Protein AF-0000000067834033 (afdb_homodimer)

Sequence (544 aa):
MAGASRGVGRGLARGLGEAGATVIVTARSSETGRRTETRAEAIEDTAREVDAAGGEGHHYLCDHTSERAVDELVHWALRRFGRIDVAASSVWGGNEGYDGERYPDGAAWGTPFWRRSAEPFSQFLGTGPYPGLLLARAVAPAMVAARSGLIAFVSFGTEEGFLGDFYYDLAKATTNRLAFACAAELSPHGVCALSLSPGFVATERVRDLGQEALATESPLYAGRALAALSADPAVLDRAGRTVHVGDLARAYGFTDADGRQPERFRIGEDDAMAGASRGVGRGLARGLGEAGATVIVTARSSETGRRTETRAEAIEDTAREVDAAGGEGHHYLCDHTSERAVDELVHWALRRFGRIDVAASSVWGGNEGYDGERYPDGAAWGTPFWRRSAEPFSQFLGTGPYPGLLLARAVAPAMVAARSGLIAFVSFGTEEGFLGDFYYDLAKATTNRLAFACAAELSPHGVCALSLSPGFVATERVRDLGQEALATESPLYAGRALAALSADPAVLDRAGRTVHVGDLARAYGFTDADGRQPERFRIGEDDA

Secondary structure (DSSP, 8-state):
-BS-SSHHHHHHHHHHHHTT-EEEEEES--TTS--GGG-S--HHHHHHHHHHHTSEEEEEE--TT-HHHHHHHHHHHHHHHS--SEEEE----TTTT--SSB-TTSPBTT--GGGS-SHHHHHHHHTTHHHHHHHHHHHHHHHHHHT--EEEEE----TTS--SSHHHHHHHHHHHHHHHHHHHHHGGGT-EEEEEE--SB--HHHHHTT-GGG--B-HHHHHHHHHHHHH-TTGGGGTT-EEEHHHHHHHHT---TTS--PPPP-TT----/-BS-SSHHHHHHHHHHHHTT-EEEEEES--TTS--GGG-S--HHHHHHHHHHHTSEEEEEE--TT-HHHHHHHHHHHHHHHS--SEEEE----TTTT--SSB-TTSPBTT--GGGS-SHHHHHHHHTTHHHHHHHHHHHHHHHHHHT--EEEEE----TTS--SSHHHHHHHHHHHHHHHHHHHHHGGGT-EEEEEE--SB--HHHHHTT-GGG--B-HHHHHHHHHHHHH-TTGGGGTT-EEEHHHHHHHHT---TTS--PPPP-TT----

Foldseek 3Di:
DAPCQWALNLLQLLLLLLVAEEDEFEDQAAPVDDDQVPDPGHSVVSQVSSVVSRYGGHYDYADLLDLVRLLVVLVVCCVVPVAAAEAEHPFFCLCRCPLLAARPQGHGQLPDPVPDDPVSQCVGLSRAQNSLVSNCVNRLVRCLVVLHHEYEGEAADPVVHAQRGDNNSVNRVSNLQSQLVSLVVRLVSNYAGGYEHEAQEQIPSCVVSVNNVVRQAYSNLSNNLSNQLSPDPVNNVCGSYYDYSLVSCVVSVDAGPVRHRGHGHDPPPPPD/DAPCQWALNLLQLLLLLLVAEEDEFEEQAAPVDDDQVPDDGHSVVSQVSSVVSRYGGHYDYADLLDLVRLLVVLVVCCVVPVAAAEAEHPFFCLCRQPLLAARPQGHGQLPDPVPDDPVSQCVGQSRAQNSLVSNCVNRLVRCLVVLHHEYEGEAADPVVHAQRGDNNSVNRVSNLQSQLVSLVVRLVSNYAGGYEHEAQEQIPSCVVSVNNVVRQAYSNLSNNLSNQLSPDPVNNVCGSYYDYSLVSCVVSVDAGPVRHRGHGHDPPPPPD

Organism: Methylorubrum extorquens (strain ATCC 14718 / DSM 1338 / JCM 2805 / NCIMB 9133 / AM1) (NCBI:txid272630)

InterPro domains:
  IPR002347 Short-chain dehydrogenase/reductase SDR [PF00106] (2-211)
  IPR036291 NAD(P)-binding domain superfamily [SSF51735] (3-254)

Structure (mmCIF, N/CA/C/O backbone):
data_AF-0000000067834033-model_v1
#
loop_
_entity.id
_entity.type
_entity.pdbx_description
1 polymer 'Short-chain dehydrogenase/reductase SDR'
#
loop_
_atom_site.group_PDB
_atom_site.id
_atom_site.type_symbol
_atom_site.label_atom_id
_atom_site.label_alt_id
_atom_site.label_comp_id
_atom_site.label_asym_id
_atom_site.label_entity_id
_atom_site.label_seq_id
_atom_site.pdbx_PDB_ins_code
_atom_site.Cartn_x
_atom_site.Cartn_y
_atom_site.Cartn_z
_atom_site.occupancy
_atom_site.B_iso_or_equiv
_atom_site.auth_seq_id
_atom_site.auth_comp_id
_atom_site.auth_asym_id
_atom_site.auth_atom_id
_atom_site.pdbx_PDB_model_num
ATOM 1 N N . MET A 1 1 ? 1.562 22.234 6.305 1 98.81 1 MET A N 1
ATOM 2 C CA . MET A 1 1 ? 0.342 21.438 6.312 1 98.81 1 MET A CA 1
ATOM 3 C C . MET A 1 1 ? -0.182 21.234 4.895 1 98.81 1 MET A C 1
ATOM 5 O O . MET A 1 1 ? -0.728 22.156 4.289 1 98.81 1 MET A O 1
ATOM 9 N N . ALA A 1 2 ? 0.018 20.047 4.344 1 98.88 2 ALA A N 1
ATOM 10 C CA . ALA A 1 2 ? -0.434 19.703 2.996 1 98.88 2 ALA A CA 1
ATOM 11 C C . ALA A 1 2 ? -1.881 19.219 3.01 1 98.88 2 ALA A C 1
ATOM 13 O O . ALA A 1 2 ? -2.234 18.328 3.781 1 98.88 2 ALA A O 1
ATOM 14 N N . GLY A 1 3 ? -2.697 19.75 2.074 1 98.12 3 GLY A N 1
ATOM 15 C CA . GLY A 1 3 ? -4.109 19.391 2.043 1 98.12 3 GLY A CA 1
ATOM 16 C C . GLY A 1 3 ? -4.91 20.047 3.156 1 98.12 3 GLY A C 1
ATOM 17 O O . GLY A 1 3 ? -5.629 19.359 3.887 1 98.12 3 GLY A O 1
ATOM 18 N N . ALA A 1 4 ? -4.879 21.406 3.215 1 98.25 4 ALA A N 1
ATOM 19 C CA . ALA A 1 4 ? -5.359 22.047 4.434 1 98.25 4 ALA A CA 1
ATOM 20 C C . ALA A 1 4 ? -6.484 23.031 4.129 1 98.25 4 ALA A C 1
ATOM 22 O O . ALA A 1 4 ? -6.816 23.891 4.957 1 98.25 4 ALA A O 1
ATOM 23 N N . SER A 1 5 ? -7.09 22.984 2.971 1 97.12 5 SER A N 1
ATOM 24 C CA . SER A 1 5 ? -8.156 23.922 2.643 1 97.12 5 SER A CA 1
ATOM 25 C C . SER A 1 5 ? -9.422 23.641 3.439 1 97.12 5 SER A C 1
ATOM 27 O O . SER A 1 5 ? -10.281 24.5 3.586 1 97.12 5 SER A O 1
ATOM 29 N N . ARG A 1 6 ? -9.586 22.422 3.896 1 96.81 6 ARG A N 1
ATOM 30 C CA . ARG A 1 6 ? -10.781 21.984 4.605 1 96.81 6 ARG A CA 1
ATOM 31 C C . ARG A 1 6 ? -10.508 20.719 5.41 1 96.81 6 ARG A C 1
ATOM 33 O O . ARG A 1 6 ? -9.367 20.25 5.473 1 96.81 6 ARG A O 1
ATOM 40 N N . GLY A 1 7 ? -11.477 20.297 6.129 1 97.56 7 GLY A N 1
ATOM 41 C CA . GLY A 1 7 ? -11.477 18.984 6.766 1 97.56 7 GLY A CA 1
ATOM 42 C C . GLY A 1 7 ? -10.383 18.844 7.812 1 97.56 7 GLY A C 1
ATOM 43 O O . GLY A 1 7 ? -10.125 19.766 8.578 1 97.56 7 GLY A O 1
ATOM 44 N N . VAL A 1 8 ? -9.859 17.656 7.855 1 98.69 8 VAL A N 1
ATOM 45 C CA . VAL A 1 8 ? -8.883 17.297 8.875 1 98.69 8 VAL A CA 1
ATOM 46 C C . VAL A 1 8 ? -7.648 18.172 8.75 1 98.69 8 VAL A C 1
ATOM 48 O O . VAL A 1 8 ? -7.102 18.641 9.758 1 98.69 8 VAL A O 1
ATOM 51 N N . GLY A 1 9 ? -7.203 18.469 7.508 1 98.81 9 GLY A N 1
ATOM 52 C CA . GLY A 1 9 ? -6.051 19.328 7.297 1 98.81 9 GLY A CA 1
ATOM 53 C C . GLY A 1 9 ? -6.219 20.703 7.902 1 98.81 9 GLY A C 1
ATOM 54 O O . GLY A 1 9 ? -5.281 21.25 8.492 1 98.81 9 GLY A O 1
ATOM 55 N N . ARG A 1 10 ? -7.395 21.281 7.723 1 98.75 10 ARG A N 1
ATOM 56 C CA . ARG A 1 10 ? -7.703 22.562 8.336 1 98.75 10 ARG A CA 1
ATOM 57 C C . ARG A 1 10 ? -7.633 22.469 9.859 1 98.75 10 ARG A C 1
ATOM 59 O O . ARG A 1 10 ? -7.094 23.375 10.516 1 98.75 10 ARG A O 1
ATOM 66 N N . GLY A 1 11 ? -8.188 21.391 10.422 1 98.88 11 GLY A N 1
ATOM 67 C CA . GLY A 1 11 ? -8.117 21.172 11.859 1 98.88 11 GLY A CA 1
ATOM 68 C C . GLY A 1 11 ? -6.695 21.047 12.375 1 98.88 11 GLY A C 1
ATOM 69 O O . GLY A 1 11 ? -6.367 21.594 13.43 1 98.88 11 GLY A O 1
ATOM 70 N N . LEU A 1 12 ? -5.844 20.312 11.633 1 98.94 12 LEU A N 1
ATOM 71 C CA . LEU A 1 12 ? -4.441 20.156 11.992 1 98.94 12 LEU A CA 1
ATOM 72 C C . LEU A 1 12 ? -3.746 21.516 12.023 1 98.94 12 LEU A C 1
ATOM 74 O O . LEU A 1 12 ? -3.023 21.828 12.977 1 98.94 12 LEU A O 1
ATOM 78 N N . ALA A 1 13 ? -3.994 22.328 10.992 1 98.94 13 ALA A N 1
ATOM 79 C CA . ALA A 1 13 ? -3.408 23.672 10.922 1 98.94 13 ALA A CA 1
ATOM 80 C C . ALA A 1 13 ? -3.844 24.516 12.109 1 98.94 13 ALA A C 1
ATOM 82 O O . ALA A 1 13 ? -3.023 25.203 12.727 1 98.94 13 ALA A O 1
ATOM 83 N N . ARG A 1 14 ? -5.102 24.516 12.43 1 98.88 14 ARG A N 1
ATOM 84 C CA . ARG A 1 14 ? -5.641 25.297 13.539 1 98.88 14 ARG A CA 1
ATOM 85 C C . ARG A 1 14 ? -5.012 24.875 14.859 1 98.88 14 ARG A C 1
ATOM 87 O O . ARG A 1 14 ? -4.688 25.719 15.695 1 98.88 14 ARG A O 1
ATOM 94 N N . GLY A 1 15 ? -4.938 23.516 15.07 1 98.94 15 GLY A N 1
ATOM 95 C CA . GLY A 1 15 ? -4.309 23.031 16.297 1 98.94 15 GLY A CA 1
ATOM 96 C C . GLY A 1 15 ? -2.879 23.516 16.453 1 98.94 15 GLY A C 1
ATOM 97 O O . GLY A 1 15 ? -2.473 23.891 17.562 1 98.94 15 GLY A O 1
ATOM 98 N N . LEU A 1 16 ? -2.104 23.516 15.391 1 98.94 16 LEU A N 1
ATOM 99 C CA . LEU A 1 16 ? -0.753 24.062 15.422 1 98.94 16 LEU A CA 1
ATOM 100 C C . LEU A 1 16 ? -0.784 25.547 15.727 1 98.94 16 LEU A C 1
ATOM 102 O O . LEU A 1 16 ? 0.068 26.062 16.453 1 98.94 16 LEU A O 1
ATOM 106 N N . GLY A 1 17 ? -1.748 26.25 15.133 1 98.88 17 GLY A N 1
ATOM 107 C CA . GLY A 1 17 ? -1.933 27.672 15.445 1 98.88 17 GLY A CA 1
ATOM 108 C C . GLY A 1 17 ? -2.176 27.922 16.922 1 98.88 17 GLY A C 1
ATOM 109 O O . GLY A 1 17 ? -1.59 28.844 17.5 1 98.88 17 GLY A O 1
ATOM 110 N N . GLU A 1 18 ? -3.043 27.125 17.516 1 98.88 18 GLU A N 1
ATOM 111 C CA . GLU A 1 18 ? -3.311 27.25 18.938 1 98.88 18 GLU A CA 1
ATOM 112 C C . GLU A 1 18 ? -2.023 27.141 19.75 1 98.88 18 GLU A C 1
ATOM 114 O O . GLU A 1 18 ? -1.898 27.75 20.812 1 98.88 18 GLU A O 1
ATOM 119 N N . ALA A 1 19 ? -1.112 26.391 19.25 1 98.75 19 ALA A N 1
ATOM 120 C CA . ALA A 1 19 ? 0.162 26.188 19.922 1 98.75 19 ALA A CA 1
ATOM 12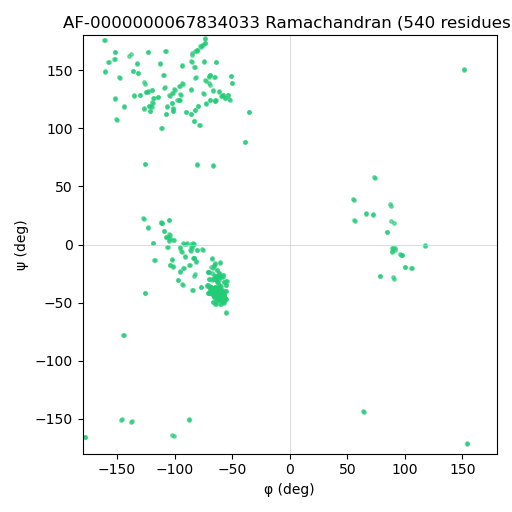1 C C . ALA A 1 19 ? 1.15 27.297 19.609 1 98.75 19 ALA A C 1
ATOM 123 O O . ALA A 1 19 ? 2.305 27.266 20.047 1 98.75 19 ALA A O 1
ATOM 124 N N . GLY A 1 20 ? 0.748 28.266 18.781 1 98.81 20 GLY A N 1
ATOM 125 C CA . GLY A 1 20 ? 1.558 29.438 18.516 1 98.81 20 GLY A CA 1
ATOM 126 C C . GLY A 1 20 ? 2.498 29.25 17.328 1 98.81 20 GLY A C 1
ATOM 127 O O . GLY A 1 20 ? 3.461 30 17.172 1 98.81 20 GLY A O 1
ATOM 128 N N . ALA A 1 21 ? 2.238 28.312 16.5 1 98.81 21 ALA A N 1
ATOM 129 C CA . ALA A 1 21 ? 3.152 27.969 15.414 1 98.81 21 ALA A CA 1
ATOM 130 C C . ALA A 1 21 ? 2.959 28.891 14.219 1 98.81 21 ALA A C 1
ATOM 132 O O . ALA A 1 21 ? 1.906 29.516 14.07 1 98.81 21 ALA A O 1
ATOM 133 N N . THR A 1 22 ? 4.02 29.062 13.445 1 98.88 22 THR A N 1
ATOM 134 C CA . THR A 1 22 ? 3.891 29.516 12.062 1 98.88 22 THR A CA 1
ATOM 135 C C . THR A 1 22 ? 3.496 28.359 11.148 1 98.88 22 THR A C 1
ATOM 137 O O . THR A 1 22 ? 4.199 27.344 11.078 1 98.88 22 THR A O 1
ATOM 140 N N . VAL A 1 23 ? 2.354 28.469 10.5 1 98.94 23 VAL A N 1
ATOM 141 C CA . VAL A 1 23 ? 1.817 27.359 9.727 1 98.94 23 VAL A CA 1
ATOM 142 C C . VAL A 1 23 ? 1.664 27.766 8.258 1 98.94 23 VAL A C 1
ATOM 144 O O . VAL A 1 23 ? 0.997 28.75 7.953 1 98.94 23 VAL A O 1
ATOM 147 N N . ILE A 1 24 ? 2.35 27.109 7.348 1 98.94 24 ILE A N 1
ATOM 148 C CA . ILE A 1 24 ? 2.104 27.219 5.914 1 98.94 24 ILE A CA 1
ATOM 149 C C . ILE A 1 24 ? 1.003 26.25 5.5 1 98.94 24 ILE A C 1
ATOM 151 O O . ILE A 1 24 ? 1.188 25.031 5.555 1 98.94 24 ILE A O 1
ATOM 155 N N . VAL A 1 25 ? -0.109 26.781 5.117 1 98.81 25 VAL A N 1
ATOM 156 C CA . VAL A 1 25 ? -1.286 26.016 4.715 1 98.81 25 VAL A CA 1
ATOM 157 C C . VAL A 1 25 ? -1.313 25.875 3.193 1 98.81 25 VAL A C 1
ATOM 159 O O . VAL A 1 25 ? -1.283 26.875 2.471 1 98.81 25 VAL A O 1
ATOM 162 N N . THR A 1 26 ? -1.377 24.609 2.709 1 98.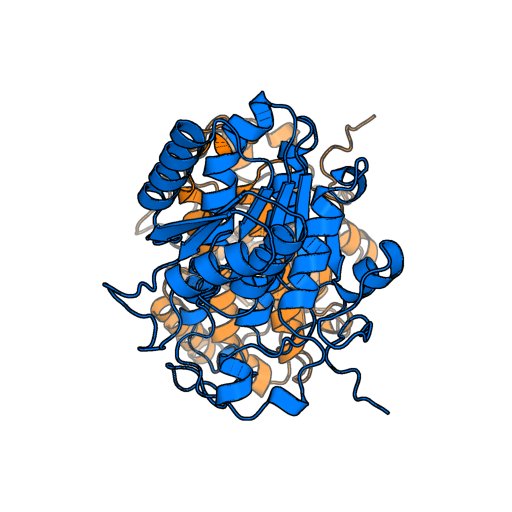75 26 THR A N 1
ATOM 163 C CA . THR A 1 26 ? -1.274 24.391 1.269 1 98.75 26 THR A CA 1
ATOM 164 C C . THR A 1 26 ? -2.377 23.469 0.779 1 98.75 26 THR A C 1
ATOM 166 O O . THR A 1 26 ? -2.826 22.578 1.518 1 98.75 26 THR A O 1
ATOM 169 N N . ALA A 1 27 ? -2.832 23.656 -0.409 1 98.06 27 ALA A N 1
ATOM 170 C CA . ALA A 1 27 ? -3.793 22.844 -1.154 1 98.06 27 ALA A CA 1
ATOM 171 C C . ALA A 1 27 ? -4.012 23.406 -2.557 1 98.06 27 ALA A C 1
ATOM 173 O O . ALA A 1 27 ? -3.199 24.188 -3.051 1 98.06 27 ALA A O 1
ATOM 174 N N . ARG A 1 28 ? -5.09 22.922 -3.217 1 95.69 28 ARG A N 1
ATOM 175 C CA . ARG A 1 28 ? -5.363 23.344 -4.586 1 95.69 28 ARG A CA 1
ATOM 176 C C . ARG A 1 28 ? -6.484 24.391 -4.629 1 95.69 28 ARG A C 1
ATOM 178 O O . ARG A 1 28 ? -6.727 25 -5.664 1 95.69 28 ARG A O 1
ATOM 185 N N . SER A 1 29 ? -7.234 24.531 -3.436 1 95.81 29 SER A N 1
ATOM 186 C CA . SER A 1 29 ? -8.383 25.438 -3.428 1 95.81 29 SER A CA 1
ATOM 187 C C . SER A 1 29 ? -8.008 26.797 -2.867 1 95.81 29 SER A C 1
ATOM 189 O O . SER A 1 29 ? -7.551 26.906 -1.727 1 95.81 29 SER A O 1
ATOM 191 N N . SER A 1 30 ? -8.266 27.812 -3.656 1 96.06 30 SER A N 1
ATOM 192 C CA . SER A 1 30 ? -7.934 29.188 -3.281 1 96.06 30 SER A CA 1
ATOM 193 C C . SER A 1 30 ? -9.109 30.125 -3.531 1 96.06 30 SER A C 1
ATOM 195 O O . SER A 1 30 ? -9.961 29.844 -4.379 1 96.06 30 SER A O 1
ATOM 197 N N . GLU A 1 31 ? -9.078 31.203 -2.787 1 94.38 31 GLU A N 1
ATOM 198 C CA . GLU A 1 31 ? -10.125 32.219 -2.947 1 94.38 31 GLU A CA 1
ATOM 199 C C . GLU A 1 31 ? -10.102 32.812 -4.352 1 94.38 31 GLU A C 1
ATOM 201 O O . GLU A 1 31 ? -11.148 33.156 -4.891 1 94.38 31 GLU A O 1
ATOM 206 N N . THR A 1 32 ? -8.961 32.906 -4.906 1 89.81 32 THR A N 1
ATOM 207 C CA . THR A 1 32 ? -8.828 33.594 -6.188 1 89.81 32 THR A CA 1
ATOM 208 C C . THR A 1 32 ? -8.625 32.594 -7.32 1 89.81 32 THR A C 1
ATOM 210 O O . THR A 1 32 ? -8.328 33 -8.453 1 89.81 32 THR A O 1
ATOM 213 N N . GLY A 1 33 ? -8.734 31.375 -7.023 1 88.62 33 GLY A N 1
ATOM 214 C CA . GLY A 1 33 ? -8.453 30.375 -8.047 1 88.62 33 GLY A CA 1
ATOM 215 C C . GLY A 1 33 ? -9.445 29.219 -8.047 1 88.62 33 GLY A C 1
ATOM 216 O O . GLY A 1 33 ? -10.633 29.422 -7.797 1 88.62 33 GLY A O 1
ATOM 217 N N . ARG A 1 34 ? -8.938 28.094 -8.508 1 85.88 34 ARG A N 1
ATOM 218 C CA . ARG A 1 34 ? -9.75 26.891 -8.625 1 85.88 34 ARG A CA 1
ATOM 219 C C . ARG A 1 34 ? -10.195 26.391 -7.254 1 85.88 34 ARG A C 1
ATOM 221 O O . ARG A 1 34 ? -9.477 26.562 -6.266 1 85.88 34 ARG A O 1
ATOM 228 N N . ARG A 1 35 ? -11.398 25.875 -7.223 1 90.5 35 ARG A N 1
ATOM 229 C CA . ARG A 1 35 ? -11.938 25.219 -6.039 1 90.5 35 ARG A CA 1
ATOM 230 C C . ARG A 1 35 ? -12.258 23.75 -6.32 1 90.5 35 ARG A C 1
ATOM 232 O O . ARG A 1 35 ? -12.953 23.438 -7.289 1 90.5 35 ARG A O 1
ATOM 239 N N . THR A 1 36 ? -11.734 22.891 -5.535 1 89.75 36 THR A N 1
ATOM 240 C CA . THR A 1 36 ? -12.008 21.469 -5.707 1 89.75 36 THR A CA 1
ATOM 241 C C . THR A 1 36 ? -13.484 21.172 -5.477 1 89.75 36 THR A C 1
ATOM 243 O O . THR A 1 36 ? -14.047 21.562 -4.449 1 89.75 36 THR A O 1
ATOM 246 N N . GLU A 1 37 ? -14.141 20.594 -6.367 1 90.75 37 GLU A N 1
ATOM 247 C CA . GLU A 1 37 ? -15.555 20.219 -6.352 1 90.75 37 GLU A CA 1
ATOM 248 C C . GLU A 1 37 ? -16.438 21.422 -6.094 1 90.75 37 GLU A C 1
ATOM 250 O O . GLU A 1 37 ? -17.5 21.312 -5.457 1 90.75 37 GLU A O 1
ATOM 255 N N . THR A 1 38 ? -15.953 22.672 -6.344 1 89.75 38 THR A N 1
ATOM 256 C CA . THR A 1 38 ? -16.672 23.938 -6.227 1 89.75 38 THR A CA 1
ATOM 257 C C . THR A 1 38 ? -17.031 24.219 -4.773 1 89.75 38 THR A C 1
ATOM 259 O O . THR A 1 38 ? -17.984 24.938 -4.496 1 89.75 38 THR A O 1
ATOM 262 N N . ARG A 1 39 ? -16.281 23.688 -3.947 1 92.25 39 ARG A N 1
ATOM 263 C CA . ARG A 1 39 ? -16.5 23.953 -2.527 1 92.25 39 ARG A CA 1
ATOM 264 C C . ARG A 1 39 ? -16.031 25.344 -2.15 1 92.25 39 ARG A C 1
ATOM 266 O O . ARG A 1 39 ? -15.133 25.906 -2.783 1 92.25 39 ARG A O 1
ATOM 273 N N . ALA A 1 40 ? -16.594 25.844 -1.08 1 92.88 40 ALA A N 1
ATOM 274 C CA . ALA A 1 40 ? -16.344 27.234 -0.71 1 92.88 40 ALA A CA 1
ATOM 275 C C . ALA A 1 40 ? -15.031 27.375 0.048 1 92.88 40 ALA A C 1
ATOM 277 O O . ALA A 1 40 ? -14.43 28.453 0.054 1 92.88 40 ALA A O 1
ATOM 278 N N . GLU A 1 41 ? -14.578 26.297 0.714 1 95.19 41 GLU A N 1
ATOM 279 C CA . GLU A 1 41 ? -13.422 26.375 1.6 1 95.19 41 GLU A CA 1
ATOM 280 C C . GLU A 1 41 ? -12.133 26.578 0.806 1 95.19 41 GLU A C 1
ATOM 282 O O . GLU A 1 41 ? -11.945 25.953 -0.24 1 95.19 41 GLU A O 1
ATOM 287 N N . ALA A 1 42 ? -11.281 27.422 1.299 1 97.31 42 ALA A N 1
ATOM 288 C CA . ALA A 1 42 ? -10.031 27.75 0.629 1 97.31 42 ALA A CA 1
ATOM 289 C C . ALA A 1 42 ? -8.883 27.859 1.632 1 97.31 42 ALA A C 1
ATOM 291 O O . ALA A 1 42 ? -9.109 27.938 2.84 1 97.31 42 ALA A O 1
ATOM 292 N N . ILE A 1 43 ? -7.668 27.797 1.12 1 98.12 43 ILE A N 1
ATOM 293 C CA . ILE A 1 43 ? -6.492 27.797 1.981 1 98.12 43 ILE A CA 1
ATOM 294 C C . ILE A 1 43 ? -6.398 29.141 2.721 1 98.12 43 ILE A C 1
ATOM 296 O O . ILE A 1 43 ? -5.922 29.188 3.855 1 98.12 43 ILE A O 1
ATOM 300 N N . GLU A 1 44 ? -6.875 30.203 2.166 1 98.25 44 GLU A N 1
ATOM 301 C CA . GLU A 1 44 ? -6.848 31.516 2.82 1 98.25 44 GLU A CA 1
ATOM 302 C C . GLU A 1 44 ? -7.695 31.516 4.09 1 98.25 44 GLU A C 1
ATOM 304 O O . GLU A 1 44 ? -7.312 32.125 5.098 1 98.25 44 GLU A O 1
ATOM 309 N N . ASP A 1 45 ? -8.836 30.797 4.012 1 97.5 45 ASP A N 1
ATOM 310 C CA . ASP A 1 45 ? -9.68 30.625 5.195 1 97.5 45 ASP A CA 1
ATOM 311 C C . ASP A 1 45 ? -8.906 29.969 6.332 1 97.5 45 ASP A C 1
ATOM 313 O O . ASP A 1 45 ? -8.961 30.406 7.477 1 97.5 45 ASP A O 1
ATOM 317 N N . THR A 1 46 ? -8.195 28.922 5.988 1 98.62 46 THR A N 1
ATOM 318 C CA . THR A 1 46 ? -7.457 28.172 6.992 1 98.62 46 THR A CA 1
ATOM 319 C C . THR A 1 46 ? -6.32 29 7.574 1 98.62 46 THR A C 1
ATOM 321 O O . THR A 1 46 ? -6.066 28.953 8.781 1 98.62 46 THR A O 1
ATOM 324 N N . ALA A 1 47 ? -5.637 29.781 6.73 1 98.81 47 ALA A N 1
ATOM 325 C CA . ALA A 1 47 ? -4.574 30.656 7.219 1 98.81 47 ALA A CA 1
ATOM 326 C C . ALA A 1 47 ? -5.117 31.672 8.227 1 98.81 47 ALA A C 1
ATOM 328 O O . ALA A 1 47 ? -4.504 31.906 9.266 1 98.81 47 ALA A O 1
ATOM 329 N N . ARG A 1 48 ? -6.27 32.25 7.98 1 98.69 48 ARG A N 1
ATOM 330 C CA . ARG A 1 48 ? -6.898 33.188 8.891 1 98.69 48 ARG A CA 1
ATOM 331 C C . ARG A 1 48 ? -7.285 32.531 10.203 1 98.69 48 ARG A C 1
ATOM 333 O O . ARG A 1 48 ? -7.207 33.125 11.273 1 98.69 48 ARG A O 1
ATOM 340 N N . GLU A 1 49 ? -7.715 31.281 10.078 1 98.69 49 GLU A N 1
ATOM 341 C CA . GLU A 1 49 ? -8.055 30.531 11.281 1 98.69 49 GLU A CA 1
ATOM 342 C C . GLU A 1 49 ? -6.828 30.281 12.148 1 98.69 49 GLU A C 1
ATOM 344 O O . GLU A 1 49 ? -6.914 30.281 13.375 1 98.69 49 GLU A O 1
ATOM 349 N N . VAL A 1 50 ? -5.695 30.016 11.508 1 98.94 50 VAL A N 1
ATOM 350 C CA . VAL A 1 50 ? -4.441 29.844 12.242 1 98.94 50 VAL A CA 1
ATOM 351 C C . VAL A 1 50 ? -4.109 31.141 12.992 1 98.94 50 VAL A C 1
ATOM 353 O O . VAL A 1 50 ? -3.787 31.109 14.18 1 98.94 50 VAL A O 1
ATOM 356 N N . ASP A 1 51 ? -4.238 32.312 12.328 1 98.81 51 ASP A N 1
ATOM 357 C CA . ASP A 1 51 ? -4.004 33.594 12.961 1 98.81 51 ASP A CA 1
ATOM 358 C C . ASP A 1 51 ? -4.934 33.812 14.156 1 98.81 51 ASP A C 1
ATOM 360 O O . ASP A 1 51 ? -4.484 34.188 15.234 1 98.81 51 ASP A O 1
ATOM 364 N N . ALA A 1 52 ? -6.141 33.5 13.945 1 98.75 52 ALA A N 1
ATOM 365 C CA . ALA A 1 52 ? -7.152 33.719 14.969 1 98.75 52 ALA A CA 1
ATOM 366 C C . ALA A 1 52 ? -6.898 32.844 16.188 1 98.75 52 ALA A C 1
ATOM 368 O O . ALA A 1 52 ? -7.258 33.188 17.312 1 98.75 52 ALA A O 1
ATOM 369 N N . ALA A 1 53 ? -6.23 31.688 15.953 1 98.69 53 ALA A N 1
ATOM 370 C CA . ALA A 1 53 ? -5.98 30.734 17.016 1 98.69 53 ALA A CA 1
ATOM 371 C C . ALA A 1 53 ? -4.746 31.109 17.828 1 98.69 53 ALA A C 1
ATOM 373 O O . ALA A 1 53 ? -4.484 30.531 18.891 1 98.69 53 ALA A O 1
ATOM 374 N N . GLY A 1 54 ? -3.98 32.062 17.328 1 98.69 54 GLY A N 1
ATOM 375 C CA . GLY A 1 54 ? -2.836 32.531 18.094 1 98.69 54 GLY A CA 1
ATOM 376 C C . GLY A 1 54 ? -1.511 32.281 17.406 1 98.69 54 GLY A C 1
ATOM 377 O O . GLY A 1 54 ? -0.451 32.625 17.922 1 98.69 54 GLY A O 1
ATOM 378 N N . GLY A 1 55 ? -1.539 31.656 16.234 1 98.88 55 GLY A N 1
ATOM 379 C CA . GLY A 1 55 ? -0.35 31.422 15.43 1 98.88 55 GLY A CA 1
ATOM 380 C C . GLY A 1 55 ? -0.202 32.406 14.281 1 98.88 55 GLY A C 1
ATOM 381 O O . GLY A 1 55 ? -0.747 33.5 14.336 1 98.88 55 GLY A O 1
ATOM 382 N N . GLU A 1 56 ? 0.629 32.062 13.391 1 98.88 56 GLU A N 1
ATOM 383 C CA . GLU A 1 56 ? 0.828 32.812 12.164 1 98.88 56 GLU A CA 1
ATOM 384 C C . GLU A 1 56 ? 0.563 31.953 10.93 1 98.88 56 GLU A C 1
ATOM 386 O O . GLU A 1 56 ? 1.305 31 10.656 1 98.88 56 GLU A O 1
ATOM 391 N N . GLY A 1 57 ? -0.446 32.312 10.203 1 98.81 57 GLY A N 1
ATOM 392 C CA . GLY A 1 57 ? -0.844 31.516 9.047 1 98.81 57 GLY A CA 1
ATOM 393 C C . GLY A 1 57 ? -0.362 32.094 7.734 1 98.81 57 GLY A C 1
ATOM 394 O O . GLY A 1 57 ? -0.453 33.312 7.52 1 98.81 57 GLY A O 1
ATOM 395 N N . HIS A 1 58 ? 0.184 31.266 6.91 1 98.81 58 HIS A N 1
ATOM 396 C CA . HIS A 1 58 ? 0.551 31.578 5.535 1 98.81 58 HIS A CA 1
ATOM 397 C C . HIS A 1 58 ? -0.068 30.578 4.562 1 98.81 58 HIS A C 1
ATOM 399 O O . HIS A 1 58 ? -0.195 29.391 4.879 1 98.81 58 HIS A O 1
ATOM 405 N N . HIS A 1 59 ? -0.567 31.078 3.432 1 98.25 59 HIS A N 1
ATOM 406 C CA . HIS A 1 59 ? -1.123 30.156 2.447 1 98.25 59 HIS A CA 1
ATOM 407 C C . HIS A 1 59 ? -0.23 30.062 1.214 1 98.25 59 HIS A C 1
ATOM 409 O O . HIS A 1 59 ? 0.464 31.016 0.872 1 98.25 59 HIS A O 1
ATOM 415 N N . TYR A 1 60 ? -0.166 28.922 0.618 1 98.38 60 TYR A N 1
ATOM 416 C CA . TYR A 1 60 ? 0.589 28.625 -0.597 1 98.38 60 TYR A CA 1
ATOM 417 C C . TYR A 1 60 ? -0.153 27.625 -1.478 1 98.38 60 TYR A C 1
ATOM 419 O O . TYR A 1 60 ? -0.463 26.516 -1.042 1 98.38 60 TYR A O 1
ATOM 427 N N . LEU A 1 61 ? -0.493 28.062 -2.703 1 98 61 LEU A N 1
ATOM 428 C CA . LEU A 1 61 ? -1.175 27.188 -3.648 1 98 61 LEU A CA 1
ATOM 429 C C . LEU A 1 61 ? -0.239 26.078 -4.145 1 98 61 LEU A C 1
ATOM 431 O O . LEU A 1 61 ? 0.854 26.375 -4.637 1 98 61 LEU A O 1
ATOM 435 N N . CYS A 1 62 ? -0.692 24.812 -3.955 1 98.19 62 CYS A N 1
ATOM 436 C CA . CYS A 1 62 ? 0.173 23.703 -4.332 1 98.19 62 CYS A CA 1
ATOM 437 C C . CYS A 1 62 ? -0.649 22.469 -4.711 1 98.19 62 CYS A C 1
ATOM 439 O O . CYS A 1 62 ? -1.538 22.062 -3.965 1 98.19 62 CYS A O 1
ATOM 441 N N . ASP A 1 63 ? -0.4 21.938 -5.914 1 97.75 63 ASP A N 1
ATOM 442 C CA . ASP A 1 63 ? -0.854 20.594 -6.258 1 97.75 63 ASP A CA 1
ATOM 443 C C . ASP A 1 63 ? 0.124 19.547 -5.75 1 97.75 63 ASP A C 1
ATOM 445 O O . ASP A 1 63 ? 1.185 19.344 -6.344 1 97.75 63 ASP A O 1
ATOM 449 N N . HIS A 1 64 ? -0.29 18.906 -4.738 1 98.5 64 HIS A N 1
ATOM 450 C CA . HIS A 1 64 ? 0.628 18.016 -4.039 1 98.5 64 HIS A CA 1
ATOM 451 C C . HIS A 1 64 ? 0.839 16.719 -4.82 1 98.5 64 HIS A C 1
ATOM 453 O O . HIS A 1 64 ? 1.652 15.883 -4.43 1 98.5 64 HIS A O 1
ATOM 459 N N . THR A 1 65 ? 0.135 16.516 -5.953 1 97.75 65 THR A N 1
ATOM 460 C CA . THR A 1 65 ? 0.4 15.367 -6.812 1 97.75 65 THR A CA 1
ATOM 461 C C . THR A 1 65 ? 1.518 15.68 -7.805 1 97.75 65 THR A C 1
ATOM 463 O O . THR A 1 65 ? 1.948 14.812 -8.562 1 97.75 65 THR A O 1
ATOM 466 N N . SER A 1 66 ? 1.968 16.906 -7.801 1 98.12 66 SER A N 1
ATOM 467 C CA . SER A 1 66 ? 3.068 17.344 -8.648 1 98.12 66 SER A CA 1
ATOM 468 C C . SER A 1 66 ? 4.375 17.438 -7.867 1 98.12 66 SER A C 1
ATOM 470 O O . SER A 1 66 ? 4.516 18.281 -6.977 1 98.12 66 SER A O 1
ATOM 472 N N . GLU A 1 67 ? 5.312 16.625 -8.266 1 97.88 67 GLU A N 1
ATOM 473 C CA . GLU A 1 67 ? 6.617 16.641 -7.605 1 97.88 67 GLU A CA 1
ATOM 474 C C . GLU A 1 67 ? 7.266 18.016 -7.68 1 97.88 67 GLU A C 1
ATOM 476 O O . GLU A 1 67 ? 7.773 18.531 -6.68 1 97.88 67 GLU A O 1
ATOM 481 N N . ARG A 1 68 ? 7.207 18.578 -8.805 1 98 68 ARG A N 1
ATOM 482 C CA . ARG A 1 68 ? 7.793 19.891 -9.008 1 98 68 ARG A CA 1
ATOM 483 C C . ARG A 1 68 ? 7.133 20.938 -8.102 1 98 68 ARG A C 1
ATOM 485 O O . ARG A 1 68 ? 7.816 21.75 -7.477 1 98 68 ARG A O 1
ATOM 492 N N . ALA A 1 69 ? 5.809 20.922 -7.992 1 98.75 69 ALA A N 1
ATOM 493 C CA . ALA A 1 69 ? 5.082 21.891 -7.164 1 98.75 69 ALA A CA 1
ATOM 494 C C . ALA A 1 69 ? 5.457 21.734 -5.691 1 98.75 69 ALA A C 1
ATOM 496 O O . ALA A 1 69 ? 5.648 22.734 -4.988 1 98.75 69 ALA A O 1
ATOM 497 N N . VAL A 1 70 ? 5.633 20.547 -5.262 1 98.88 70 VAL A N 1
ATOM 498 C CA . VAL A 1 70 ? 5.965 20.281 -3.865 1 98.88 70 VAL A CA 1
ATOM 499 C C . VAL A 1 70 ? 7.391 20.734 -3.578 1 98.88 70 VAL A C 1
ATOM 501 O O . VAL A 1 70 ? 7.66 21.344 -2.541 1 98.88 70 VAL A O 1
ATOM 504 N N . ASP A 1 71 ? 8.281 20.453 -4.516 1 98.69 71 ASP A N 1
ATOM 505 C CA . ASP A 1 71 ? 9.664 20.906 -4.355 1 98.69 71 ASP A CA 1
ATOM 506 C C . ASP A 1 71 ? 9.727 22.438 -4.262 1 98.69 71 ASP A C 1
ATOM 508 O O . ASP A 1 71 ? 10.445 22.969 -3.416 1 98.69 71 ASP A O 1
ATOM 512 N N . GLU A 1 72 ? 8.984 23.094 -5.109 1 98.81 72 GLU A N 1
ATOM 513 C CA . GLU A 1 72 ? 8.953 24.547 -5.105 1 98.81 72 GLU A CA 1
ATOM 514 C C . GLU A 1 72 ? 8.391 25.094 -3.797 1 98.81 72 GLU A C 1
ATOM 516 O O . GLU A 1 72 ? 8.898 26.078 -3.258 1 98.81 72 GLU A O 1
ATOM 521 N N . LEU A 1 73 ? 7.371 24.469 -3.312 1 98.88 73 LEU A N 1
ATOM 522 C CA . LEU A 1 73 ? 6.785 24.844 -2.029 1 98.88 73 LEU A CA 1
ATOM 523 C C . LEU A 1 73 ? 7.824 24.75 -0.914 1 98.88 73 LEU A C 1
ATOM 525 O O . LEU A 1 73 ? 7.969 25.688 -0.124 1 98.88 73 LEU A O 1
ATOM 529 N N . VAL A 1 74 ? 8.531 23.656 -0.813 1 98.94 74 VAL A N 1
ATOM 530 C CA . VAL A 1 74 ? 9.477 23.422 0.271 1 98.94 74 VAL A CA 1
ATOM 531 C C . VAL A 1 74 ? 10.656 24.375 0.143 1 98.94 74 VAL A C 1
ATOM 533 O O . VAL A 1 74 ? 11.117 24.938 1.138 1 98.94 74 VAL A O 1
ATOM 536 N N . HIS A 1 75 ? 11.062 24.594 -1.09 1 98.75 75 HIS A N 1
ATOM 537 C CA . HIS A 1 75 ? 12.117 25.562 -1.322 1 98.75 75 HIS A CA 1
ATOM 538 C C . HIS A 1 75 ? 11.695 26.953 -0.864 1 98.75 75 HIS A C 1
ATOM 540 O O . HIS A 1 75 ? 12.453 27.656 -0.18 1 98.75 75 HIS A O 1
ATOM 546 N N . TRP A 1 76 ? 10.523 27.359 -1.227 1 98.81 76 TRP A N 1
ATOM 547 C CA . TRP A 1 76 ? 9.969 28.641 -0.817 1 98.81 76 TRP A CA 1
ATOM 548 C C . TRP A 1 76 ? 9.922 28.75 0.703 1 98.81 76 TRP A C 1
ATOM 550 O O . TRP A 1 76 ? 10.328 29.766 1.271 1 98.81 76 TRP A O 1
ATOM 560 N N . ALA A 1 77 ? 9.43 27.719 1.378 1 98.81 77 ALA A N 1
ATOM 561 C CA . ALA A 1 77 ? 9.297 27.703 2.832 1 98.81 77 ALA A CA 1
ATOM 562 C C . ALA A 1 77 ? 10.656 27.844 3.508 1 98.81 77 ALA A C 1
ATOM 564 O O . ALA A 1 77 ? 10.812 28.625 4.449 1 98.81 77 ALA A O 1
ATOM 565 N N . LEU A 1 78 ? 11.656 27.141 3.023 1 98.81 78 LEU A N 1
ATOM 566 C CA . LEU A 1 78 ? 12.977 27.156 3.631 1 98.81 78 LEU A CA 1
ATOM 567 C C . LEU A 1 78 ? 13.656 28.5 3.41 1 98.81 78 LEU A C 1
ATOM 569 O O . LEU A 1 78 ? 14.367 29 4.289 1 98.81 78 LEU A O 1
ATOM 573 N N . ARG A 1 79 ? 13.406 29.047 2.256 1 98.56 79 ARG A N 1
ATOM 574 C CA . ARG A 1 79 ? 13.969 30.359 1.976 1 98.56 79 ARG A CA 1
ATOM 575 C C . ARG A 1 79 ? 13.352 31.422 2.881 1 98.56 79 ARG A C 1
ATOM 577 O O . ARG A 1 79 ? 14.055 32.312 3.385 1 98.56 79 ARG A O 1
ATOM 584 N N . ARG A 1 80 ? 12.133 31.312 3.115 1 98.44 80 ARG A N 1
ATOM 585 C CA . ARG A 1 80 ? 11.398 32.344 3.82 1 98.44 80 ARG A CA 1
ATOM 586 C C . ARG A 1 80 ? 11.531 32.188 5.332 1 98.44 80 ARG A C 1
ATOM 588 O O . ARG A 1 80 ? 11.617 33.188 6.059 1 98.44 80 ARG A O 1
ATOM 595 N N . PHE A 1 81 ? 11.508 30.953 5.77 1 98.25 81 PHE A N 1
ATOM 596 C CA . PHE A 1 81 ? 11.367 30.766 7.207 1 98.25 81 PHE A CA 1
ATOM 597 C C . PHE A 1 81 ? 12.594 30.062 7.777 1 98.25 81 PHE A C 1
ATOM 599 O O . PHE A 1 81 ? 12.75 29.969 8.992 1 98.25 81 PHE A O 1
ATOM 606 N N . GLY A 1 82 ? 13.477 29.469 6.965 1 98 82 GLY A N 1
ATOM 607 C CA . GLY A 1 82 ? 14.773 28.938 7.367 1 98 82 GLY A CA 1
ATOM 608 C C . GLY A 1 82 ? 14.727 27.484 7.797 1 98 82 GLY A C 1
ATOM 609 O O . GLY A 1 82 ? 15.734 26.781 7.715 1 98 82 GLY A O 1
ATOM 610 N N . ARG A 1 83 ? 13.578 27.047 8.312 1 97.81 83 ARG A N 1
ATOM 611 C CA . ARG A 1 83 ? 13.469 25.672 8.797 1 97.81 83 ARG A CA 1
ATOM 612 C C . ARG A 1 83 ? 12.031 25.172 8.695 1 97.81 83 ARG A C 1
ATOM 614 O O . ARG A 1 83 ? 11.102 25.969 8.562 1 97.81 83 ARG A O 1
ATOM 621 N N . ILE A 1 84 ? 11.891 23.922 8.695 1 98.69 84 ILE A N 1
ATOM 622 C CA . ILE A 1 84 ? 10.609 23.234 8.797 1 98.69 84 ILE A CA 1
ATOM 623 C C . ILE A 1 84 ? 10.664 22.219 9.945 1 98.69 84 ILE A C 1
ATOM 625 O O . ILE A 1 84 ? 11.43 21.25 9.891 1 98.69 84 ILE A O 1
ATOM 629 N N . ASP A 1 85 ? 9.844 22.406 10.961 1 98.81 85 ASP A N 1
ATOM 630 C CA . ASP A 1 85 ? 9.867 21.547 12.148 1 98.81 85 ASP A CA 1
ATOM 631 C C . ASP A 1 85 ? 8.875 20.391 12.008 1 98.81 85 ASP A C 1
ATOM 633 O O . ASP A 1 85 ? 9.102 19.312 12.547 1 98.81 85 ASP A O 1
ATOM 637 N N . VAL A 1 86 ? 7.777 20.688 11.359 1 98.94 86 VAL A N 1
ATOM 638 C CA . VAL A 1 86 ? 6.691 19.734 11.188 1 98.94 86 VAL A CA 1
ATOM 639 C C . VAL A 1 86 ? 6.195 19.766 9.742 1 98.94 86 VAL A C 1
ATOM 641 O O . VAL A 1 86 ? 6.02 20.844 9.164 1 98.94 86 VAL A O 1
ATOM 644 N N . ALA A 1 87 ? 6.113 18.672 9.094 1 98.94 87 ALA A N 1
ATOM 645 C CA . ALA A 1 87 ? 5.406 18.484 7.824 1 98.94 87 ALA A CA 1
ATOM 646 C C . ALA A 1 87 ? 4.285 17.469 7.961 1 98.94 87 ALA A C 1
ATOM 648 O O . ALA A 1 87 ? 4.52 16.328 8.406 1 98.94 87 ALA A O 1
ATOM 649 N N . ALA A 1 88 ? 3.092 17.812 7.68 1 98.94 88 ALA A N 1
ATOM 650 C CA . ALA A 1 88 ? 1.946 16.906 7.785 1 98.94 88 ALA A CA 1
ATOM 651 C C . ALA A 1 88 ? 1.19 16.828 6.461 1 98.94 88 ALA A C 1
ATOM 653 O O . ALA A 1 88 ? 0.941 17.859 5.82 1 98.94 88 ALA A O 1
ATOM 654 N N . SER A 1 89 ? 0.91 15.656 6.023 1 98.94 89 SER A N 1
ATOM 655 C CA . SER A 1 89 ? 0.135 15.445 4.805 1 98.94 89 SER A CA 1
ATOM 656 C C . SER A 1 89 ? -1.273 14.953 5.121 1 98.94 89 SER A C 1
ATOM 658 O O . SER A 1 89 ? -1.451 13.828 5.598 1 98.94 89 SER A O 1
ATOM 660 N N . SER A 1 90 ? -2.232 15.742 4.871 1 98.81 90 SER A N 1
ATOM 661 C CA . SER A 1 90 ? -3.643 15.383 4.961 1 98.81 90 SER A CA 1
ATOM 662 C C . SER A 1 90 ? -4.297 15.352 3.582 1 98.81 90 SER A C 1
ATOM 664 O O . SER A 1 90 ? -5.516 15.477 3.465 1 98.81 90 SER A O 1
ATOM 666 N N . VAL A 1 91 ? -3.5 15.258 2.541 1 98.56 91 VAL A N 1
ATOM 667 C CA . VAL A 1 91 ? -3.994 15.211 1.168 1 98.56 91 VAL A CA 1
ATOM 668 C C . VAL A 1 91 ? -4.797 13.938 0.946 1 98.56 91 VAL A C 1
ATOM 670 O O . VAL A 1 91 ? -4.305 12.836 1.203 1 98.56 91 VAL A O 1
ATOM 673 N N . TRP A 1 92 ? -6.023 14.047 0.52 1 97.31 92 TRP A N 1
ATOM 674 C CA . TRP A 1 92 ? -6.887 12.898 0.247 1 97.31 92 TRP A CA 1
ATOM 675 C C . TRP A 1 92 ? -7.898 13.227 -0.842 1 97.31 92 TRP A C 1
ATOM 677 O O . TRP A 1 92 ? -8.836 14 -0.615 1 97.31 92 TRP A O 1
ATOM 687 N N . GLY A 1 93 ? -7.715 12.68 -1.98 1 94.81 93 GLY A N 1
ATOM 688 C CA . GLY A 1 93 ? -8.625 12.898 -3.094 1 94.81 93 GLY A CA 1
ATOM 689 C C . GLY A 1 93 ? -9.5 11.695 -3.398 1 94.81 93 GLY A C 1
ATOM 690 O O . GLY A 1 93 ? -10.375 11.766 -4.266 1 94.81 93 GLY A O 1
ATOM 691 N N . GLY A 1 94 ? -9.297 10.602 -2.65 1 91.38 94 GLY A N 1
ATOM 692 C CA . GLY A 1 94 ? -10.016 9.375 -2.939 1 91.38 94 GLY A CA 1
ATOM 693 C C . GLY A 1 94 ? -11.523 9.516 -2.809 1 91.38 94 GLY A C 1
ATOM 694 O O . GLY A 1 94 ? -12.273 8.773 -3.445 1 91.38 94 GLY A O 1
ATOM 695 N N . ASN A 1 95 ? -11.93 10.469 -2.014 1 90.5 95 ASN A N 1
ATOM 696 C CA . ASN A 1 95 ? -13.359 10.633 -1.775 1 90.5 95 ASN A CA 1
ATOM 697 C C . ASN A 1 95 ? -13.945 11.773 -2.605 1 90.5 95 ASN A C 1
ATOM 699 O O . ASN A 1 95 ? -15.094 12.164 -2.404 1 90.5 95 ASN A O 1
ATOM 703 N N . GLU A 1 96 ? -13.133 12.383 -3.459 1 91.69 96 GLU A N 1
ATOM 704 C CA . GLU A 1 96 ? -13.672 13.422 -4.328 1 91.69 96 GLU A CA 1
ATOM 705 C C . GLU A 1 96 ? -14.797 12.883 -5.211 1 91.69 96 GLU A C 1
ATOM 707 O O . GLU A 1 96 ? -14.641 11.836 -5.844 1 91.69 96 GLU A O 1
ATOM 712 N N . GLY A 1 97 ? -15.891 13.492 -5.227 1 90.31 97 GLY A N 1
ATOM 713 C CA . GLY A 1 97 ? -17.047 13.125 -6.039 1 90.31 97 GLY A CA 1
ATOM 714 C C . GLY A 1 97 ? -17.969 12.141 -5.352 1 90.31 97 GLY A C 1
ATOM 715 O O . GLY A 1 97 ? -19.016 11.797 -5.887 1 90.31 97 GLY A O 1
ATOM 716 N N . TYR A 1 98 ? -17.547 11.664 -4.18 1 91.81 98 TYR A N 1
ATOM 717 C CA . TYR A 1 98 ? -18.438 10.805 -3.41 1 91.81 98 TYR A CA 1
ATOM 718 C C . TYR A 1 98 ? -19.656 11.586 -2.928 1 91.81 98 TYR A C 1
ATOM 720 O O . TYR A 1 98 ? -19.516 12.672 -2.357 1 91.81 98 TYR A O 1
ATOM 728 N N . ASP A 1 99 ? -20.844 11.094 -3.068 1 90.81 99 ASP A N 1
ATOM 729 C CA . ASP A 1 99 ? -22.062 11.867 -2.773 1 90.81 99 ASP A CA 1
ATOM 730 C C . ASP A 1 99 ? -22.75 11.344 -1.517 1 90.81 99 ASP A C 1
ATOM 732 O O . ASP A 1 99 ? -23.891 11.703 -1.238 1 90.81 99 ASP A O 1
ATOM 736 N N . GLY A 1 100 ? -22.062 10.5 -0.808 1 88.19 100 GLY A N 1
ATOM 737 C CA . GLY A 1 100 ? -22.656 9.914 0.389 1 88.19 100 GLY A CA 1
ATOM 738 C C . GLY A 1 100 ? -23.188 8.508 0.172 1 88.19 100 GLY A C 1
ATOM 739 O O . GLY A 1 100 ? -23.391 7.762 1.131 1 88.19 100 GLY A O 1
ATOM 740 N N . GLU A 1 101 ? -23.406 8.211 -1.097 1 90.44 101 GLU A N 1
ATOM 741 C CA . GLU A 1 101 ? -23.938 6.895 -1.447 1 90.44 101 GLU A CA 1
ATOM 742 C C . GLU A 1 101 ? -23.047 6.191 -2.469 1 90.44 101 GLU A C 1
ATOM 744 O O . GLU A 1 101 ? -22.781 4.996 -2.35 1 90.44 101 GLU A O 1
ATOM 749 N N . ARG A 1 102 ? -22.641 7.043 -3.404 1 93.69 102 ARG A N 1
ATOM 750 C CA . ARG A 1 102 ? -21.906 6.461 -4.527 1 93.69 102 ARG A CA 1
ATOM 751 C C . ARG A 1 102 ? -20.688 7.297 -4.871 1 93.69 102 ARG A C 1
ATOM 753 O O . ARG A 1 102 ? -20.703 8.523 -4.727 1 93.69 102 ARG A O 1
ATOM 760 N N . TYR A 1 103 ? -19.672 6.57 -5.375 1 93.38 103 TYR A N 1
ATOM 761 C CA . TYR A 1 103 ? -18.531 7.223 -5.984 1 93.38 103 TYR A CA 1
ATOM 762 C C . TYR A 1 103 ? -18.828 7.645 -7.418 1 93.38 103 TYR A C 1
ATOM 764 O O . TYR A 1 103 ? -19.875 7.27 -7.973 1 93.38 103 TYR A O 1
ATOM 772 N N . PRO A 1 104 ? -17.922 8.516 -8.031 1 89.06 104 PRO A N 1
ATOM 773 C CA . PRO A 1 104 ? -18.172 8.977 -9.391 1 89.06 104 PRO A CA 1
ATOM 774 C C . PRO A 1 104 ? -18.297 7.828 -10.391 1 89.06 104 PRO A C 1
ATOM 776 O O . PRO A 1 104 ? -18.984 7.957 -11.406 1 89.06 104 PRO A O 1
ATOM 779 N N . ASP A 1 105 ? -17.688 6.695 -10.133 1 86.62 105 ASP A N 1
ATOM 780 C CA . ASP A 1 105 ? -17.75 5.562 -11.047 1 86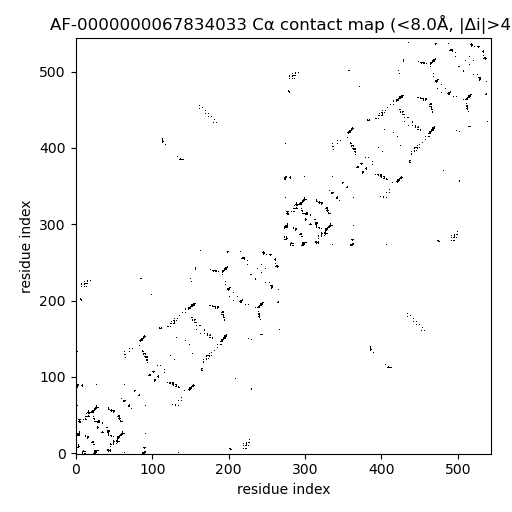.62 105 ASP A CA 1
ATOM 781 C C . ASP A 1 105 ? -19.016 4.746 -10.836 1 86.62 105 ASP A C 1
ATOM 783 O O . ASP A 1 105 ? -19.219 3.727 -11.492 1 86.62 105 ASP A O 1
ATOM 787 N N . GLY A 1 106 ? -19.844 5.137 -9.938 1 92.38 106 GLY A N 1
ATOM 788 C CA . GLY A 1 106 ? -21.156 4.527 -9.727 1 92.38 106 GLY A CA 1
ATOM 789 C C . GLY A 1 106 ? -21.156 3.51 -8.602 1 92.38 106 GLY A C 1
ATOM 790 O O . GLY A 1 106 ? -22.219 3.07 -8.156 1 92.38 106 GLY A O 1
ATOM 791 N N . ALA A 1 107 ? -20.031 3.143 -8.07 1 95.25 107 ALA A N 1
ATOM 792 C CA . ALA A 1 107 ? -19.953 2.119 -7.031 1 95.25 107 ALA A CA 1
ATOM 793 C C . ALA A 1 107 ? -20.266 2.705 -5.66 1 95.25 107 ALA A C 1
ATOM 795 O O . ALA A 1 107 ? -19.891 3.842 -5.359 1 95.25 107 ALA A O 1
ATOM 796 N N . ALA A 1 108 ? -20.906 1.989 -4.859 1 95.81 108 ALA A N 1
ATOM 797 C CA . ALA A 1 108 ? -21.172 2.363 -3.473 1 95.81 108 ALA A CA 1
ATOM 798 C C . ALA A 1 108 ? -20.016 1.984 -2.568 1 95.81 108 ALA A C 1
ATOM 800 O O . ALA A 1 108 ? -19.203 1.112 -2.914 1 95.81 108 ALA A O 1
ATOM 801 N N . TRP A 1 109 ? -19.953 2.672 -1.448 1 93.75 109 TRP A N 1
ATOM 802 C CA . TRP A 1 109 ? -19.047 2.236 -0.403 1 93.75 109 TRP A CA 1
ATOM 803 C C . TRP A 1 109 ? -19.25 0.763 -0.071 1 93.75 109 TRP A C 1
ATOM 805 O O . TRP A 1 109 ? -20.391 0.323 0.136 1 93.75 109 TRP A O 1
ATOM 815 N N . GLY A 1 110 ? -18.188 -0.003 -0.156 1 94.62 110 GLY A N 1
ATOM 816 C CA . GLY A 1 110 ? -18.281 -1.396 0.253 1 94.62 110 GLY A CA 1
ATOM 817 C C . GLY A 1 110 ? -18.641 -2.332 -0.884 1 94.62 110 GLY A C 1
ATOM 818 O O . GLY A 1 110 ? -18.719 -3.547 -0.692 1 94.62 110 GLY A O 1
ATOM 819 N N . THR A 1 111 ? -18.922 -1.763 -2.104 1 97.31 111 THR A N 1
ATOM 820 C CA . THR A 1 111 ? -19.109 -2.65 -3.244 1 97.31 111 THR A CA 1
ATOM 821 C C . THR A 1 111 ? -17.922 -3.59 -3.41 1 97.31 111 THR A C 1
ATOM 823 O O . THR A 1 111 ? -16.766 -3.148 -3.385 1 97.31 111 THR A O 1
ATOM 826 N N . PRO A 1 112 ? -18.188 -4.902 -3.516 1 98 112 PRO A N 1
ATOM 827 C CA . PRO A 1 112 ? -17.078 -5.848 -3.654 1 98 112 PRO A CA 1
ATOM 828 C C . PRO A 1 112 ? -16.109 -5.461 -4.77 1 98 112 PRO A C 1
ATOM 830 O O . PRO A 1 112 ? -16.547 -4.988 -5.824 1 98 112 PRO A O 1
ATOM 833 N N . PHE A 1 113 ? -14.836 -5.73 -4.543 1 98.19 113 PHE A N 1
ATOM 834 C CA . PHE A 1 113 ? -13.797 -5.203 -5.422 1 98.19 113 PHE A CA 1
ATOM 835 C C . PHE A 1 113 ? -13.953 -5.754 -6.836 1 98.19 113 PHE A C 1
ATOM 837 O O . PHE A 1 113 ? -13.609 -5.082 -7.809 1 98.19 113 PHE A O 1
ATOM 844 N N . TRP A 1 114 ? -14.461 -6.996 -6.984 1 98.25 114 TRP A N 1
ATOM 845 C CA . TRP A 1 114 ? -14.531 -7.594 -8.312 1 98.25 114 TRP A CA 1
ATOM 846 C C . TRP A 1 114 ? -15.742 -7.07 -9.078 1 98.25 114 TRP A C 1
ATOM 848 O O . TRP A 1 114 ? -15.922 -7.383 -10.258 1 98.25 114 TRP A O 1
ATOM 858 N N . ARG A 1 115 ? -16.562 -6.266 -8.438 1 96.94 115 ARG A N 1
ATOM 859 C CA . ARG A 1 115 ? -17.688 -5.613 -9.078 1 96.94 115 ARG A CA 1
ATOM 860 C C . ARG A 1 115 ? -17.406 -4.137 -9.32 1 96.94 115 ARG A C 1
ATOM 862 O O . ARG A 1 115 ? -18.297 -3.385 -9.727 1 96.94 115 ARG A O 1
ATOM 869 N N . ARG A 1 116 ? -16.25 -3.75 -9 1 94.75 116 ARG A N 1
ATOM 870 C CA . ARG A 1 116 ? -15.805 -2.375 -9.188 1 94.75 116 ARG A CA 1
ATOM 871 C C . ARG A 1 116 ? -14.711 -2.297 -10.25 1 94.75 116 ARG A C 1
ATOM 873 O O . ARG A 1 116 ? -14.023 -3.287 -10.508 1 94.75 116 ARG A O 1
ATOM 880 N N . SER A 1 117 ? -14.648 -1.096 -10.805 1 92.81 117 SER A N 1
ATOM 881 C CA . SER A 1 117 ? -13.5 -0.859 -11.672 1 92.81 117 SER A CA 1
ATOM 882 C C . SER A 1 117 ? -12.195 -0.915 -10.883 1 92.81 117 SER A C 1
ATOM 884 O O . SER A 1 117 ? -12.188 -0.758 -9.664 1 92.81 117 SER A O 1
ATOM 886 N N . ALA A 1 118 ? -11.109 -1.192 -11.617 1 96.38 118 ALA A N 1
ATOM 887 C CA . ALA A 1 118 ? -9.805 -1.184 -10.961 1 96.38 118 ALA A CA 1
ATOM 888 C C . ALA A 1 118 ? -9.219 0.225 -10.922 1 96.38 118 ALA A C 1
ATOM 890 O O . ALA A 1 118 ? -8.172 0.453 -10.312 1 96.38 118 ALA A O 1
ATOM 891 N N . GLU A 1 119 ? -9.906 1.179 -11.484 1 94.31 119 GLU A N 1
ATOM 892 C CA . GLU A 1 119 ? -9.43 2.549 -11.664 1 94.31 119 GLU A CA 1
ATOM 893 C C . GLU A 1 119 ? -9.125 3.207 -10.32 1 94.31 119 GLU A C 1
ATOM 895 O O . GLU A 1 119 ? -8.148 3.943 -10.195 1 94.31 119 GLU A O 1
ATOM 900 N N . PRO A 1 120 ? -9.898 2.91 -9.281 1 96.44 120 PRO A N 1
ATOM 901 C CA . PRO A 1 120 ? -9.648 3.578 -8 1 96.44 120 PRO A CA 1
ATOM 902 C C . PRO A 1 120 ? -8.297 3.201 -7.391 1 96.44 120 PRO A C 1
ATOM 904 O O . PRO A 1 120 ? -7.801 3.898 -6.504 1 96.44 120 PRO A O 1
ATOM 907 N N . PHE A 1 121 ? -7.703 2.057 -7.871 1 97.75 121 PHE A N 1
ATOM 908 C CA . PHE A 1 121 ? -6.402 1.644 -7.348 1 97.75 121 PHE A CA 1
ATOM 909 C C . PHE A 1 121 ? -5.383 2.764 -7.496 1 97.75 121 PHE A C 1
ATOM 911 O O . PHE A 1 121 ? -4.844 3.258 -6.504 1 97.75 121 PHE A O 1
ATOM 918 N N . SER A 1 122 ? -5.152 3.205 -8.75 1 97 122 SER A N 1
ATOM 919 C CA . SER A 1 122 ? -4.18 4.262 -9.008 1 97 122 SER A CA 1
ATOM 920 C C . SER A 1 122 ? -4.672 5.609 -8.492 1 97 122 SER A C 1
ATOM 922 O O . SER A 1 122 ? -3.879 6.422 -8.016 1 97 122 SER A O 1
ATOM 924 N N . GLN A 1 123 ? -5.934 5.824 -8.594 1 96.12 123 GLN A N 1
ATOM 925 C CA . GLN A 1 123 ? -6.496 7.105 -8.18 1 96.12 123 GLN A CA 1
ATOM 926 C C . GLN A 1 123 ? -6.312 7.328 -6.68 1 96.12 123 GLN A C 1
ATOM 928 O O . GLN A 1 123 ? -5.793 8.367 -6.262 1 96.12 123 GLN A O 1
ATOM 933 N N . PHE A 1 124 ? -6.715 6.355 -5.844 1 97.69 124 PHE A N 1
ATOM 934 C CA . PHE A 1 124 ? -6.637 6.488 -4.395 1 97.69 124 PHE A CA 1
ATOM 935 C C . PHE A 1 124 ? -5.184 6.562 -3.936 1 97.69 124 PHE A C 1
ATOM 937 O O . PHE A 1 124 ? -4.836 7.402 -3.104 1 97.69 124 PHE A O 1
ATOM 944 N N . LEU A 1 125 ? -4.316 5.75 -4.531 1 98.5 125 LEU A N 1
ATOM 945 C CA . LEU A 1 125 ? -2.908 5.754 -4.156 1 98.5 125 LEU A CA 1
ATOM 946 C C . LEU A 1 125 ? -2.225 7.035 -4.621 1 98.5 125 LEU A C 1
ATOM 948 O O . LEU A 1 125 ? -1.307 7.527 -3.961 1 98.5 125 LEU A O 1
ATOM 952 N N . GLY A 1 126 ? -2.727 7.59 -5.719 1 98.19 126 GLY A N 1
ATOM 953 C CA . GLY A 1 126 ? -2.131 8.773 -6.32 1 98.19 126 GLY A CA 1
ATOM 954 C C . GLY A 1 126 ? -2.592 10.062 -5.68 1 98.19 126 GLY A C 1
ATOM 955 O O . GLY A 1 126 ? -1.989 11.117 -5.895 1 98.19 126 GLY A O 1
ATOM 956 N N . THR A 1 127 ? -3.6 10.008 -4.863 1 97.75 127 THR A N 1
ATOM 957 C CA . THR A 1 127 ? -4.156 11.219 -4.273 1 97.75 127 THR A CA 1
ATOM 958 C C . THR A 1 127 ? -4.234 11.094 -2.754 1 97.75 127 THR A C 1
ATOM 960 O O . THR A 1 127 ? -5.102 11.695 -2.119 1 97.75 127 THR A O 1
ATOM 963 N N . GLY A 1 128 ? -3.449 10.25 -2.189 1 98.12 128 GLY A N 1
ATOM 964 C CA . GLY A 1 128 ? -3.283 10.031 -0.761 1 98.12 128 GLY A CA 1
ATOM 965 C C . GLY A 1 128 ? -1.86 9.68 -0.371 1 98.12 128 GLY A C 1
ATOM 966 O O . GLY A 1 128 ? -1.062 10.562 -0.054 1 98.12 128 GLY A O 1
ATOM 967 N N . PRO A 1 129 ? -1.459 8.453 -0.594 1 98.69 129 PRO A N 1
ATOM 968 C CA . PRO A 1 129 ? -0.092 8.078 -0.226 1 98.69 129 PRO A CA 1
ATOM 969 C C . PRO A 1 129 ? 0.963 8.781 -1.073 1 98.69 129 PRO A C 1
ATOM 971 O O . PRO A 1 129 ? 2.004 9.195 -0.553 1 98.69 129 PRO A O 1
ATOM 974 N N . TYR A 1 130 ? 0.732 8.969 -2.338 1 98.81 130 TYR A N 1
ATOM 975 C CA . TYR A 1 130 ? 1.746 9.523 -3.227 1 98.81 130 TYR A CA 1
ATOM 976 C C . TYR A 1 130 ? 2.047 10.977 -2.865 1 98.81 130 TYR A C 1
ATOM 978 O O . TYR A 1 130 ? 3.209 11.352 -2.709 1 98.81 130 TYR A O 1
ATOM 986 N N . PRO A 1 131 ? 1.063 11.828 -2.697 1 98.88 131 PRO A N 1
ATOM 987 C CA . PRO A 1 131 ? 1.348 13.18 -2.225 1 98.88 131 PRO A CA 1
ATOM 988 C C . PRO A 1 131 ? 2.127 13.195 -0.911 1 98.88 131 PRO A C 1
ATOM 990 O O . PRO A 1 131 ? 2.99 14.055 -0.711 1 98.88 131 PRO A O 1
ATOM 993 N N . GLY A 1 132 ? 1.788 12.289 0.007 1 98.88 132 GLY A N 1
ATOM 994 C CA . GLY A 1 132 ? 2.553 12.156 1.237 1 98.88 132 GLY A CA 1
ATOM 995 C C . GLY A 1 132 ? 4.023 11.859 0.999 1 98.88 132 GLY A C 1
ATOM 996 O O . GLY A 1 132 ? 4.891 12.461 1.637 1 98.88 132 GLY A O 1
ATOM 997 N N . LEU A 1 133 ? 4.281 10.977 0.085 1 98.94 133 LEU A N 1
ATOM 998 C CA . LEU A 1 133 ? 5.652 10.641 -0.276 1 98.94 133 LEU A CA 1
ATOM 999 C C . LEU A 1 133 ? 6.387 11.859 -0.825 1 98.94 133 LEU A C 1
ATOM 1001 O O . LEU A 1 133 ? 7.527 12.117 -0.446 1 98.94 133 LEU A O 1
ATOM 1005 N N . LEU A 1 134 ? 5.746 12.562 -1.741 1 98.88 134 LEU A N 1
ATOM 1006 C CA . LEU A 1 134 ? 6.383 13.734 -2.348 1 98.88 134 LEU A CA 1
ATOM 1007 C C . LEU A 1 134 ? 6.758 14.758 -1.287 1 98.88 134 LEU A C 1
ATOM 1009 O O . LEU A 1 134 ? 7.848 15.336 -1.332 1 98.88 134 LEU A O 1
ATOM 1013 N N . LEU A 1 135 ? 5.863 14.953 -0.354 1 98.94 135 LEU A N 1
ATOM 1014 C CA . LEU A 1 135 ? 6.141 15.906 0.72 1 98.94 135 LEU A CA 1
ATOM 1015 C C . LEU A 1 135 ? 7.316 15.438 1.57 1 98.94 135 LEU A C 1
ATOM 1017 O O . LEU A 1 135 ? 8.234 16.203 1.851 1 98.94 135 LEU A O 1
ATOM 1021 N N . ALA A 1 136 ? 7.27 14.172 1.988 1 98.94 136 ALA A N 1
ATOM 1022 C CA . ALA A 1 136 ? 8.336 13.609 2.809 1 98.94 136 ALA A CA 1
ATOM 1023 C C . ALA A 1 136 ? 9.688 13.727 2.107 1 98.94 136 ALA A C 1
ATOM 1025 O O . ALA A 1 136 ? 10.688 14.109 2.729 1 98.94 136 ALA A O 1
ATOM 1026 N N . ARG A 1 137 ? 9.711 13.406 0.818 1 98.88 137 ARG A N 1
ATOM 1027 C CA . ARG A 1 137 ? 10.945 13.492 0.046 1 98.88 137 ARG A CA 1
ATOM 1028 C C . ARG A 1 137 ? 11.477 14.922 0.03 1 98.88 137 ARG A C 1
ATOM 1030 O O . ARG A 1 137 ? 12.688 15.141 0.137 1 98.88 137 ARG A O 1
ATOM 1037 N N . ALA A 1 138 ? 10.602 15.875 -0.116 1 98.88 138 ALA A N 1
ATOM 1038 C CA . ALA A 1 138 ? 11 17.266 -0.285 1 98.88 138 ALA A CA 1
ATOM 1039 C C . ALA A 1 138 ? 11.539 17.844 1.018 1 98.88 138 ALA A C 1
ATOM 1041 O O . ALA A 1 138 ? 12.484 18.641 1.006 1 98.88 138 ALA A O 1
ATOM 1042 N N . VAL A 1 139 ? 11 17.453 2.18 1 98.94 139 VAL A N 1
ATOM 1043 C CA . VAL A 1 139 ? 11.375 18.094 3.438 1 98.94 139 VAL A CA 1
ATOM 1044 C C . VAL A 1 139 ? 12.531 17.328 4.078 1 98.94 139 VAL A C 1
ATOM 1046 O O . VAL A 1 139 ? 13.234 17.859 4.941 1 98.94 139 VAL A O 1
ATOM 1049 N N . ALA A 1 140 ? 12.742 16.078 3.699 1 98.94 140 ALA A N 1
ATOM 1050 C CA . ALA A 1 140 ? 13.68 15.172 4.363 1 98.94 140 ALA A CA 1
ATOM 1051 C C . ALA A 1 140 ? 15.086 15.758 4.383 1 98.94 140 ALA A C 1
ATOM 1053 O O . ALA A 1 140 ? 15.742 15.773 5.426 1 98.94 140 ALA A O 1
ATOM 1054 N N . PRO A 1 141 ? 15.602 16.312 3.234 1 98.81 141 PRO A N 1
ATOM 1055 C CA . PRO A 1 141 ? 16.984 16.797 3.264 1 98.81 141 PRO A CA 1
ATOM 1056 C C . PRO A 1 141 ? 17.219 17.859 4.34 1 98.81 141 PRO A C 1
ATOM 1058 O O . PRO A 1 141 ? 18.203 17.781 5.082 1 98.81 141 PRO A O 1
ATOM 1061 N N . ALA A 1 142 ? 16.328 18.812 4.48 1 98.88 142 ALA A N 1
ATOM 1062 C CA . ALA A 1 142 ? 16.484 19.875 5.473 1 98.88 142 ALA A CA 1
ATOM 1063 C C . ALA A 1 142 ? 16.359 19.312 6.891 1 98.88 142 ALA A C 1
ATOM 1065 O O . ALA A 1 142 ? 17.109 19.719 7.785 1 98.88 142 ALA A O 1
ATOM 1066 N N . MET A 1 143 ? 15.453 18.375 7.105 1 98.94 143 MET A N 1
ATOM 1067 C CA . MET A 1 143 ? 15.242 17.797 8.43 1 98.94 143 MET A CA 1
ATOM 1068 C C . MET A 1 143 ? 16.422 16.922 8.836 1 98.94 143 MET A C 1
ATOM 1070 O O . MET A 1 143 ? 16.844 16.922 9.992 1 98.94 143 MET A O 1
ATOM 1074 N N . VAL A 1 144 ? 16.906 16.141 7.855 1 98.88 144 VAL A N 1
ATOM 1075 C CA . VAL A 1 144 ? 18.062 15.281 8.102 1 98.88 144 VAL A CA 1
ATOM 1076 C C . VAL A 1 144 ? 19.266 16.141 8.477 1 98.88 144 VAL A C 1
ATOM 1078 O O . VAL A 1 144 ? 19.984 15.828 9.43 1 98.88 144 VAL A O 1
ATOM 1081 N N . ALA A 1 145 ? 19.453 17.234 7.746 1 98.62 145 ALA A N 1
ATOM 1082 C CA . ALA A 1 145 ? 20.547 18.141 8.047 1 98.62 145 ALA A CA 1
ATOM 1083 C C . ALA A 1 145 ? 20.422 18.734 9.445 1 98.62 145 ALA A C 1
ATOM 1085 O O . ALA A 1 145 ? 21.406 18.875 10.164 1 98.62 145 ALA A O 1
ATOM 1086 N N . ALA A 1 146 ? 19.25 19.031 9.859 1 98.5 146 ALA A N 1
ATOM 1087 C CA . ALA A 1 146 ? 18.969 19.641 11.164 1 98.5 146 ALA A CA 1
ATOM 1088 C C . ALA A 1 146 ? 18.938 18.594 12.266 1 98.5 146 ALA A C 1
ATOM 1090 O O . ALA A 1 146 ? 18.953 18.922 13.453 1 98.5 146 ALA A O 1
ATOM 1091 N N . ARG A 1 147 ? 18.859 17.297 11.914 1 98.56 147 ARG A N 1
ATOM 1092 C CA . ARG A 1 147 ? 18.719 16.156 12.828 1 98.56 147 ARG A CA 1
ATOM 1093 C C . ARG A 1 147 ? 17.5 16.344 13.734 1 98.56 147 ARG A C 1
ATOM 1095 O O . ARG A 1 147 ? 17.594 16.125 14.945 1 98.56 147 ARG A O 1
ATOM 1102 N N . SER A 1 148 ? 16.5 16.859 13.125 1 98.56 148 SER A N 1
ATOM 1103 C CA . SER A 1 148 ? 15.234 17.109 13.805 1 98.56 148 SER A CA 1
ATOM 1104 C C . SER A 1 148 ? 14.094 17.266 12.805 1 98.56 148 SER A C 1
ATOM 1106 O O . SER A 1 148 ? 14.305 17.719 11.68 1 98.56 148 SER A O 1
ATOM 1108 N N . GLY A 1 149 ? 12.93 16.875 13.219 1 98.75 149 GLY A N 1
ATOM 1109 C CA . GLY A 1 149 ? 11.75 17.047 12.383 1 98.75 149 GLY A CA 1
ATOM 1110 C C . GLY A 1 149 ? 10.68 16 12.633 1 98.75 149 GLY A C 1
ATOM 1111 O O . GLY A 1 149 ? 10.977 14.898 13.094 1 98.75 149 GLY A O 1
ATOM 1112 N N . LEU A 1 150 ? 9.445 16.359 12.43 1 98.94 150 LEU A N 1
ATOM 1113 C CA . LEU A 1 150 ? 8.289 15.469 12.5 1 98.94 150 LEU A CA 1
ATOM 1114 C C . LEU A 1 150 ? 7.527 15.469 11.18 1 98.94 150 LEU A C 1
ATOM 1116 O O . LEU A 1 150 ? 7.117 16.516 10.695 1 98.94 150 LEU A O 1
ATOM 1120 N N . ILE A 1 151 ? 7.441 14.305 10.562 1 99 151 ILE A N 1
ATOM 1121 C CA . ILE A 1 151 ? 6.582 14.102 9.406 1 99 151 ILE A CA 1
ATOM 1122 C C . ILE A 1 151 ? 5.367 13.266 9.805 1 99 151 ILE A C 1
ATOM 1124 O O . ILE A 1 151 ? 5.512 12.148 10.305 1 99 151 ILE A O 1
ATOM 1128 N N . ALA A 1 152 ? 4.199 13.789 9.672 1 99 152 ALA A N 1
ATOM 1129 C CA . ALA A 1 152 ? 2.969 13.086 10.016 1 99 152 ALA A CA 1
ATOM 1130 C C . ALA A 1 152 ? 2.125 12.82 8.766 1 99 152 ALA A C 1
ATOM 1132 O O . ALA A 1 152 ? 1.86 13.742 7.988 1 99 152 ALA A O 1
ATOM 1133 N N . PHE A 1 153 ? 1.767 11.594 8.578 1 98.94 153 PHE A N 1
ATOM 1134 C CA . PHE A 1 153 ? 0.842 11.195 7.52 1 98.94 153 PHE A CA 1
ATOM 1135 C C . PHE A 1 153 ? -0.552 10.953 8.086 1 98.94 153 PHE A C 1
ATOM 1137 O O . PHE A 1 153 ? -0.749 10.039 8.891 1 98.94 153 PHE A O 1
ATOM 1144 N N . VAL A 1 154 ? -1.513 11.773 7.676 1 98.94 154 VAL A N 1
ATOM 1145 C CA . VAL A 1 154 ? -2.879 11.555 8.141 1 98.94 154 VAL A CA 1
ATOM 1146 C C . VAL A 1 154 ? -3.469 10.328 7.449 1 98.94 154 VAL A C 1
ATOM 1148 O O . VAL A 1 154 ? -3.512 10.258 6.219 1 98.94 154 VAL A O 1
ATOM 1151 N N . SER A 1 155 ? -3.854 9.398 8.227 1 98.62 155 SER A N 1
ATOM 1152 C CA . SER A 1 155 ? -4.359 8.117 7.762 1 98.62 155 SER A CA 1
ATOM 1153 C C . SER A 1 155 ? -5.441 7.574 8.688 1 98.62 155 SER A C 1
ATOM 1155 O O . SER A 1 155 ? -6.293 8.328 9.164 1 98.62 155 SER A O 1
ATOM 1157 N N . PHE A 1 156 ? -5.602 6.34 8.805 1 98.31 156 PHE A N 1
ATOM 1158 C CA . PHE A 1 156 ? -6.441 5.594 9.727 1 98.31 156 PHE A CA 1
ATOM 1159 C C . PHE A 1 156 ? -5.805 4.254 10.078 1 98.31 156 PHE A C 1
ATOM 1161 O O . PHE A 1 156 ? -5.191 3.609 9.219 1 98.31 156 PHE A O 1
ATOM 1168 N N . GLY A 1 157 ? -5.98 3.846 11.336 1 97.94 157 GLY A N 1
ATOM 1169 C CA . GLY A 1 157 ? -5.434 2.57 11.766 1 97.94 157 GLY A CA 1
ATOM 1170 C C . GLY A 1 157 ? -6.004 1.388 11.008 1 97.94 157 GLY A C 1
ATOM 1171 O O . GLY A 1 157 ? -7.223 1.265 10.867 1 97.94 157 GLY A O 1
ATOM 1172 N N . THR A 1 158 ? -5.148 0.489 10.516 1 97.56 158 THR A N 1
ATOM 1173 C CA . THR A 1 158 ? -5.598 -0.653 9.727 1 97.56 158 THR A CA 1
ATOM 1174 C C . THR A 1 158 ? -5.227 -1.964 10.414 1 97.56 158 THR A C 1
ATOM 1176 O O . THR A 1 158 ? -5.492 -3.045 9.891 1 97.56 158 THR A O 1
ATOM 1179 N N . GLU A 1 159 ? -4.609 -1.871 11.586 1 94.31 159 GLU A N 1
ATOM 1180 C CA . GLU A 1 159 ? -4.078 -3.049 12.266 1 94.31 159 GLU A CA 1
ATOM 1181 C C . GLU A 1 159 ? -5.199 -3.934 12.805 1 94.31 159 GLU A C 1
ATOM 1183 O O . GLU A 1 159 ? -5.023 -5.145 12.953 1 94.31 159 GLU A O 1
ATOM 1188 N N . GLU A 1 160 ? -6.305 -3.379 13.016 1 94.12 160 GLU A N 1
ATOM 1189 C CA . GLU A 1 160 ? -7.375 -4.113 13.688 1 94.12 160 GLU A CA 1
ATOM 1190 C C . GLU A 1 160 ? -8.273 -4.828 12.688 1 94.12 160 GLU A C 1
ATOM 1192 O O . GLU A 1 160 ? -9.125 -5.629 13.07 1 94.12 160 GLU A O 1
ATOM 1197 N N . GLY A 1 161 ? -8.148 -4.574 11.445 1 95.94 161 GLY A N 1
ATOM 1198 C CA . GLY A 1 161 ? -8.969 -5.293 10.477 1 95.94 161 GLY A CA 1
ATOM 1199 C C . GLY A 1 161 ? -9.195 -4.52 9.195 1 95.94 161 GLY A C 1
ATOM 1200 O O . GLY A 1 161 ? -8.531 -3.514 8.938 1 95.94 161 GLY A O 1
ATOM 1201 N N . PHE A 1 162 ? -10.102 -5.109 8.367 1 97.38 162 PHE A N 1
ATOM 1202 C CA . PHE A 1 162 ? -10.531 -4.551 7.086 1 97.38 162 PHE A CA 1
ATOM 1203 C C . PHE A 1 162 ? -11.438 -3.346 7.301 1 97.38 162 PHE A C 1
ATOM 1205 O O . PHE A 1 162 ? -12.305 -3.361 8.172 1 97.38 162 PHE A O 1
ATOM 1212 N N . LEU A 1 163 ? -11.344 -2.256 6.492 1 96.88 163 LEU A N 1
ATOM 1213 C CA . LEU A 1 163 ? -12 -0.985 6.773 1 96.88 163 LEU A CA 1
ATOM 1214 C C . LEU A 1 163 ? -13.344 -0.897 6.051 1 96.88 163 LEU A C 1
ATOM 1216 O O . LEU A 1 163 ? -14.047 0.111 6.16 1 96.88 163 LEU A O 1
ATOM 1220 N N . GLY A 1 164 ? -13.664 -1.86 5.293 1 95.31 164 GLY A N 1
ATOM 1221 C CA . GLY A 1 164 ? -15.023 -1.938 4.777 1 95.31 164 GLY A CA 1
ATOM 1222 C C . GLY A 1 164 ? -15.125 -1.568 3.311 1 95.31 164 GLY A C 1
ATOM 1223 O O . GLY A 1 164 ? -16.156 -1.823 2.672 1 95.31 164 GLY A O 1
ATOM 1224 N N . ASP A 1 165 ? -14.172 -0.88 2.83 1 96.06 165 ASP A N 1
ATOM 1225 C CA . ASP A 1 165 ? -14.055 -0.576 1.406 1 96.06 165 ASP A CA 1
ATOM 1226 C C . ASP A 1 165 ? -12.656 -0.911 0.885 1 96.06 165 ASP A C 1
ATOM 1228 O O . ASP A 1 165 ? -11.656 -0.426 1.419 1 96.06 165 ASP A O 1
ATOM 1232 N N . PHE A 1 166 ? -12.617 -1.653 -0.18 1 97.75 166 PHE A N 1
ATOM 1233 C CA . PHE A 1 166 ? -11.391 -2.289 -0.656 1 97.75 166 PHE A CA 1
ATOM 1234 C C . PHE A 1 166 ? -10.328 -1.247 -0.977 1 97.75 166 PHE A C 1
ATOM 1236 O O . PHE A 1 166 ? -9.203 -1.325 -0.475 1 97.75 166 PHE A O 1
ATOM 1243 N N . TYR A 1 167 ? -10.625 -0.233 -1.759 1 97.88 167 TYR A N 1
ATOM 1244 C CA . TYR A 1 167 ? -9.641 0.732 -2.225 1 97.88 167 TYR A CA 1
ATOM 1245 C C . TYR A 1 167 ? -9.297 1.733 -1.129 1 97.88 167 TYR A C 1
ATOM 1247 O O . TYR A 1 167 ? -8.148 2.182 -1.026 1 97.88 167 TYR A O 1
ATOM 1255 N N . TYR A 1 168 ? -10.289 2.135 -0.296 1 96.94 168 TYR A N 1
ATOM 1256 C CA . TYR A 1 168 ? -10.023 2.969 0.872 1 96.94 168 TYR A CA 1
ATOM 1257 C C . TYR A 1 168 ? -9.062 2.275 1.83 1 96.94 168 TYR A C 1
ATOM 1259 O O . TYR A 1 168 ? -8.078 2.871 2.268 1 96.94 168 TYR A O 1
ATOM 1267 N N . ASP A 1 169 ? -9.352 1.002 2.1 1 98.25 169 ASP A N 1
ATOM 1268 C CA . ASP A 1 169 ? -8.516 0.189 2.98 1 98.25 169 ASP A CA 1
ATOM 1269 C C . ASP A 1 169 ? -7.078 0.129 2.473 1 98.25 169 ASP A C 1
ATOM 1271 O O . ASP A 1 169 ? -6.137 0.38 3.227 1 98.25 169 ASP A O 1
ATOM 1275 N N . LEU A 1 170 ? -6.938 -0.156 1.212 1 98.69 170 LEU A N 1
ATOM 1276 C CA . LEU A 1 170 ? -5.613 -0.294 0.614 1 98.69 170 LEU A CA 1
ATOM 1277 C C . LEU A 1 170 ? -4.84 1.019 0.691 1 98.69 170 LEU A C 1
ATOM 1279 O O . LEU A 1 170 ? -3.646 1.025 0.998 1 98.69 170 LEU A O 1
ATOM 1283 N N . ALA A 1 171 ? -5.496 2.115 0.443 1 98.62 171 ALA A N 1
ATOM 1284 C CA . ALA A 1 171 ? -4.844 3.424 0.465 1 98.62 171 ALA A CA 1
ATOM 1285 C C . ALA A 1 171 ? -4.375 3.779 1.873 1 98.62 171 ALA A C 1
ATOM 1287 O O . ALA A 1 171 ? -3.258 4.266 2.057 1 98.62 171 ALA A O 1
ATOM 1288 N N . LYS A 1 172 ? -5.246 3.543 2.844 1 98.75 172 LYS A N 1
ATOM 1289 C CA . LYS A 1 172 ? -4.879 3.846 4.223 1 98.75 172 LYS A CA 1
ATOM 1290 C C . LYS A 1 172 ? -3.744 2.943 4.703 1 98.75 172 LYS A C 1
ATOM 1292 O O . LYS A 1 172 ? -2.795 3.412 5.332 1 98.75 172 LYS A O 1
ATOM 1297 N N . ALA A 1 173 ? -3.836 1.679 4.379 1 98.88 173 ALA A N 1
ATOM 1298 C CA . ALA A 1 173 ? -2.764 0.757 4.742 1 98.88 173 ALA A CA 1
ATOM 1299 C C . ALA A 1 173 ? -1.446 1.159 4.086 1 98.88 173 ALA A C 1
ATOM 1301 O O . ALA A 1 173 ? -0.385 1.086 4.711 1 98.88 173 ALA A O 1
ATOM 1302 N N . THR A 1 174 ? -1.504 1.56 2.838 1 98.88 174 THR A N 1
ATOM 1303 C CA . THR A 1 174 ? -0.305 1.996 2.131 1 98.88 174 THR A CA 1
ATOM 1304 C C . THR A 1 174 ? 0.272 3.256 2.77 1 98.88 174 THR A C 1
ATOM 1306 O O . THR A 1 174 ? 1.49 3.389 2.9 1 98.88 174 THR A O 1
ATOM 1309 N N . THR A 1 175 ? -0.577 4.172 3.174 1 98.94 175 THR A N 1
ATOM 1310 C CA . THR A 1 175 ? -0.134 5.375 3.865 1 98.94 175 THR A CA 1
ATOM 1311 C C . THR A 1 175 ? 0.586 5.023 5.164 1 98.94 175 THR A C 1
ATOM 1313 O O . THR A 1 175 ? 1.645 5.578 5.465 1 98.94 175 THR A O 1
ATOM 1316 N N . ASN A 1 176 ? 0.005 4.113 5.941 1 98.94 176 ASN A N 1
ATOM 1317 C CA . ASN A 1 176 ? 0.633 3.678 7.184 1 98.94 176 ASN A CA 1
ATOM 1318 C C . ASN A 1 176 ? 1.992 3.031 6.93 1 98.94 176 ASN A C 1
ATOM 1320 O O . ASN A 1 176 ? 2.945 3.266 7.676 1 98.94 176 ASN A O 1
ATOM 1324 N N . ARG A 1 177 ? 2.045 2.234 5.891 1 98.94 177 ARG A N 1
ATOM 1325 C CA . ARG A 1 177 ? 3.318 1.592 5.582 1 98.94 177 ARG A CA 1
ATOM 1326 C C 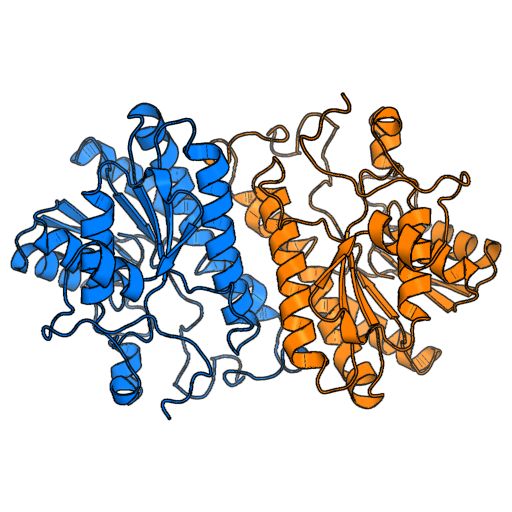. ARG A 1 177 ? 4.348 2.613 5.113 1 98.94 177 ARG A C 1
ATOM 1328 O O . ARG A 1 177 ? 5.539 2.479 5.398 1 98.94 177 ARG A O 1
ATOM 1335 N N . LEU A 1 178 ? 3.893 3.557 4.391 1 98.81 178 LEU A N 1
ATOM 1336 C CA . LEU A 1 178 ? 4.754 4.66 3.975 1 98.81 178 LEU A CA 1
ATOM 1337 C C . LEU A 1 178 ? 5.398 5.332 5.18 1 98.81 178 LEU A C 1
ATOM 1339 O O . LEU A 1 178 ? 6.609 5.562 5.195 1 98.81 178 LEU A O 1
ATOM 1343 N N . ALA A 1 179 ? 4.633 5.625 6.184 1 98.94 179 ALA A N 1
ATOM 1344 C CA . ALA A 1 179 ? 5.152 6.227 7.41 1 98.94 179 ALA A CA 1
ATOM 1345 C C . ALA A 1 179 ? 6.203 5.328 8.055 1 98.94 179 ALA A C 1
ATOM 1347 O O . ALA A 1 179 ? 7.258 5.809 8.484 1 98.94 179 ALA A O 1
ATOM 1348 N N . PHE A 1 180 ? 5.914 4.055 8.117 1 98.94 180 PHE A N 1
ATOM 1349 C CA . PHE A 1 180 ? 6.828 3.078 8.695 1 98.94 180 PHE A CA 1
ATOM 1350 C C . PHE A 1 180 ? 8.148 3.055 7.941 1 98.94 180 PHE A C 1
ATOM 1352 O O . PHE A 1 180 ? 9.219 3.094 8.555 1 98.94 180 PHE A O 1
ATOM 1359 N N . ALA A 1 181 ? 8.062 3.023 6.613 1 98.88 181 ALA A N 1
ATOM 1360 C CA . ALA A 1 181 ? 9.258 2.953 5.785 1 98.88 181 ALA A CA 1
ATOM 1361 C C . ALA A 1 181 ? 10.062 4.25 5.863 1 98.88 181 ALA A C 1
ATOM 1363 O O . ALA A 1 181 ? 11.289 4.223 5.93 1 98.88 181 ALA A O 1
ATOM 1364 N N . CYS A 1 182 ? 9.391 5.41 5.844 1 98.94 182 CYS A N 1
ATOM 1365 C CA . CYS A 1 182 ? 10.078 6.68 6.043 1 98.94 182 CYS A CA 1
ATOM 1366 C C . CYS A 1 182 ? 10.828 6.691 7.371 1 98.94 182 CYS A C 1
ATOM 1368 O O . CYS A 1 182 ? 11.992 7.09 7.426 1 98.94 182 CYS A O 1
ATOM 1370 N N . ALA A 1 183 ? 10.156 6.25 8.398 1 98.94 183 ALA A N 1
ATOM 1371 C CA . ALA A 1 183 ? 10.75 6.234 9.727 1 98.94 183 ALA A CA 1
ATOM 1372 C C . ALA A 1 183 ? 12.016 5.371 9.75 1 98.94 183 ALA A C 1
ATOM 1374 O O . ALA A 1 183 ? 13.008 5.738 10.375 1 98.94 183 ALA A O 1
ATOM 1375 N N . ALA A 1 184 ? 11.922 4.211 9.094 1 98.69 184 ALA A N 1
ATOM 1376 C CA . ALA A 1 184 ? 13.07 3.307 9.07 1 98.69 184 ALA A CA 1
ATOM 1377 C C . ALA A 1 184 ? 14.312 4.012 8.539 1 98.69 184 ALA A C 1
ATOM 1379 O O . ALA A 1 184 ? 15.422 3.783 9.023 1 98.69 184 ALA A O 1
ATOM 1380 N N . GLU A 1 185 ? 14.156 4.91 7.59 1 98.69 185 GLU A N 1
ATOM 1381 C CA . GLU A 1 185 ? 15.305 5.547 6.953 1 98.69 185 GLU A CA 1
ATOM 1382 C C . GLU A 1 185 ? 15.625 6.887 7.613 1 98.69 185 GLU A C 1
ATOM 1384 O O . GLU A 1 185 ? 16.781 7.324 7.613 1 98.69 185 GLU A O 1
ATOM 1389 N N . LEU A 1 186 ? 14.68 7.508 8.266 1 98.94 186 LEU A N 1
ATOM 1390 C CA . LEU A 1 186 ? 14.852 8.867 8.773 1 98.94 186 LEU A CA 1
ATOM 1391 C C . LEU A 1 186 ? 15.25 8.852 10.25 1 98.94 186 LEU A C 1
ATOM 1393 O O . LEU A 1 186 ? 15.961 9.742 10.711 1 98.94 186 LEU A O 1
ATOM 1397 N N . SER A 1 187 ? 14.812 7.84 11.016 1 98.75 187 SER A N 1
ATOM 1398 C CA . SER A 1 187 ? 14.992 7.828 12.461 1 98.75 187 SER A CA 1
ATOM 1399 C C . SER A 1 187 ? 16.469 7.883 12.836 1 98.75 187 SER A C 1
ATOM 1401 O O . SER A 1 187 ? 16.844 8.539 13.812 1 98.75 187 SER A O 1
ATOM 1403 N N . PRO A 1 188 ? 17.328 7.184 12.062 1 98.5 188 PRO A N 1
ATOM 1404 C CA . PRO A 1 188 ? 18.75 7.285 12.398 1 98.5 188 PRO A CA 1
ATOM 1405 C C . PRO A 1 188 ? 19.281 8.719 12.312 1 98.5 188 PRO A C 1
ATOM 1407 O O . PRO A 1 188 ? 20.359 9.016 12.836 1 98.5 188 PRO A O 1
ATOM 1410 N N . HIS A 1 189 ? 18.562 9.586 11.688 1 98.75 189 HIS A N 1
ATOM 1411 C CA . HIS A 1 189 ? 18.969 10.977 11.5 1 98.75 189 HIS A CA 1
ATOM 1412 C C . HIS A 1 189 ? 18.219 11.914 12.43 1 98.75 189 HIS A C 1
ATOM 1414 O O . HIS A 1 189 ? 18.203 13.125 12.227 1 98.75 189 HIS A O 1
ATOM 1420 N N . GLY A 1 190 ? 17.438 11.359 13.383 1 98.75 190 GLY A N 1
ATOM 1421 C CA . GLY A 1 190 ? 16.75 12.18 14.367 1 98.75 190 GLY A CA 1
ATOM 1422 C C . GLY A 1 190 ? 15.422 12.727 13.867 1 98.75 190 GLY A C 1
ATOM 1423 O O . GLY A 1 190 ? 14.867 13.648 14.461 1 98.75 190 GLY A O 1
ATOM 1424 N N . VAL A 1 191 ? 14.938 12.242 12.734 1 98.94 191 VAL A N 1
ATOM 1425 C CA . VAL A 1 191 ? 13.68 12.695 12.156 1 98.94 191 VAL A CA 1
ATOM 1426 C C . VAL A 1 191 ? 12.594 11.648 12.391 1 98.94 191 VAL A C 1
ATOM 1428 O O . VAL A 1 191 ? 12.797 10.469 12.117 1 98.94 191 VAL A O 1
ATOM 1431 N N . CYS A 1 192 ? 11.453 12.047 12.945 1 98.94 192 CYS A N 1
ATOM 1432 C CA . CYS A 1 192 ? 10.336 11.148 13.219 1 98.94 192 CYS A CA 1
ATOM 1433 C C . CYS A 1 192 ? 9.328 11.172 12.07 1 98.94 192 CYS A C 1
ATOM 1435 O O . CYS A 1 192 ? 8.945 12.242 11.602 1 98.94 192 CYS A O 1
ATOM 1437 N N . ALA A 1 193 ? 8.969 10.07 11.578 1 99 193 ALA A N 1
ATOM 1438 C CA . ALA A 1 193 ? 7.832 9.898 10.672 1 99 193 ALA A CA 1
ATOM 1439 C C . ALA A 1 193 ? 6.801 8.945 11.266 1 99 193 ALA A C 1
ATOM 1441 O O . ALA A 1 193 ? 7.152 7.902 11.828 1 99 193 ALA A O 1
ATOM 1442 N N . LEU A 1 194 ? 5.531 9.32 11.227 1 98.94 194 LEU A N 1
ATOM 1443 C CA . LEU A 1 194 ? 4.48 8.484 11.797 1 98.94 194 LEU A CA 1
ATOM 1444 C C . LEU A 1 194 ? 3.152 8.711 11.078 1 98.94 194 LEU A C 1
ATOM 1446 O O . LEU A 1 194 ? 3.033 9.633 10.266 1 98.94 194 LEU A O 1
ATOM 1450 N N . SER A 1 195 ? 2.223 7.824 11.289 1 98.94 195 SER A N 1
ATOM 1451 C CA . SER A 1 195 ? 0.858 7.988 10.797 1 98.94 195 SER A CA 1
ATOM 1452 C C . SER A 1 195 ? -0.079 8.445 11.914 1 98.94 195 SER A C 1
ATOM 1454 O O . SER A 1 195 ? -0.011 7.938 13.031 1 98.94 195 SER A O 1
ATOM 1456 N N . LEU A 1 196 ? -0.833 9.461 11.672 1 98.94 196 LEU A N 1
ATOM 1457 C CA . LEU A 1 196 ? -1.834 9.977 12.602 1 98.94 196 LEU A CA 1
ATOM 1458 C C . LEU A 1 196 ? -3.234 9.539 12.188 1 98.94 196 LEU A C 1
ATOM 1460 O O . LEU A 1 196 ? -3.668 9.805 11.062 1 98.94 196 LEU A O 1
ATOM 1464 N N . SER A 1 197 ? -3.902 8.836 13.094 1 98.88 197 SER A N 1
ATOM 1465 C CA . SER A 1 197 ? -5.207 8.242 12.812 1 98.88 197 SER A CA 1
ATOM 1466 C C . SER A 1 197 ? -6.309 8.938 13.609 1 98.88 197 SER A C 1
ATOM 1468 O O . SER A 1 197 ? -6.52 8.633 14.789 1 98.88 197 SER A O 1
ATOM 1470 N N . PRO A 1 198 ? -7.027 9.828 12.984 1 98.56 198 PRO A N 1
ATOM 1471 C CA . PRO A 1 198 ? -8.211 10.383 13.641 1 98.56 198 PRO A CA 1
ATOM 1472 C C . PRO A 1 198 ? -9.375 9.391 13.688 1 98.56 198 PRO A C 1
ATOM 1474 O O . PRO A 1 198 ? -9.242 8.258 13.227 1 98.56 198 PRO A O 1
ATOM 1477 N N . GLY A 1 199 ? -10.414 9.758 14.375 1 97.06 199 GLY A N 1
ATOM 1478 C CA . GLY A 1 199 ? -11.648 8.992 14.352 1 97.06 199 GLY A CA 1
ATOM 1479 C C . GLY A 1 199 ? -12.578 9.391 13.219 1 97.06 199 GLY A C 1
ATOM 1480 O O . GLY A 1 199 ? -12.117 9.695 12.117 1 97.06 199 GLY A O 1
ATOM 1481 N N . PHE A 1 200 ? -13.875 9.25 13.375 1 96.69 200 PHE A N 1
ATOM 1482 C CA . PHE A 1 200 ? -14.844 9.766 12.422 1 96.69 200 PHE A CA 1
ATOM 1483 C C . PHE A 1 200 ? -15.031 11.273 12.602 1 96.69 200 PHE A C 1
ATOM 1485 O O . PHE A 1 200 ? -15.727 11.711 13.516 1 96.69 200 PHE A O 1
ATOM 1492 N N . VAL A 1 201 ? -14.438 12.039 11.734 1 98 201 VAL A N 1
ATOM 1493 C CA . VAL A 1 201 ? -14.266 13.469 11.953 1 98 201 VAL A CA 1
ATOM 1494 C C . VAL A 1 201 ? -15.422 14.234 11.328 1 98 201 VAL A C 1
ATOM 1496 O O . VAL A 1 201 ? -15.82 13.953 10.195 1 98 201 VAL A O 1
ATOM 1499 N N . ALA A 1 202 ? -15.914 15.242 12.039 1 97.62 202 ALA A N 1
ATOM 1500 C CA . ALA A 1 202 ? -17 16.109 11.562 1 97.62 202 ALA A CA 1
ATOM 1501 C C . ALA A 1 202 ? -16.469 17.172 10.609 1 97.62 202 ALA A C 1
ATOM 1503 O O . ALA A 1 202 ? -16.531 18.359 10.906 1 97.62 202 ALA A O 1
ATOM 1504 N N . THR A 1 203 ? -16.047 16.734 9.438 1 97 203 THR A N 1
ATOM 1505 C CA . THR A 1 203 ? -15.57 17.656 8.406 1 97 203 THR A CA 1
ATOM 1506 C C . THR A 1 203 ? -16.75 18.328 7.707 1 97 203 THR A C 1
ATOM 1508 O O . THR A 1 203 ? -17.906 17.969 7.941 1 97 203 THR A O 1
ATOM 1511 N N . GLU A 1 204 ? -16.438 19.344 6.859 1 95.12 204 GLU A N 1
ATOM 1512 C CA . GLU A 1 204 ? -17.484 20 6.062 1 95.12 204 GLU A CA 1
ATOM 1513 C C . GLU A 1 204 ? -18.219 18.984 5.184 1 95.12 204 GLU A C 1
ATOM 1515 O O . GLU A 1 204 ? -19.438 19.047 5.062 1 95.12 204 GLU A O 1
ATOM 1520 N N . ARG A 1 205 ? -17.453 18.031 4.605 1 92.5 205 ARG A N 1
ATOM 1521 C CA . ARG A 1 205 ? -18.078 17.031 3.746 1 92.5 205 ARG A CA 1
ATOM 1522 C C . ARG A 1 205 ? -19.047 16.156 4.531 1 92.5 205 ARG A C 1
ATOM 1524 O O . ARG A 1 205 ? -20.156 15.898 4.066 1 92.5 205 ARG A O 1
ATOM 1531 N N . VAL A 1 206 ? -18.656 15.711 5.68 1 93.75 206 VAL A N 1
ATOM 1532 C CA . VAL A 1 206 ? -19.5 14.875 6.531 1 93.75 206 VAL A CA 1
ATOM 1533 C C . VAL A 1 206 ? -20.766 15.633 6.902 1 93.75 206 VAL A C 1
ATOM 1535 O O . VAL A 1 206 ? -21.859 15.07 6.871 1 93.75 206 VAL A O 1
ATOM 1538 N N . ARG A 1 207 ? -20.641 16.891 7.188 1 94.06 207 ARG A N 1
ATOM 1539 C CA . ARG A 1 207 ? -21.781 17.734 7.527 1 94.06 207 ARG A CA 1
ATOM 1540 C C . ARG A 1 207 ? -22.703 17.906 6.328 1 94.06 207 ARG A C 1
ATOM 1542 O O . ARG A 1 207 ? -23.938 17.781 6.457 1 94.06 207 ARG A O 1
ATOM 1549 N N . ASP A 1 208 ? -22.078 18.141 5.195 1 93.44 208 ASP A N 1
ATOM 1550 C CA . ASP A 1 208 ? -22.859 18.328 3.977 1 93.44 208 ASP A CA 1
ATOM 1551 C C . ASP A 1 208 ? -23.656 17.078 3.625 1 93.44 208 ASP A C 1
ATOM 1553 O O . ASP A 1 208 ? -24.734 17.172 3.031 1 93.44 208 ASP A O 1
ATOM 1557 N N . LEU A 1 209 ? -23.156 15.961 4.023 1 91.81 209 LEU A N 1
ATOM 1558 C CA . LEU A 1 209 ? -23.812 14.695 3.701 1 91.81 209 LEU A CA 1
ATOM 1559 C C . LEU A 1 209 ? -24.828 14.32 4.77 1 91.81 209 LEU A C 1
ATOM 1561 O O . LEU A 1 209 ? -25.453 13.258 4.695 1 91.81 209 LEU A O 1
ATOM 1565 N N . GLY A 1 210 ? -24.969 15.18 5.766 1 91.88 210 GLY A N 1
ATOM 1566 C CA . GLY A 1 210 ? -25.922 14.922 6.832 1 91.88 210 GLY A CA 1
ATOM 1567 C C . GLY A 1 210 ? -25.469 13.812 7.773 1 91.88 210 GLY A C 1
ATOM 1568 O O . GLY A 1 210 ? -26.312 13.141 8.375 1 91.88 210 GLY A O 1
ATOM 1569 N N . GLN A 1 211 ? -24.172 13.586 7.883 1 90.69 211 GLN A N 1
ATOM 1570 C CA . GLN A 1 211 ? -23.656 12.477 8.672 1 90.69 211 GLN A CA 1
ATOM 1571 C C . GLN A 1 211 ? -22.938 12.969 9.922 1 90.69 211 GLN A C 1
ATOM 1573 O O . GLN A 1 211 ? -22.109 12.258 10.492 1 90.69 211 GLN A O 1
ATOM 1578 N N . GLU A 1 212 ? -23.203 14.164 10.281 1 92.31 212 GLU A N 1
ATOM 1579 C CA . GLU A 1 212 ? -22.516 14.766 11.414 1 92.31 212 GLU A CA 1
ATOM 1580 C C . GLU A 1 212 ? -22.781 13.992 12.703 1 92.31 212 GLU A C 1
ATOM 1582 O O . GLU A 1 212 ? -21.922 13.914 13.578 1 92.31 212 GLU A O 1
ATOM 1587 N N . ALA A 1 213 ? -23.922 13.383 12.805 1 91.5 213 ALA A N 1
ATOM 1588 C CA . ALA A 1 213 ? -24.297 12.625 14 1 91.5 213 ALA A CA 1
ATOM 1589 C C . ALA A 1 213 ? -23.422 11.391 14.172 1 91.5 213 ALA A C 1
ATOM 1591 O O . ALA A 1 213 ? -23.281 10.867 15.273 1 91.5 213 ALA A O 1
ATOM 1592 N N . LEU A 1 214 ? -22.797 10.969 13.109 1 91.12 214 LEU A N 1
ATOM 1593 C CA . LEU A 1 214 ? -21.953 9.789 13.148 1 91.12 214 LEU A CA 1
ATOM 1594 C C . LEU A 1 214 ? -20.531 10.164 13.562 1 91.12 214 LEU A C 1
ATOM 1596 O O . LEU A 1 214 ? -19.734 9.297 13.945 1 91.12 214 LEU A O 1
ATOM 1600 N N . ALA A 1 215 ? -20.219 11.406 13.461 1 95.5 215 ALA A N 1
ATOM 1601 C CA . ALA A 1 215 ? -18.859 11.859 13.766 1 95.5 215 ALA A CA 1
ATOM 1602 C C . ALA A 1 215 ? -18.578 11.758 15.258 1 95.5 215 ALA A C 1
ATOM 1604 O O . ALA A 1 215 ? -19.453 12.023 16.094 1 95.5 215 ALA A O 1
ATOM 1605 N N . THR A 1 216 ? -17.344 11.422 15.57 1 96.81 216 THR A N 1
ATOM 1606 C CA . THR A 1 216 ? -16.953 11.25 16.969 1 96.81 216 THR A CA 1
ATOM 1607 C C . THR A 1 216 ? -16.141 12.445 17.453 1 96.81 216 THR A C 1
ATOM 1609 O O . THR A 1 216 ? -16.016 12.664 18.656 1 96.81 216 THR A O 1
ATOM 1612 N N . GLU A 1 217 ? -15.633 13.211 16.562 1 98.44 217 GLU A N 1
ATOM 1613 C CA . GLU A 1 217 ? -14.695 14.266 16.922 1 98.44 217 GLU A CA 1
ATOM 1614 C C . GLU A 1 217 ? -14.664 15.367 15.875 1 98.44 217 GLU A C 1
ATOM 1616 O O . GLU A 1 217 ? -15.125 15.172 14.75 1 98.44 217 GLU A O 1
ATOM 1621 N N . SER A 1 218 ? -14.234 16.578 16.297 1 98.44 218 SER A N 1
ATOM 1622 C CA . SER A 1 218 ? -14.008 17.672 15.359 1 98.44 218 SER A CA 1
ATOM 1623 C C . SER A 1 218 ? -12.609 17.594 14.742 1 98.44 218 SER A C 1
ATOM 1625 O O . SER A 1 218 ? -11.742 16.875 15.25 1 98.44 218 SER A O 1
ATOM 1627 N N . PRO A 1 219 ? -12.367 18.297 13.625 1 98.69 219 PRO A N 1
ATOM 1628 C CA . PRO A 1 219 ? -11.031 18.328 13.023 1 98.69 219 PRO A CA 1
ATOM 1629 C C . PRO A 1 219 ? -9.969 18.859 13.984 1 98.69 219 PRO A C 1
ATOM 1631 O O . PRO A 1 219 ? -8.805 18.438 13.906 1 98.69 219 PRO A O 1
ATOM 1634 N N . LEU A 1 220 ? -10.328 19.688 14.914 1 98.88 220 LEU A N 1
ATOM 1635 C CA . LEU A 1 220 ? -9.398 20.312 15.852 1 98.88 220 LEU A CA 1
ATOM 1636 C C . LEU A 1 220 ? -8.758 19.266 16.75 1 98.88 220 LEU A C 1
ATOM 1638 O O . LEU A 1 220 ? -7.605 19.406 17.156 1 98.88 220 LEU A O 1
ATOM 1642 N N . TYR A 1 221 ? -9.469 18.172 17.031 1 98.88 221 TYR A N 1
ATOM 1643 C CA . TYR A 1 221 ? -8.953 17.094 17.875 1 98.88 221 TYR A CA 1
ATOM 1644 C C . TYR A 1 221 ? -7.656 16.531 17.312 1 98.88 221 TYR A C 1
ATOM 1646 O O . TYR A 1 221 ? -6.668 16.391 18.031 1 98.88 221 TYR A O 1
ATOM 1654 N N . ALA A 1 222 ? -7.641 16.297 16.047 1 98.94 222 ALA A N 1
ATOM 1655 C CA . ALA A 1 222 ? -6.434 15.836 15.367 1 98.94 222 ALA A CA 1
ATOM 1656 C C . ALA A 1 222 ? -5.348 16.906 15.398 1 98.94 222 ALA A C 1
ATOM 1658 O O . ALA A 1 222 ? -4.16 16.594 15.5 1 98.94 222 ALA A O 1
ATOM 1659 N N . GLY A 1 223 ? -5.758 18.156 15.273 1 98.94 223 GLY A N 1
ATOM 1660 C CA . GLY A 1 223 ? -4.801 19.25 15.32 1 98.94 223 GLY A CA 1
ATOM 1661 C C . GLY A 1 223 ? -4.059 19.328 16.641 1 98.94 223 GLY A C 1
ATOM 1662 O O . GLY A 1 223 ? -2.842 19.516 16.672 1 98.94 223 GLY A O 1
ATOM 1663 N N . ARG A 1 224 ? -4.781 19.203 17.719 1 98.94 224 ARG A N 1
ATOM 1664 C CA . ARG A 1 224 ? -4.168 19.266 19.031 1 98.94 224 ARG A CA 1
ATOM 1665 C C . ARG A 1 224 ? -3.27 18.062 19.281 1 98.94 224 ARG A C 1
ATOM 1667 O O . ARG A 1 224 ? -2.258 18.156 19.969 1 98.94 224 ARG A O 1
ATOM 1674 N N . ALA A 1 225 ? -3.66 16.922 18.625 1 98.94 225 ALA A N 1
ATOM 1675 C CA . ALA A 1 225 ? -2.785 15.75 18.688 1 98.94 225 ALA A CA 1
ATOM 1676 C C . ALA A 1 225 ? -1.448 16.031 18 1 98.94 225 ALA A C 1
ATOM 1678 O O . ALA A 1 225 ? -0.388 15.727 18.547 1 98.94 225 ALA A O 1
ATOM 1679 N N . LEU A 1 226 ? -1.477 16.625 16.828 1 98.94 226 LEU A N 1
ATOM 1680 C CA . LEU A 1 226 ? -0.251 16.938 16.109 1 98.94 226 LEU A CA 1
ATOM 1681 C C . LEU A 1 226 ? 0.601 17.938 16.875 1 98.94 226 LEU A C 1
ATOM 1683 O O . LEU A 1 226 ? 1.823 17.797 16.953 1 98.94 226 LEU A O 1
ATOM 1687 N N . ALA A 1 227 ? -0.029 18.984 17.438 1 98.94 227 ALA A N 1
ATOM 1688 C CA . ALA A 1 227 ? 0.688 19.969 18.25 1 98.94 227 ALA A CA 1
ATOM 1689 C C . ALA A 1 227 ? 1.382 19.297 19.438 1 98.94 227 ALA A C 1
ATOM 1691 O O . ALA A 1 227 ? 2.543 19.594 19.734 1 98.94 227 ALA A O 1
ATOM 1692 N N . ALA A 1 228 ? 0.647 18.406 20.094 1 98.94 228 ALA A N 1
ATOM 1693 C CA . ALA A 1 228 ? 1.214 17.703 21.25 1 98.94 228 ALA A CA 1
ATOM 1694 C C . ALA A 1 228 ? 2.406 16.844 20.828 1 98.94 228 ALA A C 1
ATOM 1696 O O . ALA A 1 228 ? 3.436 16.828 21.516 1 98.94 228 ALA A O 1
ATOM 1697 N N . LEU A 1 229 ? 2.281 16.141 19.734 1 98.94 229 LEU A N 1
ATOM 1698 C CA . LEU A 1 229 ? 3.381 15.328 19.219 1 98.94 229 LEU A CA 1
ATOM 1699 C C . LEU A 1 229 ? 4.598 16.203 18.906 1 98.94 229 LEU A C 1
ATOM 1701 O O . LEU A 1 229 ? 5.727 15.836 19.25 1 98.94 229 LEU A O 1
ATOM 1705 N N . SER A 1 230 ? 4.359 17.359 18.312 1 98.75 230 SER A N 1
ATOM 1706 C CA . SER A 1 230 ? 5.445 18.234 17.875 1 98.75 230 SER A CA 1
ATOM 1707 C C . SER A 1 230 ? 6.207 18.797 19.078 1 98.75 230 SER A C 1
ATOM 1709 O O . SER A 1 230 ? 7.387 19.141 18.969 1 98.75 230 SER A O 1
ATOM 1711 N N . ALA A 1 231 ? 5.543 18.859 20.203 1 98.5 231 ALA A N 1
ATOM 1712 C CA . ALA A 1 231 ? 6.148 19.438 21.406 1 98.5 231 ALA A CA 1
ATOM 1713 C C . ALA A 1 231 ? 6.773 18.344 22.281 1 98.5 231 ALA A C 1
ATOM 1715 O O . ALA A 1 231 ? 7.414 18.656 23.297 1 98.5 231 ALA A O 1
ATOM 1716 N N . ASP A 1 232 ? 6.617 17.094 21.969 1 98.75 232 ASP A N 1
ATOM 1717 C CA . ASP A 1 232 ? 7.109 15.969 22.766 1 98.75 232 ASP A CA 1
ATOM 1718 C C . ASP A 1 232 ? 8.586 15.695 22.469 1 98.75 232 ASP A C 1
ATOM 1720 O O . ASP A 1 232 ? 8.938 15.258 21.375 1 98.75 232 ASP A O 1
ATOM 1724 N N . PRO A 1 233 ? 9.484 15.844 23.406 1 98.06 233 PRO A N 1
ATOM 1725 C CA . PRO A 1 233 ? 10.906 15.57 23.172 1 98.06 233 PRO A CA 1
ATOM 1726 C C . PRO A 1 233 ? 11.188 14.102 22.875 1 98.06 233 PRO A C 1
ATOM 1728 O O . PRO A 1 233 ? 12.242 13.773 22.328 1 98.06 233 PRO A O 1
ATOM 1731 N N . ALA A 1 234 ? 10.203 13.227 23.203 1 98.56 234 ALA A N 1
ATOM 1732 C CA . ALA A 1 234 ? 10.391 11.797 23 1 98.56 234 ALA A CA 1
ATOM 1733 C C . ALA A 1 234 ? 9.602 11.305 21.781 1 98.56 234 ALA A C 1
ATOM 1735 O O . ALA A 1 234 ? 9.289 10.117 21.672 1 98.56 234 ALA A O 1
ATOM 1736 N N . VAL A 1 235 ? 9.258 12.164 20.906 1 98.81 235 VAL A N 1
ATOM 1737 C CA . VAL A 1 235 ? 8.383 11.828 19.781 1 98.81 235 VAL A CA 1
ATOM 1738 C C . VAL A 1 235 ? 9.023 10.75 18.922 1 98.81 235 VAL A C 1
ATOM 1740 O O . VAL A 1 235 ? 8.328 9.93 18.312 1 98.81 235 VAL A O 1
ATOM 1743 N N . LEU A 1 236 ? 10.383 10.664 18.938 1 98.81 236 LEU A N 1
ATOM 1744 C CA . LEU A 1 236 ? 11.109 9.688 18.125 1 98.81 236 LEU A CA 1
ATOM 1745 C C . LEU A 1 236 ? 10.766 8.266 18.531 1 98.81 236 LEU A C 1
ATOM 1747 O O . LEU A 1 236 ? 10.859 7.336 17.734 1 98.81 236 LEU A O 1
ATOM 1751 N N . ASP A 1 237 ? 10.273 8.07 19.781 1 98.62 237 ASP A N 1
ATOM 1752 C CA . ASP A 1 237 ? 9.875 6.758 20.281 1 98.62 237 ASP A CA 1
ATOM 1753 C C . ASP A 1 237 ? 8.641 6.242 19.531 1 98.62 237 ASP A C 1
ATOM 1755 O O . ASP A 1 237 ? 8.312 5.055 19.609 1 98.62 237 ASP A O 1
ATOM 1759 N N . ARG A 1 238 ? 7.996 7.117 18.766 1 98.75 238 ARG A N 1
ATOM 1760 C CA . ARG A 1 238 ? 6.762 6.758 18.078 1 98.75 238 ARG A CA 1
ATOM 1761 C C . ARG A 1 238 ? 6.992 6.613 16.578 1 98.75 238 ARG A C 1
ATOM 1763 O O . ARG A 1 238 ? 6.047 6.406 15.812 1 98.75 238 ARG A O 1
ATOM 1770 N N . ALA A 1 239 ? 8.289 6.695 16.141 1 98.88 239 ALA A N 1
ATOM 1771 C CA . ALA A 1 239 ? 8.609 6.625 14.727 1 98.88 239 ALA A CA 1
ATOM 1772 C C . ALA A 1 239 ? 8.109 5.316 14.109 1 98.88 239 ALA A C 1
ATOM 1774 O O . ALA A 1 239 ? 8.305 4.242 14.688 1 98.88 239 ALA A O 1
ATOM 1775 N N . GLY A 1 240 ? 7.387 5.43 13.016 1 98.81 240 GLY A N 1
ATOM 1776 C CA . GLY A 1 240 ? 6.938 4.277 12.25 1 98.81 240 GLY A CA 1
ATOM 1777 C C . GLY A 1 240 ? 5.598 3.742 12.711 1 98.81 240 GLY A C 1
ATOM 1778 O O . GLY A 1 240 ? 5.035 2.842 12.086 1 98.81 240 GLY A O 1
ATOM 1779 N N . ARG A 1 241 ? 5.051 4.344 13.773 1 98.75 241 ARG A N 1
ATOM 1780 C CA . ARG A 1 241 ? 3.809 3.826 14.336 1 98.75 241 ARG A CA 1
ATOM 1781 C C . ARG A 1 241 ? 2.6 4.543 13.742 1 98.75 241 ARG A C 1
ATOM 1783 O O . ARG A 1 241 ? 2.729 5.641 13.195 1 98.75 241 ARG A O 1
ATOM 1790 N N . THR A 1 242 ? 1.505 3.842 13.75 1 98.81 242 THR A N 1
ATOM 1791 C CA . THR A 1 242 ? 0.209 4.496 13.609 1 98.81 242 THR A CA 1
ATOM 1792 C C . THR A 1 242 ? -0.355 4.879 14.977 1 98.81 242 THR A C 1
ATOM 1794 O O . THR A 1 242 ? -0.643 4.008 15.797 1 98.81 242 THR A O 1
ATOM 1797 N N . VAL A 1 243 ? -0.463 6.164 15.211 1 98.88 243 VAL A N 1
ATOM 1798 C CA . VAL A 1 243 ? -0.921 6.637 16.516 1 98.88 243 VAL A CA 1
ATOM 1799 C C . VAL A 1 243 ? -2.328 7.219 16.391 1 98.88 243 VAL A C 1
ATOM 1801 O O . VAL A 1 243 ? -2.627 7.934 15.43 1 98.88 243 VAL A O 1
ATOM 1804 N N . HIS A 1 244 ? -3.186 6.867 17.297 1 98.81 244 HIS A N 1
ATOM 1805 C CA . HIS A 1 244 ? -4.59 7.266 17.25 1 98.81 244 HIS A CA 1
ATOM 1806 C C . HIS A 1 244 ? -4.832 8.516 18.094 1 98.81 244 HIS A C 1
ATOM 1808 O O . HIS A 1 244 ? -4.387 8.602 19.234 1 98.81 244 HIS A O 1
ATOM 1814 N N . VAL A 1 245 ? -5.586 9.43 17.547 1 98.88 245 VAL A N 1
ATOM 1815 C CA . VAL A 1 245 ? -5.844 10.719 18.172 1 98.88 245 VAL A CA 1
ATOM 1816 C C . VAL A 1 245 ? -6.457 10.508 19.562 1 98.88 245 VAL A C 1
ATOM 1818 O O . VAL A 1 245 ? -6.043 11.148 20.531 1 98.88 245 VAL A O 1
ATOM 1821 N N . GLY A 1 246 ? -7.41 9.57 19.609 1 98.62 246 GLY A N 1
ATOM 1822 C CA . GLY A 1 246 ? -8.023 9.297 20.906 1 98.62 246 GLY A CA 1
ATOM 1823 C C . GLY A 1 246 ? -7.031 8.836 21.953 1 98.62 246 GLY A C 1
ATOM 1824 O O . GLY A 1 246 ? -7.102 9.266 23.109 1 98.62 246 GLY A O 1
ATOM 1825 N N . ASP A 1 247 ? -6.102 7.988 21.594 1 98.69 247 ASP A N 1
ATOM 1826 C CA . ASP A 1 247 ? -5.074 7.516 22.516 1 98.69 247 ASP A CA 1
ATOM 1827 C C . ASP A 1 247 ? -4.121 8.641 22.906 1 98.69 247 ASP A C 1
ATOM 1829 O O . ASP A 1 247 ? -3.711 8.75 24.062 1 98.69 247 ASP A O 1
ATOM 1833 N N . LEU A 1 248 ? -3.77 9.469 21.969 1 98.88 248 LEU A N 1
ATOM 1834 C CA . LEU A 1 248 ? -2.871 10.594 22.219 1 98.88 248 LEU A CA 1
ATOM 1835 C C . LEU A 1 248 ? -3.51 11.594 23.172 1 98.88 248 LEU A C 1
ATOM 1837 O O . LEU A 1 248 ? -2.826 12.18 24.016 1 98.88 248 LEU A O 1
ATOM 1841 N N . ALA A 1 249 ? -4.828 11.836 22.984 1 98.88 249 ALA A N 1
ATOM 1842 C CA . ALA A 1 249 ? -5.535 12.773 23.859 1 98.88 249 ALA A CA 1
ATOM 1843 C C . ALA A 1 249 ? -5.426 12.359 25.312 1 98.88 249 ALA A C 1
ATOM 1845 O O . ALA A 1 249 ? -5.219 13.203 26.203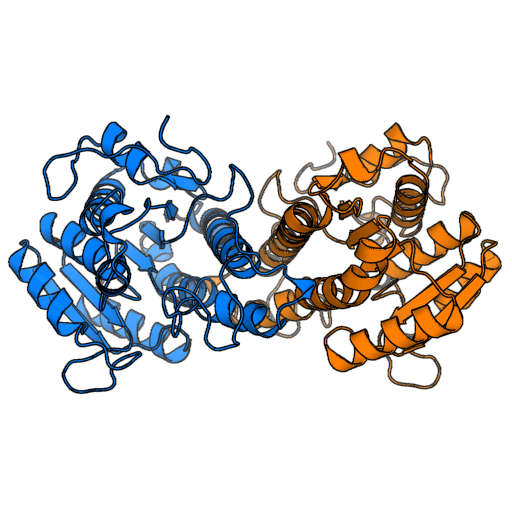 1 98.88 249 ALA A O 1
ATOM 1846 N N . ARG A 1 250 ? -5.566 11.109 25.562 1 98.31 250 ARG A N 1
ATOM 1847 C CA . ARG A 1 250 ? -5.438 10.594 26.922 1 98.31 250 ARG A CA 1
ATOM 1848 C C . ARG A 1 250 ? -4.004 10.719 27.422 1 98.31 250 ARG A C 1
ATOM 1850 O O . ARG A 1 250 ? -3.771 11.125 28.562 1 98.31 250 ARG A O 1
ATOM 1857 N N . ALA A 1 251 ? -3.076 10.422 26.578 1 98.44 251 ALA A N 1
ATOM 1858 C CA . ALA A 1 251 ? -1.665 10.422 26.969 1 98.44 251 ALA A CA 1
ATOM 1859 C C . ALA A 1 251 ? -1.167 11.836 27.234 1 98.44 251 ALA A C 1
ATOM 1861 O O . ALA A 1 251 ? -0.385 12.062 28.156 1 98.44 251 ALA A O 1
ATOM 1862 N N . TYR A 1 252 ? -1.604 12.836 26.438 1 98.62 252 TYR A N 1
ATOM 1863 C CA . TYR A 1 252 ? -1.052 14.18 26.5 1 98.62 252 TYR A CA 1
ATOM 1864 C C . TYR A 1 252 ? -1.978 15.109 27.281 1 98.62 252 TYR A C 1
ATOM 1866 O O . TYR A 1 252 ? -1.584 16.219 27.641 1 98.62 252 TYR A O 1
ATOM 1874 N N . GLY A 1 253 ? -3.262 14.734 27.438 1 98.38 253 GLY A N 1
ATOM 1875 C CA . GLY A 1 253 ? -4.168 15.469 28.297 1 98.38 253 GLY A CA 1
ATOM 1876 C C . GLY A 1 253 ? -4.863 16.625 27.578 1 98.38 253 GLY A C 1
ATOM 1877 O O . GLY A 1 253 ? -5.125 17.656 28.188 1 98.38 253 GLY A O 1
ATOM 1878 N N . PHE A 1 254 ? -5.191 16.531 26.328 1 98.75 254 PHE A N 1
ATOM 1879 C CA . PHE A 1 254 ? -5.938 17.578 25.625 1 98.75 254 PHE A CA 1
ATOM 1880 C C . PHE A 1 254 ? -7.363 17.125 25.328 1 98.75 254 PHE A C 1
ATOM 1882 O O . PHE A 1 254 ? -7.684 15.938 25.469 1 98.75 254 PHE A O 1
ATOM 1889 N N . THR A 1 255 ? -8.203 18.031 24.953 1 98.75 255 THR A N 1
ATOM 1890 C CA . THR A 1 255 ? -9.609 17.766 24.656 1 98.75 255 THR A CA 1
ATOM 1891 C C . THR A 1 255 ? -9.953 18.219 23.234 1 98.75 255 THR A C 1
ATOM 1893 O O . THR A 1 255 ? -9.172 18.922 22.594 1 98.75 255 THR A O 1
ATOM 1896 N N . ASP A 1 256 ? -11.094 17.766 22.75 1 98.75 256 ASP A N 1
ATOM 1897 C CA . ASP A 1 256 ? -11.641 18.266 21.5 1 98.75 256 ASP A CA 1
ATOM 1898 C C . ASP A 1 256 ? -12.203 19.672 21.672 1 98.75 256 ASP A C 1
ATOM 1900 O O . ASP A 1 256 ? -12.125 20.25 22.766 1 98.75 256 ASP A O 1
ATOM 1904 N N . ALA A 1 257 ? -12.672 20.25 20.609 1 98.12 257 ALA A N 1
ATOM 1905 C CA . ALA A 1 257 ? -13.164 21.625 20.594 1 98.12 257 ALA A CA 1
ATOM 1906 C C . ALA A 1 257 ? -14.273 21.828 21.609 1 98.12 257 ALA A C 1
ATOM 1908 O O . ALA A 1 257 ? -14.406 22.906 22.203 1 98.12 257 ALA A O 1
ATOM 1909 N N . ASP A 1 258 ? -15.07 20.781 21.859 1 97.5 258 ASP A N 1
ATOM 1910 C CA . ASP A 1 258 ? -16.234 20.891 22.75 1 97.5 258 ASP A CA 1
ATOM 1911 C C . ASP A 1 258 ? -15.867 20.516 24.188 1 97.5 258 ASP A C 1
ATOM 1913 O O . ASP A 1 258 ? -16.75 20.406 25.047 1 97.5 258 ASP A O 1
ATOM 1917 N N . GLY A 1 259 ? -14.672 20.203 24.406 1 98.31 259 GLY A N 1
ATOM 1918 C CA . GLY A 1 259 ? -14.211 19.906 25.766 1 98.31 259 GLY A CA 1
ATOM 1919 C C . GLY A 1 259 ? -14.211 18.422 26.078 1 98.31 259 GLY A C 1
ATOM 1920 O O . GLY A 1 259 ? -13.695 18 27.109 1 98.31 259 GLY A O 1
ATOM 1921 N N . ARG A 1 260 ? -14.766 17.609 25.188 1 97.38 260 ARG A N 1
ATOM 1922 C CA . ARG A 1 260 ? -14.789 16.156 25.391 1 97.38 260 ARG A CA 1
ATOM 1923 C C . ARG A 1 260 ? -13.469 15.523 24.969 1 97.38 260 ARG A C 1
ATOM 1925 O O . ARG A 1 260 ? -12.625 16.188 24.359 1 97.38 260 ARG A O 1
ATOM 1932 N N . GLN A 1 261 ? -13.281 14.344 25.328 1 98.19 261 GLN A N 1
ATOM 1933 C CA . GLN A 1 261 ? -12.125 13.539 24.938 1 98.19 261 GLN A CA 1
ATOM 1934 C C . GLN A 1 261 ? -12.555 12.227 24.297 1 98.19 261 GLN A C 1
ATOM 1936 O O . GLN A 1 261 ? -12.352 11.148 24.875 1 98.19 261 GLN A O 1
ATOM 1941 N N . PRO A 1 262 ? -13.094 12.32 23.156 1 97.19 262 PRO A N 1
ATOM 1942 C CA . PRO A 1 262 ? -13.531 11.094 22.484 1 97.19 262 PRO A CA 1
ATOM 1943 C C . PRO A 1 262 ? -12.453 10.016 22.453 1 97.19 262 PRO A C 1
ATOM 1945 O O . PRO A 1 262 ? -11.273 10.328 22.266 1 97.19 262 PRO A O 1
ATOM 1948 N N . GLU A 1 263 ? -12.867 8.758 22.688 1 96.62 263 GLU A N 1
ATOM 1949 C CA . GLU A 1 263 ? -11.953 7.621 22.625 1 96.62 263 GLU A CA 1
ATOM 1950 C C . GLU A 1 263 ? -11.633 7.25 21.172 1 96.62 263 GLU A C 1
ATOM 1952 O O . GLU A 1 263 ? -12.25 7.777 20.234 1 96.62 263 GLU A O 1
ATOM 1957 N N . ARG A 1 264 ? -10.672 6.344 21.031 1 96 264 ARG A N 1
ATOM 1958 C CA . ARG A 1 264 ? -10.297 5.852 19.703 1 96 264 ARG A CA 1
ATOM 1959 C C . ARG A 1 264 ? -11.508 5.277 18.969 1 96 264 ARG A C 1
ATOM 1961 O O . ARG A 1 264 ? -12.25 4.469 19.531 1 96 264 ARG A O 1
ATOM 1968 N N . PHE A 1 265 ? -11.68 5.809 17.781 1 93.69 265 PHE A N 1
ATOM 1969 C CA . PHE A 1 265 ? -12.742 5.293 16.922 1 93.69 265 PHE A CA 1
ATOM 1970 C C . PHE A 1 265 ? -12.359 3.938 16.344 1 93.69 265 PHE A C 1
ATOM 1972 O O . PHE A 1 265 ? -11.242 3.756 15.859 1 93.69 265 PHE A O 1
ATOM 1979 N N . ARG A 1 266 ? -13.219 2.922 16.438 1 90.56 266 ARG A N 1
ATOM 1980 C CA . ARG A 1 266 ? -13.039 1.599 15.852 1 90.56 266 ARG A CA 1
ATOM 1981 C C . ARG A 1 266 ? -14.195 1.243 14.922 1 90.56 266 ARG A C 1
ATOM 1983 O O . ARG A 1 266 ? -15.359 1.431 15.273 1 90.56 266 ARG A O 1
ATOM 1990 N N . ILE A 1 267 ? -13.883 0.782 13.75 1 86.06 267 ILE A N 1
ATOM 1991 C CA . ILE A 1 267 ? -14.898 0.39 12.781 1 86.06 267 ILE A CA 1
ATOM 1992 C C . ILE A 1 267 ? -15.609 -0.872 13.266 1 86.06 267 ILE A C 1
ATOM 1994 O O . ILE A 1 267 ? -14.969 -1.826 13.711 1 86.06 267 ILE A O 1
ATOM 1998 N N . GLY A 1 268 ? -16.922 -1.078 13.008 1 71.81 268 GLY A N 1
ATOM 1999 C CA . GLY A 1 268 ? -17.734 -2.234 13.367 1 71.81 268 GLY A CA 1
ATOM 2000 C C . GLY A 1 268 ? -18.172 -2.225 14.82 1 71.81 268 GLY A C 1
ATOM 2001 O O . GLY A 1 268 ? -18.969 -3.059 15.242 1 71.81 268 GLY A O 1
ATOM 2002 N N . GLU A 1 269 ? -17.484 -1.612 15.773 1 57.56 269 GLU A N 1
ATOM 2003 C CA . GLU A 1 269 ? -17.906 -1.581 17.172 1 57.56 269 GLU A CA 1
ATOM 2004 C C . GLU A 1 269 ? -19.188 -0.761 17.344 1 57.56 269 GLU A C 1
ATOM 2006 O O . GLU A 1 269 ? -19.219 0.425 17.016 1 57.56 269 GLU A O 1
ATOM 2011 N N . ASP A 1 270 ? -20.297 -1.258 16.812 1 46.72 270 ASP A N 1
ATOM 2012 C CA . ASP A 1 270 ? -21.609 -0.718 17.141 1 46.72 270 ASP A CA 1
ATOM 2013 C C . ASP A 1 270 ? -21.672 -0.282 18.594 1 46.72 270 ASP A C 1
ATOM 2015 O O . ASP A 1 270 ? -21.109 -0.939 19.469 1 46.72 270 ASP A O 1
ATOM 2019 N N . ASP A 1 271 ? -21.828 1.035 18.891 1 38.53 271 ASP A N 1
ATOM 2020 C CA . ASP A 1 271 ? -22.25 1.416 20.234 1 38.53 271 ASP A CA 1
ATOM 2021 C C . ASP A 1 271 ? -23.297 0.437 20.781 1 38.53 271 ASP A C 1
ATOM 2023 O O . ASP A 1 271 ? -24.359 0.256 20.188 1 38.53 271 ASP A O 1
ATOM 2027 N N . ALA A 1 272 ? -23.094 -0.627 21.422 1 27.98 272 ALA A N 1
ATOM 2028 C CA . ALA A 1 272 ? -24.031 -1.199 22.391 1 27.98 272 ALA A CA 1
ATOM 2029 C C . ALA A 1 272 ? -24.438 -0.17 23.438 1 27.98 272 ALA A C 1
ATOM 2031 O O . ALA A 1 272 ? -23.594 0.58 23.938 1 27.98 272 ALA A O 1
ATOM 2032 N N . MET B 1 1 ? -1.417 -19.312 -13.641 1 98.81 1 MET B N 1
ATOM 2033 C CA . MET B 1 1 ? -0.171 -18.781 -13.094 1 98.81 1 MET B CA 1
ATOM 2034 C C . MET B 1 1 ? 0.264 -17.531 -13.844 1 98.81 1 MET B C 1
ATOM 2036 O O . MET B 1 1 ? 0.738 -17.625 -14.977 1 98.81 1 MET B O 1
ATOM 2040 N N . ALA B 1 2 ? 0.066 -16.375 -13.25 1 98.88 2 ALA B N 1
ATOM 2041 C CA . ALA B 1 2 ? 0.437 -15.094 -13.844 1 98.88 2 ALA B CA 1
ATOM 2042 C C . ALA B 1 2 ? 1.896 -14.758 -13.555 1 98.88 2 ALA B C 1
ATOM 2044 O O . ALA B 1 2 ? 2.332 -14.797 -12.406 1 98.88 2 ALA B O 1
ATOM 2045 N N . GLY B 1 3 ? 2.621 -14.32 -14.609 1 98.12 3 GLY B N 1
ATOM 2046 C CA . GLY B 1 3 ? 4.039 -14.031 -14.445 1 98.12 3 GLY B CA 1
ATOM 2047 C C . GLY B 1 3 ? 4.887 -15.281 -14.32 1 98.12 3 GLY B C 1
ATOM 2048 O O . GLY B 1 3 ? 5.676 -15.406 -13.383 1 98.12 3 GLY B O 1
ATOM 2049 N N . ALA B 1 4 ? 4.828 -16.172 -15.344 1 98.25 4 ALA B N 1
ATOM 2050 C CA . ALA B 1 4 ? 5.363 -17.516 -15.133 1 98.25 4 ALA B CA 1
ATOM 2051 C C . ALA B 1 4 ? 6.441 -17.844 -16.156 1 98.25 4 ALA B C 1
ATOM 2053 O O . ALA B 1 4 ? 6.805 -19.016 -16.328 1 98.25 4 ALA B O 1
ATOM 2054 N N . SER B 1 5 ? 6.961 -16.891 -16.875 1 97.06 5 SER B N 1
ATOM 2055 C CA . SER B 1 5 ? 7.973 -17.172 -17.891 1 97.06 5 SER B CA 1
ATOM 2056 C C . SER B 1 5 ? 9.297 -17.578 -17.25 1 97.06 5 SER B C 1
ATOM 2058 O O . SER B 1 5 ? 10.141 -18.203 -17.891 1 97.06 5 SER B O 1
ATOM 2060 N N . ARG B 1 6 ? 9.523 -17.188 -16.031 1 96.75 6 ARG B N 1
ATOM 2061 C CA . ARG B 1 6 ? 10.781 -17.422 -15.328 1 96.75 6 ARG B CA 1
ATOM 2062 C C . ARG B 1 6 ? 10.602 -17.281 -13.82 1 96.75 6 ARG B C 1
ATOM 2064 O O . ARG B 1 6 ? 9.484 -17.094 -13.336 1 96.75 6 ARG B O 1
ATOM 2071 N N . GLY B 1 7 ? 11.641 -17.547 -13.109 1 97.56 7 GLY B N 1
ATOM 2072 C CA . GLY B 1 7 ? 11.727 -17.234 -11.695 1 97.56 7 GLY B CA 1
ATOM 2073 C C . GLY B 1 7 ? 10.711 -18 -10.859 1 97.56 7 GLY B C 1
ATOM 2074 O O . GLY B 1 7 ? 10.469 -19.188 -11.094 1 97.56 7 GLY B O 1
ATOM 2075 N N . VAL B 1 8 ? 10.227 -17.312 -9.875 1 98.69 8 VAL B N 1
ATOM 2076 C CA . VAL B 1 8 ? 9.336 -17.922 -8.891 1 98.69 8 VAL B CA 1
ATOM 2077 C C . VAL B 1 8 ? 8.062 -18.406 -9.578 1 98.69 8 VAL B C 1
ATOM 2079 O O . VAL B 1 8 ? 7.57 -19.5 -9.273 1 98.69 8 VAL B O 1
ATOM 2082 N N . GLY B 1 9 ? 7.531 -17.625 -10.539 1 98.81 9 GLY B N 1
ATOM 2083 C CA . GLY B 1 9 ? 6.336 -18.031 -11.266 1 98.81 9 GLY B CA 1
ATOM 2084 C C . GLY B 1 9 ? 6.496 -19.359 -11.984 1 98.81 9 GLY B C 1
ATOM 2085 O O . GLY B 1 9 ? 5.586 -20.188 -11.977 1 98.81 9 GLY B O 1
ATOM 2086 N N . ARG B 1 10 ? 7.645 -19.531 -12.617 1 98.69 10 ARG B N 1
ATOM 2087 C CA . ARG B 1 10 ? 7.949 -20.812 -13.266 1 98.69 10 ARG B CA 1
ATOM 2088 C C . ARG B 1 10 ? 7.984 -21.938 -12.25 1 98.69 10 ARG B C 1
ATOM 2090 O O . ARG B 1 10 ? 7.465 -23.031 -12.508 1 98.69 10 ARG B O 1
ATOM 2097 N N . GLY B 1 11 ? 8.609 -21.688 -11.094 1 98.88 11 GLY B N 1
ATOM 2098 C CA . GLY B 1 11 ? 8.641 -22.672 -10.031 1 98.88 11 GLY B CA 1
ATOM 2099 C C . GLY B 1 11 ? 7.266 -23.047 -9.523 1 98.88 11 GLY B C 1
ATOM 2100 O O . GLY B 1 11 ? 6.992 -24.234 -9.258 1 98.88 11 GLY B O 1
ATOM 2101 N N . LEU B 1 12 ? 6.395 -22.047 -9.336 1 98.94 12 LEU B N 1
ATOM 2102 C CA . LEU B 1 12 ? 5.02 -22.281 -8.906 1 98.94 12 LEU B CA 1
ATOM 2103 C C . LEU B 1 12 ? 4.285 -23.172 -9.898 1 98.94 12 LEU B C 1
ATOM 2105 O O . LEU B 1 12 ? 3.621 -24.141 -9.5 1 98.94 12 LEU B O 1
ATOM 2109 N N . ALA B 1 13 ? 4.434 -22.859 -11.188 1 98.94 13 ALA B N 1
ATOM 2110 C CA . ALA B 1 13 ? 3.799 -23.656 -12.234 1 98.94 13 ALA B CA 1
ATOM 2111 C C . ALA B 1 13 ? 4.285 -25.109 -12.203 1 98.94 13 ALA B C 1
ATOM 2113 O O . ALA B 1 13 ? 3.486 -26.047 -12.289 1 98.94 13 ALA B O 1
ATOM 2114 N N . ARG B 1 14 ? 5.562 -25.312 -12.086 1 98.88 14 ARG B N 1
ATOM 2115 C CA . ARG B 1 14 ? 6.152 -26.656 -12.047 1 98.88 14 ARG B CA 1
ATOM 2116 C C . ARG B 1 14 ? 5.629 -27.438 -10.852 1 98.88 14 ARG B C 1
ATOM 2118 O O . ARG B 1 14 ? 5.332 -28.641 -10.977 1 98.88 14 ARG B O 1
ATOM 2125 N N . GLY B 1 15 ? 5.617 -26.766 -9.656 1 98.94 15 GLY B N 1
ATOM 2126 C CA . GLY B 1 15 ? 5.09 -27.438 -8.477 1 98.94 15 GLY B CA 1
ATOM 2127 C C . GLY B 1 15 ? 3.66 -27.922 -8.648 1 98.94 15 GLY B C 1
ATOM 2128 O O . GLY B 1 15 ? 3.318 -29.031 -8.242 1 98.94 15 GLY B O 1
ATOM 2129 N N . LEU B 1 16 ? 2.816 -27.094 -9.25 1 98.94 16 LEU B N 1
ATOM 2130 C CA . LEU B 1 16 ? 1.454 -27.516 -9.57 1 98.94 16 LEU B CA 1
ATOM 2131 C C . LEU B 1 16 ? 1.457 -28.672 -10.555 1 98.94 16 LEU B C 1
ATOM 2133 O O . LEU B 1 16 ? 0.639 -29.594 -10.445 1 98.94 16 LEU B O 1
ATOM 2137 N N . GLY B 1 17 ? 2.348 -28.625 -11.539 1 98.88 17 GLY B N 1
ATOM 2138 C CA . GLY B 1 17 ? 2.508 -29.734 -12.461 1 98.88 17 GLY B CA 1
ATOM 2139 C C . GLY B 1 17 ? 2.84 -31.047 -11.758 1 98.88 17 GLY B C 1
ATOM 2140 O O . GLY B 1 17 ? 2.258 -32.094 -12.07 1 98.88 17 GLY B O 1
ATOM 2141 N N . GLU B 1 18 ? 3.777 -30.984 -10.836 1 98.88 18 GLU B N 1
ATOM 2142 C CA . GLU B 1 18 ? 4.137 -32.156 -10.062 1 98.88 18 GLU B CA 1
ATOM 2143 C C . GLU B 1 18 ? 2.912 -32.781 -9.383 1 98.88 18 GLU B C 1
ATOM 2145 O O . GLU B 1 18 ? 2.838 -34 -9.195 1 98.88 18 GLU B O 1
ATOM 2150 N N . ALA B 1 19 ? 1.992 -31.938 -9.062 1 98.75 19 ALA B N 1
ATOM 2151 C CA . ALA B 1 19 ? 0.776 -32.375 -8.391 1 98.75 19 ALA B CA 1
ATOM 2152 C C . ALA B 1 19 ? -0.269 -32.844 -9.391 1 98.75 19 ALA B C 1
ATOM 2154 O O . ALA B 1 19 ? -1.389 -33.219 -9.016 1 98.75 19 ALA B O 1
ATOM 2155 N N . GLY B 1 20 ? 0.044 -32.812 -10.68 1 98.81 20 GLY B N 1
ATOM 2156 C CA . GLY B 1 20 ? -0.822 -33.344 -11.719 1 98.81 20 GLY B CA 1
ATOM 2157 C C . GLY B 1 20 ? -1.833 -32.344 -12.234 1 98.81 20 GLY B C 1
ATOM 2158 O O . GLY B 1 20 ? -2.828 -32.719 -12.859 1 98.81 20 GLY B O 1
ATOM 2159 N N . ALA B 1 21 ? -1.598 -31.094 -12.031 1 98.81 21 ALA B N 1
ATOM 2160 C CA . ALA B 1 21 ? -2.572 -30.062 -12.367 1 98.81 21 ALA B CA 1
ATOM 2161 C C . ALA B 1 21 ? -2.49 -29.688 -13.852 1 98.81 21 ALA B C 1
ATOM 2163 O O . ALA B 1 21 ? -1.469 -29.922 -14.5 1 98.81 21 ALA B O 1
ATOM 2164 N N . THR B 1 22 ? -3.605 -29.234 -14.398 1 98.88 22 THR B N 1
ATOM 2165 C CA . THR B 1 22 ? -3.584 -28.422 -15.617 1 98.88 22 THR B CA 1
ATOM 2166 C C . THR B 1 22 ? -3.221 -26.969 -15.305 1 98.88 22 THR B C 1
ATOM 2168 O O . THR B 1 22 ? -3.898 -26.312 -14.508 1 98.88 22 THR B O 1
ATOM 2171 N N . VAL B 1 23 ? -2.133 -26.5 -15.875 1 98.94 23 VAL B N 1
ATOM 2172 C CA . VAL B 1 23 ? -1.616 -25.172 -15.516 1 98.94 23 VAL B CA 1
ATOM 2173 C C . VAL B 1 23 ? -1.577 -24.281 -16.75 1 98.94 23 VAL B C 1
ATOM 2175 O O . VAL B 1 23 ? -0.97 -24.641 -17.766 1 98.94 23 VAL B O 1
ATOM 2178 N N . ILE B 1 24 ? -2.297 -23.188 -16.75 1 98.94 24 ILE B N 1
ATOM 2179 C CA . ILE B 1 24 ? -2.152 -22.125 -17.75 1 98.94 24 ILE B CA 1
ATOM 2180 C C . ILE B 1 24 ? -1.051 -21.172 -17.312 1 98.94 24 ILE B C 1
ATOM 2182 O O . ILE B 1 24 ? -1.197 -20.453 -16.328 1 98.94 24 ILE B O 1
ATOM 2186 N N . VAL B 1 25 ? 0.022 -21.172 -18.047 1 98.81 25 VAL B N 1
ATOM 2187 C CA . VAL B 1 25 ? 1.191 -20.344 -17.781 1 98.81 25 VAL B CA 1
ATOM 2188 C C . VAL B 1 25 ? 1.121 -19.062 -18.609 1 98.81 25 VAL B C 1
ATOM 2190 O O . VAL B 1 25 ? 1.006 -19.109 -19.844 1 98.81 25 VAL B O 1
ATOM 2193 N N . THR B 1 26 ? 1.19 -17.875 -17.922 1 98.75 26 THR B N 1
ATOM 2194 C CA . THR B 1 26 ? 0.999 -16.625 -18.641 1 98.75 26 THR B CA 1
ATOM 2195 C C . THR B 1 26 ? 2.1 -15.633 -18.297 1 98.75 26 THR B C 1
ATOM 2197 O O . THR B 1 26 ? 2.639 -15.656 -17.188 1 98.75 26 THR B O 1
ATOM 2200 N N . ALA B 1 27 ? 2.467 -14.805 -19.219 1 98 27 ALA B N 1
ATOM 2201 C CA . ALA B 1 27 ? 3.396 -13.68 -19.109 1 98 27 ALA B CA 1
ATOM 2202 C C . ALA B 1 27 ? 3.5 -12.93 -20.438 1 98 27 ALA B C 1
ATOM 2204 O O . ALA B 1 27 ? 2.635 -13.062 -21.297 1 98 27 ALA B O 1
ATOM 2205 N N . ARG B 1 28 ? 4.547 -12.078 -20.531 1 95.56 28 ARG B N 1
ATOM 2206 C CA . ARG B 1 28 ? 4.711 -11.258 -21.734 1 95.56 28 ARG B CA 1
ATOM 2207 C C . ARG B 1 28 ? 5.789 -11.828 -22.641 1 95.56 28 ARG B C 1
ATOM 2209 O O . ARG B 1 28 ? 5.945 -11.391 -23.781 1 95.56 28 ARG B O 1
ATOM 2216 N N . SER B 1 29 ? 6.613 -12.844 -22.078 1 95.62 29 SER B N 1
ATOM 2217 C CA . SER B 1 29 ? 7.73 -13.367 -22.859 1 95.62 29 SER B CA 1
ATOM 2218 C C . SER B 1 29 ? 7.352 -14.672 -23.547 1 95.62 29 SER B C 1
ATOM 2220 O O . SER B 1 29 ? 6.973 -15.641 -22.891 1 95.62 29 SER B O 1
ATOM 2222 N N . SER B 1 30 ? 7.523 -14.68 -24.859 1 95.88 30 SER B N 1
ATOM 2223 C CA . SER B 1 30 ? 7.18 -15.836 -25.672 1 95.88 30 SER B CA 1
ATOM 2224 C C . SER B 1 30 ? 8.305 -16.188 -26.641 1 95.88 30 SER B C 1
ATOM 2226 O O . SER B 1 30 ? 9.109 -15.328 -26.984 1 95.88 30 SER B O 1
ATOM 2228 N N . GLU B 1 31 ? 8.297 -17.422 -27 1 94.12 31 GLU B N 1
ATOM 2229 C CA . GLU B 1 31 ? 9.297 -17.891 -27.953 1 94.12 31 GLU B CA 1
ATOM 2230 C C . GLU B 1 31 ? 9.172 -17.156 -29.297 1 94.12 31 GLU B C 1
ATOM 2232 O O . GLU B 1 31 ? 10.172 -16.938 -29.969 1 94.12 31 GLU B O 1
ATOM 2237 N N . THR B 1 32 ? 7.984 -16.844 -29.656 1 89.56 32 THR B N 1
ATOM 2238 C CA . THR B 1 32 ? 7.75 -16.281 -30.984 1 89.56 32 THR B CA 1
ATOM 2239 C C . THR B 1 32 ? 7.5 -14.773 -30.891 1 89.56 32 THR B C 1
ATOM 2241 O O . THR B 1 32 ? 7.137 -14.133 -31.875 1 89.56 32 THR B O 1
ATOM 2244 N N . GLY B 1 33 ? 7.645 -14.234 -29.734 1 88.31 33 GLY B N 1
ATOM 2245 C CA . GLY B 1 33 ? 7.324 -12.82 -29.578 1 88.31 33 GLY B CA 1
ATOM 2246 C C . GLY B 1 33 ? 8.344 -12.07 -28.75 1 88.31 33 GLY B C 1
ATOM 2247 O O . GLY B 1 33 ? 9.547 -12.352 -28.812 1 88.31 33 GLY B O 1
ATOM 2248 N N . ARG B 1 34 ? 7.84 -11.023 -28.109 1 85.25 34 ARG B N 1
ATOM 2249 C CA . ARG B 1 34 ? 8.68 -10.156 -27.297 1 85.25 34 ARG B CA 1
ATOM 2250 C C . ARG B 1 34 ? 9.227 -10.898 -26.094 1 85.25 34 ARG B C 1
ATOM 2252 O O . ARG B 1 34 ? 8.578 -11.805 -25.562 1 85.25 34 ARG B O 1
ATOM 2259 N N . ARG B 1 35 ? 10.453 -10.547 -25.75 1 90.06 35 ARG B N 1
ATOM 2260 C CA . ARG B 1 35 ? 11.094 -11.047 -24.547 1 90.06 35 ARG B CA 1
ATOM 2261 C C . ARG B 1 35 ? 11.43 -9.906 -23.594 1 90.06 35 ARG B C 1
ATOM 2263 O O . ARG B 1 35 ? 12.047 -8.914 -24 1 90.06 35 ARG B O 1
ATOM 2270 N N . THR B 1 36 ? 10.992 -10.008 -22.391 1 89.31 36 THR B N 1
ATOM 2271 C CA . THR B 1 36 ? 11.297 -8.984 -21.406 1 89.31 36 THR B CA 1
ATOM 2272 C C . THR B 1 36 ? 12.797 -8.93 -21.125 1 89.31 36 THR B C 1
ATOM 2274 O O . THR B 1 36 ? 13.422 -9.953 -20.828 1 89.31 36 THR B O 1
ATOM 2277 N N . GLU B 1 37 ? 13.406 -7.84 -21.266 1 90.44 37 GLU B N 1
ATOM 2278 C CA . GLU B 1 37 ? 14.828 -7.574 -21.047 1 90.44 37 GLU B CA 1
ATOM 2279 C C . GLU B 1 37 ? 15.695 -8.508 -21.906 1 90.44 37 GLU B C 1
ATOM 2281 O O . GLU B 1 37 ? 16.781 -8.898 -21.484 1 90.44 37 GLU B O 1
ATOM 2286 N N . THR B 1 38 ? 15.156 -9.102 -22.984 1 89.19 38 THR B N 1
ATOM 2287 C CA . THR B 1 38 ? 15.828 -9.961 -23.953 1 89.19 38 THR B CA 1
ATOM 2288 C C . THR B 1 38 ? 16.281 -11.258 -23.297 1 89.19 38 THR B C 1
ATOM 2290 O O . THR B 1 38 ? 17.234 -11.891 -23.75 1 89.19 38 THR B O 1
ATOM 2293 N N . ARG B 1 39 ? 15.602 -11.602 -22.312 1 91.81 39 ARG B N 1
ATOM 2294 C CA . ARG B 1 39 ? 15.914 -12.867 -21.656 1 91.81 39 ARG B CA 1
ATOM 2295 C C . ARG B 1 39 ? 15.438 -14.047 -22.484 1 91.81 39 ARG B C 1
ATOM 2297 O O . ARG B 1 39 ? 14.477 -13.93 -23.25 1 91.81 39 ARG B O 1
ATOM 2304 N N . ALA B 1 40 ? 16.047 -15.164 -22.234 1 92.44 40 ALA B N 1
ATOM 2305 C CA . ALA B 1 40 ? 15.797 -16.328 -23.078 1 92.44 40 ALA B CA 1
ATOM 2306 C C . ALA B 1 40 ? 14.531 -17.062 -22.641 1 92.44 40 ALA B C 1
ATOM 2308 O O . ALA B 1 40 ? 13.898 -17.75 -23.438 1 92.44 40 ALA B O 1
ATOM 2309 N N . GLU B 1 41 ? 14.172 -16.953 -21.375 1 94.88 41 GLU B N 1
ATOM 2310 C CA . GLU B 1 41 ? 13.07 -17.734 -20.797 1 94.88 41 GLU B CA 1
ATOM 2311 C C . GLU B 1 41 ? 11.727 -17.266 -21.359 1 94.88 41 GLU B C 1
ATOM 2313 O O . GLU B 1 41 ? 11.484 -16.062 -21.484 1 94.88 41 GLU B O 1
ATOM 2318 N N . ALA B 1 42 ? 10.883 -18.203 -21.672 1 97.19 42 ALA B N 1
ATOM 2319 C CA . ALA B 1 42 ? 9.57 -17.922 -22.25 1 97.19 42 ALA B CA 1
ATOM 2320 C C . ALA B 1 42 ? 8.492 -18.812 -21.625 1 97.19 42 ALA B C 1
ATOM 2322 O O . ALA B 1 42 ? 8.805 -19.797 -20.969 1 97.19 42 ALA B O 1
ATOM 2323 N N . ILE B 1 43 ? 7.25 -18.422 -21.828 1 98.06 43 ILE B N 1
ATOM 2324 C CA . ILE B 1 43 ? 6.137 -19.141 -21.219 1 98.06 43 ILE B CA 1
ATOM 2325 C C . ILE B 1 43 ? 6.051 -20.547 -21.797 1 98.06 43 ILE B C 1
ATOM 2327 O O . ILE B 1 43 ? 5.645 -21.484 -21.109 1 98.06 43 ILE B O 1
ATOM 2331 N N . GLU B 1 44 ? 6.457 -20.766 -23 1 98.19 44 GLU B N 1
ATOM 2332 C CA . GLU B 1 44 ? 6.434 -22.094 -23.609 1 98.19 44 GLU B CA 1
ATOM 2333 C C . GLU B 1 44 ? 7.363 -23.047 -22.875 1 98.19 44 GLU B C 1
ATOM 2335 O O . GLU B 1 44 ? 7.031 -24.219 -22.703 1 98.19 44 GLU B O 1
ATOM 2340 N N . ASP B 1 45 ? 8.516 -22.516 -22.453 1 97.44 45 ASP B N 1
ATOM 2341 C CA . ASP B 1 45 ? 9.438 -23.312 -21.656 1 97.44 45 ASP B CA 1
ATOM 2342 C C . ASP B 1 45 ? 8.766 -23.797 -20.375 1 97.44 45 ASP B C 1
ATOM 2344 O O . ASP B 1 45 ? 8.883 -24.969 -20.016 1 97.44 45 ASP B O 1
ATOM 2348 N N . THR B 1 46 ? 8.062 -22.922 -19.719 1 98.62 46 THR B N 1
ATOM 2349 C CA . THR B 1 46 ? 7.422 -23.25 -18.453 1 98.62 46 THR B CA 1
ATOM 2350 C C . THR B 1 46 ? 6.301 -24.266 -18.672 1 98.62 46 THR B C 1
ATOM 2352 O O . THR B 1 46 ? 6.133 -25.188 -17.875 1 98.62 46 THR B O 1
ATOM 2355 N N . ALA B 1 47 ? 5.535 -24.109 -19.766 1 98.81 47 ALA B N 1
ATOM 2356 C CA . ALA B 1 47 ? 4.484 -25.078 -20.078 1 98.81 47 ALA B CA 1
ATOM 2357 C C . ALA B 1 47 ? 5.062 -26.469 -20.281 1 98.81 47 ALA B C 1
ATOM 2359 O O . ALA B 1 47 ? 4.512 -27.453 -19.781 1 98.81 47 ALA B O 1
ATOM 2360 N N . ARG B 1 48 ? 6.172 -26.609 -20.969 1 98.69 48 ARG B N 1
ATOM 2361 C CA . ARG B 1 48 ? 6.828 -27.891 -21.188 1 98.69 48 ARG B CA 1
ATOM 2362 C C . ARG B 1 48 ? 7.324 -28.484 -19.859 1 98.69 48 ARG B C 1
ATOM 2364 O O . ARG B 1 48 ? 7.301 -29.688 -19.672 1 98.69 48 ARG B O 1
ATOM 2371 N N . GLU B 1 49 ? 7.785 -27.594 -19 1 98.69 49 GLU B N 1
ATOM 2372 C CA . GLU B 1 49 ? 8.234 -28.062 -17.688 1 98.69 49 GLU B CA 1
ATOM 2373 C C . GLU B 1 49 ? 7.074 -28.625 -16.875 1 98.69 49 GLU B C 1
ATOM 2375 O O . GLU B 1 49 ? 7.242 -29.578 -16.125 1 98.69 49 GLU B O 1
ATOM 2380 N N . VAL B 1 50 ? 5.91 -28 -16.984 1 98.94 50 VAL B N 1
ATOM 2381 C CA . VAL B 1 50 ? 4.711 -28.5 -16.328 1 98.94 50 VAL B CA 1
ATOM 2382 C C . VAL B 1 50 ? 4.391 -29.906 -16.844 1 98.94 50 VAL B C 1
ATOM 2384 O O . VAL B 1 50 ? 4.152 -30.828 -16.062 1 98.94 50 VAL B O 1
ATOM 2387 N N . ASP B 1 51 ? 4.445 -30.094 -18.172 1 98.81 51 ASP B N 1
ATOM 2388 C CA . ASP B 1 51 ? 4.211 -31.406 -18.781 1 98.81 51 ASP B CA 1
ATOM 2389 C C . ASP B 1 51 ? 5.211 -32.438 -18.266 1 98.81 51 ASP B C 1
ATOM 2391 O O . ASP B 1 51 ? 4.824 -33.531 -17.875 1 98.81 51 ASP B O 1
ATOM 2395 N N . ALA B 1 52 ? 6.41 -32.062 -18.25 1 98.75 52 ALA B N 1
ATOM 2396 C CA . ALA B 1 52 ? 7.48 -32.969 -17.844 1 98.75 52 ALA B CA 1
ATOM 2397 C C . ALA B 1 52 ? 7.34 -33.375 -16.391 1 98.75 52 ALA B C 1
ATOM 2399 O O . ALA B 1 52 ? 7.762 -34.438 -15.992 1 98.75 52 ALA B O 1
ATOM 2400 N N . ALA B 1 53 ? 6.699 -32.5 -15.594 1 98.69 53 ALA B N 1
ATOM 2401 C CA . ALA B 1 53 ? 6.555 -32.75 -14.164 1 98.69 53 ALA B CA 1
ATOM 2402 C C . ALA B 1 53 ? 5.363 -33.656 -13.875 1 98.69 53 ALA B C 1
ATOM 2404 O O . ALA B 1 53 ? 5.195 -34.125 -12.75 1 98.69 53 ALA B O 1
ATOM 2405 N N . GLY B 1 54 ? 4.531 -33.875 -14.867 1 98.69 54 GLY B N 1
ATOM 2406 C CA . GLY B 1 54 ? 3.426 -34.812 -14.688 1 98.69 54 GLY B CA 1
ATOM 2407 C C . GLY B 1 54 ? 2.066 -34.156 -14.82 1 98.69 54 GLY B C 1
ATOM 2408 O O . GLY B 1 54 ? 1.034 -34.812 -14.68 1 98.69 54 GLY B O 1
ATOM 2409 N N . GLY B 1 55 ? 2.037 -32.844 -15.07 1 98.88 55 GLY B N 1
ATOM 2410 C CA . GLY B 1 55 ? 0.804 -32.125 -15.305 1 98.88 55 GLY B CA 1
ATOM 2411 C C . GLY B 1 55 ? 0.547 -31.828 -16.766 1 98.88 55 GLY B C 1
ATOM 2412 O O . GLY B 1 55 ? 1.062 -32.531 -17.641 1 98.88 55 GLY B O 1
ATOM 2413 N N . GLU B 1 56 ? -0.329 -30.953 -17 1 98.88 56 GLU B N 1
ATOM 2414 C CA . GLU B 1 56 ? -0.635 -30.453 -18.344 1 98.88 56 GLU B CA 1
ATOM 2415 C C . GLU B 1 56 ? -0.428 -28.953 -18.438 1 98.88 56 GLU B C 1
ATOM 2417 O O . GLU B 1 56 ? -1.152 -28.172 -17.812 1 98.88 56 GLU B O 1
ATOM 2422 N N . GLY B 1 57 ? 0.51 -28.578 -19.234 1 98.81 57 GLY B N 1
ATOM 2423 C CA . GLY B 1 57 ? 0.852 -27.172 -19.375 1 98.81 57 GLY B CA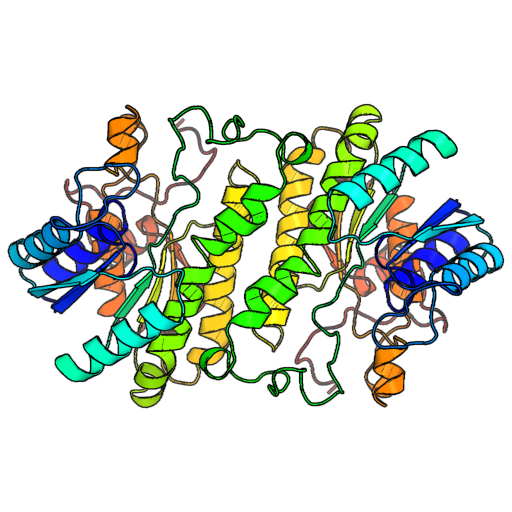 1
ATOM 2424 C C . GLY B 1 57 ? 0.262 -26.516 -20.609 1 98.81 57 GLY B C 1
ATOM 2425 O O . GLY B 1 57 ? 0.298 -27.094 -21.688 1 98.81 57 GLY B O 1
ATOM 2426 N N . HIS B 1 58 ? -0.307 -25.375 -20.422 1 98.81 58 HIS B N 1
ATOM 2427 C CA . HIS B 1 58 ? -0.772 -24.5 -21.5 1 98.81 58 HIS B CA 1
ATOM 2428 C C . HIS B 1 58 ? -0.185 -23.094 -21.344 1 98.81 58 HIS B C 1
ATOM 2430 O O . HIS B 1 58 ? 0.021 -22.609 -20.234 1 98.81 58 HIS B O 1
ATOM 2436 N N . HIS B 1 59 ? 0.21 -22.5 -22.469 1 98.25 59 HIS B N 1
ATOM 2437 C CA . HIS B 1 59 ? 0.729 -21.125 -22.391 1 98.25 59 HIS B CA 1
ATOM 2438 C C . HIS B 1 59 ? -0.237 -20.141 -23.031 1 98.25 59 HIS B C 1
ATOM 2440 O O . HIS B 1 59 ? -0.983 -20.484 -23.938 1 98.25 59 HIS B O 1
ATOM 2446 N N . TYR B 1 60 ? -0.312 -18.969 -22.5 1 98.31 60 TYR B N 1
ATOM 2447 C CA . TYR B 1 60 ? -1.138 -17.859 -22.984 1 98.31 60 TYR B CA 1
ATOM 2448 C C . TYR B 1 60 ? -0.426 -16.531 -22.797 1 98.31 60 TYR B C 1
ATOM 2450 O O . TYR B 1 60 ? -0.053 -16.156 -21.672 1 98.31 60 TYR B O 1
ATOM 2458 N N . LEU B 1 61 ? -0.174 -15.82 -23.906 1 97.94 61 LEU B N 1
ATOM 2459 C CA . LEU B 1 61 ? 0.47 -14.516 -23.859 1 97.94 61 LEU B CA 1
ATOM 2460 C C . LEU B 1 61 ? -0.461 -13.477 -23.234 1 97.94 61 LEU B C 1
ATOM 2462 O O . LEU B 1 61 ? -1.594 -13.305 -23.688 1 97.94 61 LEU B O 1
ATOM 2466 N N . CYS B 1 62 ? 0.048 -12.82 -22.156 1 98.19 62 CYS B N 1
ATOM 2467 C CA . CYS B 1 62 ? -0.805 -11.859 -21.469 1 98.19 62 CYS B CA 1
ATOM 2468 C C . CYS B 1 62 ? 0.028 -10.773 -20.797 1 98.19 62 CYS B C 1
ATOM 2470 O O . CYS B 1 62 ? 0.979 -11.07 -20.062 1 98.19 62 CYS B O 1
ATOM 2472 N N . ASP B 1 63 ? -0.281 -9.508 -21.109 1 97.69 63 ASP B N 1
ATOM 2473 C CA . ASP B 1 63 ? 0.196 -8.391 -20.297 1 97.69 63 ASP B CA 1
ATOM 2474 C C . ASP B 1 63 ? -0.709 -8.164 -19.094 1 97.69 63 ASP B C 1
ATOM 2476 O O . ASP B 1 63 ? -1.8 -7.602 -19.219 1 97.69 63 ASP B O 1
ATOM 2480 N N . HIS B 1 64 ? -0.208 -8.539 -18 1 98.5 64 HIS B N 1
ATOM 2481 C CA . HIS B 1 64 ? -1.046 -8.562 -16.797 1 98.5 64 HIS B CA 1
ATOM 2482 C C . HIS B 1 64 ? -1.267 -7.152 -16.266 1 98.5 64 HIS B C 1
ATOM 2484 O O . HIS B 1 64 ? -2.029 -6.961 -15.312 1 98.5 64 HIS B O 1
ATOM 2490 N N . THR B 1 65 ? -0.63 -6.117 -16.844 1 97.75 65 THR B N 1
ATOM 2491 C CA . THR B 1 65 ? -0.916 -4.738 -16.453 1 97.75 65 THR B CA 1
ATOM 2492 C C . THR B 1 65 ? -2.107 -4.195 -17.234 1 97.75 65 THR B C 1
ATOM 2494 O O . THR B 1 65 ? -2.561 -3.074 -17 1 97.75 65 THR B O 1
ATOM 2497 N N . SER B 1 66 ? -2.6 -4.977 -18.172 1 98.12 66 SER B N 1
ATOM 2498 C CA . SER B 1 66 ? -3.771 -4.621 -18.953 1 98.12 66 SER B CA 1
ATOM 2499 C C . SER B 1 66 ? -5.02 -5.332 -18.453 1 98.12 66 SER B C 1
ATOM 2501 O O . SER B 1 66 ? -5.129 -6.559 -18.562 1 98.12 66 SER B O 1
ATOM 2503 N N . GLU B 1 67 ? -5.953 -4.555 -18.016 1 97.94 67 GLU B N 1
ATOM 2504 C CA . GLU B 1 67 ? -7.207 -5.117 -17.516 1 97.94 67 GLU B CA 1
ATOM 2505 C C . GLU B 1 67 ? -7.906 -5.934 -18.609 1 97.94 67 GLU B C 1
ATOM 2507 O O . GLU B 1 67 ? -8.359 -7.055 -18.359 1 97.94 67 GLU B O 1
ATOM 2512 N N . ARG B 1 68 ? -7.945 -5.391 -19.75 1 98 68 ARG B N 1
ATOM 2513 C CA . ARG B 1 68 ? -8.586 -6.074 -20.859 1 98 68 ARG B CA 1
ATOM 2514 C C . ARG B 1 68 ? -7.898 -7.402 -21.156 1 98 68 ARG B C 1
ATOM 2516 O O . ARG B 1 68 ? -8.562 -8.422 -21.359 1 98 68 ARG B O 1
ATOM 2523 N N . ALA B 1 69 ? -6.574 -7.441 -21.172 1 98.75 69 ALA B N 1
ATOM 2524 C CA . ALA B 1 69 ? -5.824 -8.664 -21.453 1 98.75 69 ALA B CA 1
ATOM 2525 C C . ALA B 1 69 ? -6.098 -9.734 -20.406 1 98.75 69 ALA B C 1
ATOM 2527 O O . ALA B 1 69 ? -6.27 -10.906 -20.75 1 98.75 69 ALA B O 1
ATOM 2528 N N . VAL B 1 70 ? -6.203 -9.344 -19.188 1 98.88 70 VAL B N 1
ATOM 2529 C CA . VAL B 1 70 ? -6.43 -10.289 -18.109 1 98.88 70 VAL B CA 1
ATOM 2530 C C . VAL B 1 70 ? -7.852 -10.844 -18.188 1 98.88 70 VAL B C 1
ATOM 2532 O O . VAL B 1 70 ? -8.07 -12.039 -18 1 98.88 70 VAL B O 1
ATOM 2535 N N . ASP B 1 71 ? -8.797 -9.953 -18.484 1 98.69 71 ASP B N 1
ATOM 2536 C CA . ASP B 1 71 ? -10.172 -10.406 -18.656 1 98.69 71 ASP B CA 1
ATOM 2537 C C . ASP B 1 71 ? -10.281 -11.43 -19.781 1 98.69 71 ASP B C 1
ATOM 2539 O O . ASP B 1 71 ? -10.961 -12.453 -19.641 1 98.69 71 ASP B O 1
ATOM 2543 N N . GLU B 1 72 ? -9.617 -11.156 -20.875 1 98.81 72 GLU B N 1
ATOM 2544 C CA . GLU B 1 72 ? -9.633 -12.062 -22.016 1 98.81 72 GLU B CA 1
ATOM 2545 C C . GLU B 1 72 ? -9 -13.406 -21.656 1 98.81 72 GLU B C 1
ATOM 2547 O O . GLU B 1 72 ? -9.508 -14.461 -22.062 1 98.81 72 GLU B O 1
ATOM 2552 N N . LEU B 1 73 ? -7.938 -13.367 -20.953 1 98.88 73 LEU B N 1
ATOM 2553 C CA . LEU B 1 73 ? -7.281 -14.586 -20.484 1 98.88 73 LEU B CA 1
ATOM 2554 C C . LEU B 1 73 ? -8.234 -15.438 -19.656 1 98.88 73 LEU B C 1
ATOM 2556 O O . LEU B 1 73 ? -8.359 -16.641 -19.891 1 98.88 73 LEU B O 1
ATOM 2560 N N . VAL B 1 74 ? -8.898 -14.859 -18.688 1 98.94 74 VAL B N 1
ATOM 2561 C CA . VAL B 1 74 ? -9.758 -15.594 -17.766 1 98.94 74 VAL B CA 1
ATOM 2562 C C . VAL B 1 74 ? -10.977 -16.125 -18.516 1 98.94 74 VAL B C 1
ATOM 2564 O O . VAL B 1 74 ? -11.391 -17.266 -18.312 1 98.94 74 VAL B O 1
ATOM 2567 N N . HIS B 1 75 ? -11.469 -15.297 -19.406 1 98.75 75 HIS B N 1
ATOM 2568 C CA . HIS B 1 75 ? -12.57 -15.766 -20.25 1 98.75 75 HIS B CA 1
ATOM 2569 C C . HIS B 1 75 ? -12.156 -16.969 -21.078 1 98.75 75 HIS B C 1
ATOM 2571 O O . HIS B 1 75 ? -12.891 -17.953 -21.156 1 98.75 75 HIS B O 1
ATOM 2577 N N . TRP B 1 76 ? -11.031 -16.891 -21.703 1 98.81 76 TRP B N 1
ATOM 2578 C CA . TRP B 1 76 ? -10.5 -18 -22.484 1 98.81 76 TRP B CA 1
ATOM 2579 C C . TRP B 1 76 ? -10.344 -19.25 -21.641 1 98.81 76 TRP B C 1
ATOM 2581 O O . TRP B 1 76 ? -10.75 -20.344 -22.062 1 98.81 76 TRP B O 1
ATOM 2591 N N . ALA B 1 77 ? -9.781 -19.125 -20.453 1 98.81 77 ALA B N 1
ATOM 2592 C CA . ALA B 1 77 ? -9.547 -20.25 -19.547 1 98.81 77 ALA B CA 1
ATOM 2593 C C . ALA B 1 77 ? -10.859 -20.922 -19.156 1 98.81 77 ALA B C 1
ATOM 2595 O O . ALA B 1 77 ? -10.969 -22.141 -19.172 1 98.81 77 ALA B O 1
ATOM 2596 N N . LEU B 1 78 ? -11.859 -20.125 -18.812 1 98.81 78 LEU B N 1
ATOM 2597 C CA . LEU B 1 78 ? -13.141 -20.656 -18.359 1 98.81 78 LEU B CA 1
ATOM 2598 C C . LEU B 1 78 ? -13.875 -21.344 -19.516 1 98.81 78 LEU B C 1
ATOM 2600 O O . LEU B 1 78 ? -14.531 -22.375 -19.312 1 98.81 78 LEU B O 1
ATOM 2604 N N . ARG B 1 79 ? -13.719 -20.766 -20.656 1 98.56 79 ARG B N 1
ATOM 2605 C CA . ARG B 1 79 ? -14.344 -21.391 -21.828 1 98.56 79 ARG B CA 1
ATOM 2606 C C . ARG B 1 79 ? -13.703 -22.734 -22.141 1 98.56 79 ARG B C 1
ATOM 2608 O O . ARG B 1 79 ? -14.398 -23.703 -22.453 1 98.56 79 ARG B O 1
ATOM 2615 N N . ARG B 1 80 ? -12.477 -22.812 -21.984 1 98.44 80 ARG B N 1
ATOM 2616 C CA . ARG B 1 80 ? -11.727 -23.984 -22.422 1 98.44 80 ARG B CA 1
ATOM 2617 C C . ARG B 1 80 ? -11.75 -25.078 -21.359 1 98.44 80 ARG B C 1
ATOM 2619 O O . ARG B 1 80 ? -11.82 -26.266 -21.672 1 98.44 80 ARG B O 1
ATOM 2626 N N . PHE B 1 81 ? -11.656 -24.641 -20.109 1 98.25 81 PHE B N 1
ATOM 2627 C CA . PHE B 1 81 ? -11.414 -25.641 -19.078 1 98.25 81 PHE B CA 1
ATOM 2628 C C . PHE B 1 81 ? -12.578 -25.688 -18.094 1 98.25 81 PHE B C 1
ATOM 2630 O O . PHE B 1 81 ? -12.648 -26.594 -17.25 1 98.25 81 PHE B O 1
ATOM 2637 N N . GLY B 1 82 ? -13.492 -24.719 -18.078 1 98 82 GLY B N 1
ATOM 2638 C CA . GLY B 1 82 ? -14.742 -24.75 -17.328 1 98 82 GLY B CA 1
ATOM 2639 C C . GLY B 1 82 ? -14.617 -24.172 -15.93 1 98 82 GLY B C 1
ATOM 2640 O O . GLY B 1 82 ? -15.602 -23.719 -15.352 1 98 82 GLY B O 1
ATOM 2641 N N . ARG B 1 83 ? -13.43 -24.281 -15.352 1 97.81 83 ARG B N 1
ATOM 2642 C CA . ARG B 1 83 ? -13.242 -23.797 -13.984 1 97.81 83 ARG B CA 1
ATOM 2643 C C . ARG B 1 83 ? -11.797 -23.359 -13.758 1 97.81 83 ARG B C 1
ATOM 2645 O O . ARG B 1 83 ? -10.898 -23.719 -14.523 1 97.81 83 ARG B O 1
ATOM 2652 N N . ILE B 1 84 ? -11.609 -22.578 -12.781 1 98.69 84 ILE B N 1
ATOM 2653 C CA . ILE B 1 84 ? -10.305 -22.188 -12.258 1 98.69 84 ILE B CA 1
ATOM 2654 C C . ILE B 1 84 ? -10.242 -22.469 -10.758 1 98.69 84 ILE B C 1
ATOM 2656 O O . ILE B 1 84 ? -10.977 -21.844 -9.984 1 98.69 84 ILE B O 1
ATOM 2660 N N . ASP B 1 85 ? -9.359 -23.328 -10.328 1 98.81 85 ASP B N 1
ATOM 2661 C CA . ASP B 1 85 ? -9.273 -23.719 -8.922 1 98.81 85 ASP B CA 1
ATOM 2662 C C . ASP B 1 85 ? -8.258 -22.875 -8.172 1 98.81 85 ASP B C 1
ATOM 2664 O O . ASP B 1 85 ? -8.406 -22.625 -6.977 1 98.81 85 ASP B O 1
ATOM 2668 N N . VAL B 1 86 ? -7.211 -22.516 -8.883 1 98.94 86 VAL B N 1
ATOM 2669 C CA . VAL B 1 86 ? -6.109 -21.75 -8.312 1 98.94 86 VAL B CA 1
ATOM 2670 C C . VAL B 1 86 ? -5.715 -20.625 -9.273 1 98.94 86 VAL B C 1
ATOM 2672 O O . VAL B 1 86 ? -5.617 -20.828 -10.484 1 98.94 86 VAL B O 1
ATOM 2675 N N . ALA B 1 87 ? -5.641 -19.422 -8.812 1 98.94 87 ALA B N 1
ATOM 2676 C CA . ALA B 1 87 ? -5.02 -18.297 -9.508 1 98.94 87 ALA B CA 1
ATOM 2677 C C . ALA B 1 87 ? -3.855 -17.734 -8.695 1 98.94 87 ALA B C 1
ATOM 2679 O O . ALA B 1 87 ? -4.02 -17.391 -7.52 1 98.94 87 ALA B O 1
ATOM 2680 N N . ALA B 1 88 ? -2.697 -17.688 -9.227 1 98.94 88 ALA B N 1
ATOM 2681 C CA . ALA B 1 88 ? -1.518 -17.172 -8.539 1 98.94 88 ALA B CA 1
ATOM 2682 C C . ALA B 1 88 ? -0.851 -16.062 -9.344 1 98.94 88 ALA B C 1
ATOM 2684 O O . ALA B 1 88 ? -0.687 -16.188 -10.562 1 98.94 88 ALA B O 1
ATOM 2685 N N . SER B 1 89 ? -0.558 -14.984 -8.719 1 98.94 89 SER B N 1
ATOM 2686 C CA . SER B 1 89 ? 0.142 -13.875 -9.359 1 98.94 89 SER B CA 1
ATOM 2687 C C . SER B 1 89 ? 1.584 -13.773 -8.875 1 98.94 89 SER B C 1
ATOM 2689 O O . SER B 1 89 ? 1.829 -13.453 -7.711 1 98.94 89 SER B O 1
ATOM 2691 N N . SER B 1 90 ? 2.502 -14.039 -9.711 1 98.81 90 SER B N 1
ATOM 2692 C CA . SER B 1 90 ? 3.926 -13.836 -9.461 1 98.81 90 SER B CA 1
ATOM 2693 C C . SER B 1 90 ? 4.484 -12.719 -10.336 1 98.81 90 SER B C 1
ATOM 2695 O O . SER B 1 90 ? 5.691 -12.664 -10.594 1 98.81 90 SER B O 1
ATOM 2697 N N . VAL B 1 91 ? 3.623 -11.859 -10.852 1 98.56 91 VAL B N 1
ATOM 2698 C CA . VAL B 1 91 ? 4.027 -10.742 -11.695 1 98.56 91 VAL B CA 1
ATOM 2699 C C . VAL B 1 91 ? 4.863 -9.758 -10.883 1 98.56 91 VAL B C 1
ATOM 2701 O O . VAL B 1 91 ? 4.43 -9.297 -9.82 1 98.56 91 VAL B O 1
ATOM 2704 N N . TRP B 1 92 ? 6.066 -9.461 -11.312 1 97.25 92 TRP B N 1
ATOM 2705 C CA . TRP B 1 92 ? 6.953 -8.516 -10.633 1 97.25 92 TRP B CA 1
ATOM 2706 C C . TRP B 1 92 ? 7.879 -7.832 -11.633 1 97.25 92 TRP B C 1
ATOM 2708 O O . TRP B 1 92 ? 8.812 -8.445 -12.148 1 97.25 92 TRP B O 1
ATOM 2718 N N . GLY B 1 93 ? 7.617 -6.609 -11.898 1 94.81 93 GLY B N 1
ATOM 2719 C CA . GLY B 1 93 ? 8.438 -5.836 -12.82 1 94.81 93 GLY B CA 1
ATOM 2720 C C . GLY B 1 93 ? 9.328 -4.824 -12.125 1 94.81 93 GLY B C 1
ATOM 2721 O O . GLY B 1 93 ? 10.133 -4.152 -12.766 1 94.81 93 GLY B O 1
ATOM 2722 N N . GLY B 1 94 ? 9.219 -4.746 -10.781 1 91.5 94 GLY B N 1
ATOM 2723 C CA . GLY B 1 94 ? 9.945 -3.736 -10.039 1 91.5 94 GLY B CA 1
ATOM 2724 C C . GLY B 1 94 ? 11.453 -3.867 -10.18 1 91.5 94 GLY B C 1
ATOM 2725 O O . GLY B 1 94 ? 12.18 -2.883 -10.047 1 91.5 94 GLY B O 1
ATOM 2726 N N . ASN B 1 95 ? 11.883 -5.062 -10.484 1 90.56 95 ASN B N 1
ATOM 2727 C CA . ASN B 1 95 ? 13.328 -5.293 -10.562 1 90.56 95 ASN B CA 1
ATOM 2728 C C . ASN B 1 95 ? 13.812 -5.305 -12.016 1 90.56 95 ASN B C 1
ATOM 2730 O O . ASN B 1 95 ? 14.961 -5.645 -12.281 1 90.56 95 ASN B O 1
ATOM 2734 N N . GLU B 1 96 ? 12.922 -5.035 -12.953 1 91.75 96 GLU B N 1
ATOM 2735 C CA . GLU B 1 96 ? 13.359 -4.969 -14.344 1 91.75 96 GLU B CA 1
ATOM 2736 C C . GLU B 1 96 ? 14.43 -3.898 -14.531 1 91.75 96 GLU B C 1
ATOM 2738 O O . GLU B 1 96 ? 14.273 -2.766 -14.07 1 91.75 96 GLU B O 1
ATOM 2743 N N . GLY B 1 97 ? 15.5 -4.219 -15.102 1 90.06 97 GLY B N 1
ATOM 2744 C CA . GLY B 1 97 ? 16.594 -3.307 -15.391 1 90.06 97 GLY B CA 1
ATOM 2745 C C . GLY B 1 97 ? 17.609 -3.211 -14.258 1 90.06 97 GLY B C 1
ATOM 2746 O O . GLY B 1 97 ? 18.641 -2.547 -14.398 1 90.06 97 GLY B O 1
ATOM 2747 N N . TYR B 1 98 ? 17.281 -3.852 -13.141 1 91.69 98 TYR B N 1
ATOM 2748 C CA . TYR B 1 98 ? 18.25 -3.9 -12.055 1 91.69 98 TYR B CA 1
ATOM 2749 C C . TYR B 1 98 ? 19.469 -4.727 -12.461 1 91.69 98 TYR B C 1
ATOM 2751 O O . TYR B 1 98 ? 19.328 -5.855 -12.945 1 91.69 98 TYR B O 1
ATOM 2759 N N . ASP B 1 99 ? 20.656 -4.27 -12.258 1 90.81 99 ASP B N 1
ATOM 2760 C CA . ASP B 1 99 ? 21.859 -4.945 -12.766 1 90.81 99 ASP B CA 1
ATOM 2761 C C . ASP B 1 99 ? 22.656 -5.582 -11.633 1 90.81 99 ASP B C 1
ATOM 2763 O O . ASP B 1 99 ? 23.797 -5.977 -11.828 1 90.81 99 ASP B O 1
ATOM 2767 N N . GLY B 1 100 ? 22.062 -5.637 -10.484 1 88.31 100 GLY B N 1
ATOM 2768 C CA . GLY B 1 100 ? 22.75 -6.195 -9.328 1 88.31 100 GLY B CA 1
ATOM 2769 C C . GLY B 1 100 ? 23.312 -5.133 -8.406 1 88.31 100 GLY B C 1
ATOM 2770 O O . GLY B 1 100 ? 23.625 -5.418 -7.242 1 88.31 100 GLY B O 1
ATOM 2771 N N . GLU B 1 101 ? 23.453 -3.939 -8.953 1 90.5 101 GLU B N 1
ATOM 2772 C CA . GLU B 1 101 ? 24.016 -2.832 -8.18 1 90.5 101 GLU B CA 1
ATOM 2773 C C . GLU B 1 101 ? 23.078 -1.623 -8.203 1 90.5 101 GLU B C 1
ATOM 2775 O O . GLU B 1 101 ? 22.875 -0.978 -7.172 1 90.5 101 GLU B O 1
ATOM 2780 N N . ARG B 1 102 ? 22.578 -1.438 -9.414 1 93.75 102 ARG B N 1
ATOM 2781 C CA . ARG B 1 102 ? 21.797 -0.221 -9.602 1 93.75 102 ARG B CA 1
ATOM 2782 C C . ARG B 1 102 ? 20.531 -0.506 -10.383 1 93.75 102 ARG B C 1
ATOM 2784 O O . ARG B 1 102 ? 20.5 -1.381 -11.258 1 93.75 102 ARG B O 1
ATOM 2791 N N . TYR B 1 103 ? 19.516 0.302 -10.055 1 93.31 103 TYR B N 1
ATOM 2792 C CA . TYR B 1 103 ? 18.297 0.339 -10.859 1 93.31 103 TYR B CA 1
ATOM 2793 C C . TYR B 1 103 ? 18.484 1.209 -12.094 1 93.31 103 TYR B C 1
ATOM 2795 O O . TYR B 1 103 ? 19.5 1.909 -12.219 1 93.31 103 TYR B O 1
ATOM 2803 N N . PRO B 1 104 ? 17.516 1.106 -13.086 1 89 104 PRO B N 1
ATOM 2804 C CA . PRO B 1 104 ? 17.656 1.897 -14.312 1 89 104 PRO B CA 1
ATOM 2805 C C . PRO B 1 104 ? 17.734 3.398 -14.039 1 89 104 PRO B C 1
ATOM 2807 O O . PRO B 1 104 ? 18.359 4.137 -14.812 1 89 104 PRO B O 1
ATOM 2810 N N . ASP B 1 105 ? 17.188 3.883 -12.953 1 86.5 105 ASP B N 1
ATOM 2811 C CA . ASP B 1 105 ? 17.234 5.305 -12.641 1 86.5 105 ASP B CA 1
ATOM 2812 C C . ASP B 1 105 ? 18.531 5.684 -11.953 1 86.5 105 ASP B C 1
ATOM 2814 O O . ASP B 1 105 ? 18.734 6.84 -11.57 1 86.5 105 ASP B O 1
ATOM 2818 N N . GLY B 1 106 ? 19.406 4.77 -11.766 1 92.38 106 GLY B N 1
ATOM 2819 C CA . GLY B 1 106 ? 20.75 5.02 -11.25 1 92.38 106 GLY B CA 1
ATOM 2820 C C . GLY B 1 106 ? 20.859 4.77 -9.758 1 92.38 106 GLY B C 1
ATOM 2821 O O . GLY B 1 106 ? 21.969 4.73 -9.211 1 92.38 106 GLY B O 1
ATOM 2822 N N . ALA B 1 107 ? 19.781 4.543 -9.062 1 95.25 107 ALA B N 1
ATOM 2823 C CA . ALA B 1 107 ? 19.812 4.359 -7.617 1 95.25 107 ALA B CA 1
ATOM 2824 C C . ALA B 1 107 ? 20.219 2.934 -7.254 1 95.25 107 ALA B C 1
ATOM 2826 O O . ALA B 1 107 ? 19.828 1.981 -7.938 1 95.25 107 ALA B O 1
ATOM 2827 N N . ALA B 1 108 ? 20.922 2.771 -6.23 1 95.75 108 ALA B N 1
ATOM 2828 C CA . ALA B 1 108 ? 21.266 1.462 -5.684 1 95.75 108 ALA B CA 1
ATOM 2829 C C . ALA B 1 108 ? 20.172 0.953 -4.75 1 95.75 108 ALA B C 1
ATOM 2831 O O . ALA B 1 108 ? 19.375 1.737 -4.23 1 95.75 108 ALA B O 1
ATOM 2832 N N . TRP B 1 109 ? 20.172 -0.366 -4.59 1 93.81 109 TRP B N 1
ATOM 2833 C CA . TRP B 1 109 ? 19.328 -0.941 -3.541 1 93.81 109 TRP B CA 1
ATOM 2834 C C . TRP B 1 109 ? 19.609 -0.277 -2.197 1 93.81 109 TRP B C 1
ATOM 2836 O O . TRP B 1 109 ? 20.766 -0.127 -1.797 1 93.81 109 TRP B O 1
ATOM 2846 N N . GLY B 1 110 ? 18.578 0.232 -1.588 1 94.75 110 GLY B N 1
ATOM 2847 C CA . GLY B 1 110 ? 18.719 0.781 -0.25 1 94.75 110 GLY B CA 1
ATOM 2848 C C . GLY B 1 110 ? 19.047 2.264 -0.245 1 94.75 110 GLY B C 1
ATOM 2849 O O . GLY B 1 110 ? 19.172 2.873 0.818 1 94.75 110 GLY B O 1
ATOM 2850 N N . THR B 1 111 ? 19.234 2.873 -1.462 1 97.31 111 THR B N 1
ATOM 2851 C CA . THR B 1 111 ? 19.375 4.324 -1.486 1 97.31 111 THR B CA 1
ATOM 2852 C C . THR B 1 111 ? 18.203 5 -0.781 1 97.31 111 THR B C 1
ATOM 2854 O O . THR B 1 111 ? 17.047 4.668 -1.038 1 97.31 111 THR B O 1
ATOM 2857 N N . PRO B 1 112 ? 18.516 5.906 0.16 1 98 112 PRO B N 1
ATOM 2858 C CA . PRO B 1 112 ? 17.422 6.566 0.886 1 98 112 PRO B CA 1
ATOM 2859 C C . PRO B 1 112 ? 16.375 7.164 -0.045 1 98 112 PRO B C 1
ATOM 2861 O O . PRO B 1 112 ? 16.703 7.711 -1.099 1 98 112 PRO B O 1
ATOM 2864 N N . PHE B 1 113 ? 15.125 7.121 0.39 1 98.19 113 PHE B N 1
ATOM 2865 C CA . PHE B 1 113 ? 14.008 7.449 -0.494 1 98.19 113 PHE B CA 1
ATOM 2866 C C . PHE B 1 113 ? 14.086 8.898 -0.949 1 98.19 113 PHE B C 1
ATOM 2868 O O . PHE B 1 113 ? 13.664 9.234 -2.057 1 98.19 113 PHE B O 1
ATOM 2875 N N . TRP B 1 114 ? 14.625 9.805 -0.1 1 98.25 114 TRP B N 1
ATOM 2876 C CA . TRP B 1 114 ? 14.625 11.219 -0.46 1 98.25 114 TRP B CA 1
ATOM 2877 C C . TRP B 1 114 ? 15.766 11.531 -1.43 1 98.25 114 TRP B C 1
ATOM 2879 O O . TRP B 1 114 ? 15.867 12.648 -1.936 1 98.25 114 TRP B O 1
ATOM 2889 N N . ARG B 1 115 ? 16.594 10.555 -1.713 1 96.94 115 ARG B N 1
ATOM 2890 C CA . ARG B 1 115 ? 17.672 10.688 -2.701 1 96.94 115 ARG B CA 1
ATOM 2891 C C . ARG B 1 115 ? 17.312 9.945 -3.988 1 96.94 115 ARG B C 1
ATOM 2893 O O . ARG B 1 115 ? 18.141 9.836 -4.891 1 96.94 115 ARG B O 1
ATOM 2900 N N . ARG B 1 116 ? 16.156 9.414 -4.008 1 94.75 116 ARG B N 1
ATOM 2901 C CA . ARG B 1 116 ? 15.648 8.703 -5.176 1 94.75 116 ARG B CA 1
ATOM 2902 C C . ARG B 1 116 ? 14.477 9.453 -5.805 1 94.75 116 ARG B C 1
ATOM 2904 O O . ARG B 1 116 ? 13.812 10.25 -5.141 1 94.75 116 ARG B O 1
ATOM 2911 N N . SER B 1 117 ? 14.336 9.156 -7.09 1 92.81 117 SER B N 1
ATOM 2912 C CA . SER B 1 117 ? 13.117 9.656 -7.723 1 92.81 117 SER B CA 1
ATOM 2913 C C . SER B 1 117 ? 11.875 9.023 -7.109 1 92.81 117 SER B C 1
ATOM 2915 O O . SER B 1 117 ? 11.953 7.969 -6.48 1 92.81 117 SER B O 1
ATOM 2917 N N . ALA B 1 118 ? 10.766 9.719 -7.258 1 96.44 118 ALA B N 1
ATOM 2918 C CA . ALA B 1 118 ? 9.508 9.156 -6.777 1 96.44 118 ALA B CA 1
ATOM 2919 C C . ALA B 1 118 ? 8.883 8.227 -7.816 1 96.44 118 ALA B C 1
ATOM 2921 O O . ALA B 1 118 ? 7.883 7.566 -7.547 1 96.44 118 ALA B O 1
ATOM 2922 N N . GLU B 1 119 ? 9.492 8.117 -8.961 1 94.31 119 GLU B N 1
ATOM 2923 C CA . GLU B 1 119 ? 8.969 7.387 -10.109 1 94.31 119 GLU B CA 1
ATOM 2924 C C . GLU B 1 119 ? 8.742 5.914 -9.781 1 94.31 119 GLU B C 1
ATOM 2926 O O . GLU B 1 119 ? 7.754 5.32 -10.219 1 94.31 119 GLU B O 1
ATOM 2931 N N . PRO B 1 120 ? 9.594 5.309 -8.961 1 96.44 120 PRO B N 1
ATOM 2932 C CA . PRO B 1 120 ? 9.422 3.883 -8.68 1 96.44 120 PRO B CA 1
ATOM 2933 C C . PRO B 1 120 ? 8.133 3.588 -7.914 1 96.44 120 PRO B C 1
ATOM 2935 O O . PRO B 1 120 ? 7.676 2.441 -7.883 1 96.44 120 PRO B O 1
ATOM 2938 N N . PHE B 1 121 ? 7.527 4.645 -7.27 1 97.69 121 PHE B N 1
ATOM 2939 C CA . PHE B 1 121 ? 6.289 4.441 -6.531 1 97.69 121 PHE B CA 1
ATOM 2940 C C . PHE B 1 121 ? 5.219 3.82 -7.426 1 97.69 121 PHE B C 1
ATOM 2942 O O . PHE B 1 121 ? 4.746 2.715 -7.156 1 97.69 121 PHE B O 1
ATOM 2949 N N . SER B 1 122 ? 4.895 4.516 -8.531 1 97 122 SER B N 1
ATOM 2950 C CA . SER B 1 122 ? 3.869 4.023 -9.445 1 97 122 SER B CA 1
ATOM 2951 C C . SER B 1 122 ? 4.355 2.801 -10.219 1 97 122 SER B C 1
ATOM 2953 O O . SER B 1 122 ? 3.572 1.892 -10.508 1 97 122 SER B O 1
ATOM 2955 N N . GLN B 1 123 ? 5.598 2.789 -10.531 1 96.19 123 GLN B N 1
ATOM 2956 C CA . GLN B 1 123 ? 6.148 1.688 -11.32 1 96.19 123 GLN B CA 1
ATOM 2957 C C . GLN B 1 123 ? 6.066 0.371 -10.555 1 96.19 123 GLN B C 1
ATOM 2959 O O . GLN B 1 123 ? 5.535 -0.618 -11.062 1 96.19 123 GLN B O 1
ATOM 2964 N N . PHE B 1 124 ? 6.551 0.332 -9.297 1 97.69 124 PHE B N 1
ATOM 2965 C CA . PHE B 1 124 ? 6.57 -0.886 -8.5 1 97.69 124 PHE B CA 1
ATOM 2966 C C . PHE B 1 124 ? 5.152 -1.344 -8.18 1 97.69 124 PHE B C 1
ATOM 2968 O O . PHE B 1 124 ? 4.836 -2.529 -8.289 1 97.69 124 PHE B O 1
ATOM 2975 N N . LEU B 1 125 ? 4.273 -0.404 -7.855 1 98.5 125 LEU B N 1
ATOM 2976 C CA . LEU B 1 125 ? 2.893 -0.75 -7.531 1 98.5 125 LEU B CA 1
ATOM 2977 C C . LEU B 1 125 ? 2.139 -1.209 -8.773 1 98.5 125 LEU B C 1
ATOM 2979 O O . LEU B 1 125 ? 1.261 -2.07 -8.695 1 98.5 125 LEU B O 1
ATOM 2983 N N . GLY B 1 126 ? 2.539 -0.675 -9.922 1 98.19 126 GLY B N 1
ATOM 2984 C CA . GLY B 1 126 ? 1.863 -0.962 -11.172 1 98.19 126 GLY B CA 1
ATOM 2985 C C . GLY B 1 126 ? 2.328 -2.254 -11.82 1 98.19 126 GLY B C 1
ATOM 2986 O O . GLY B 1 126 ? 1.677 -2.768 -12.734 1 98.19 126 GLY B O 1
ATOM 2987 N N . THR B 1 127 ? 3.391 -2.816 -11.352 1 97.69 127 THR B N 1
ATOM 2988 C CA . THR B 1 127 ? 3.947 -4.012 -11.969 1 97.69 127 THR B CA 1
ATOM 2989 C C . THR B 1 127 ? 4.125 -5.125 -10.938 1 97.69 127 THR B C 1
ATOM 2991 O O . THR B 1 127 ? 4.992 -5.988 -11.094 1 97.69 127 THR B O 1
ATOM 2994 N N . GLY B 1 128 ? 3.414 -5.059 -9.867 1 98.12 128 GLY B N 1
ATOM 2995 C CA . GLY B 1 128 ? 3.354 -6.047 -8.805 1 98.12 128 GLY B CA 1
ATOM 2996 C C . GLY B 1 128 ? 1.972 -6.184 -8.195 1 98.12 128 GLY B C 1
ATOM 2997 O O . GLY B 1 128 ? 1.168 -7.004 -8.633 1 98.12 128 GLY B O 1
ATOM 2998 N N . PRO B 1 129 ? 1.602 -5.258 -7.344 1 98.69 129 PRO B N 1
ATOM 2999 C CA . PRO B 1 129 ? 0.277 -5.355 -6.723 1 98.69 129 PRO B CA 1
ATOM 3000 C C . PRO B 1 129 ? -0.859 -5.172 -7.727 1 98.69 129 PRO B C 1
ATOM 3002 O O . PRO B 1 129 ? -1.872 -5.871 -7.656 1 98.69 129 PRO B O 1
ATOM 3005 N N . TYR B 1 130 ? -0.726 -4.285 -8.68 1 98.81 130 TYR B N 1
ATOM 3006 C CA . TYR B 1 130 ? -1.819 -3.973 -9.594 1 98.81 130 TYR B CA 1
ATOM 3007 C C . TYR B 1 130 ? -2.145 -5.168 -10.477 1 98.81 130 TYR B C 1
ATOM 3009 O O . TYR B 1 130 ? -3.307 -5.562 -10.602 1 98.81 130 TYR B O 1
ATOM 3017 N N . PRO B 1 131 ? -1.178 -5.793 -11.109 1 98.88 131 PRO B N 1
ATOM 3018 C CA . PRO B 1 131 ? -1.476 -7.016 -11.859 1 98.88 131 PRO B CA 1
ATOM 3019 C C . PRO B 1 131 ? -2.164 -8.078 -11 1 98.88 131 PRO B C 1
ATOM 3021 O O . PRO B 1 131 ? -3.045 -8.789 -11.484 1 98.88 131 PRO B O 1
ATOM 3024 N N . GLY B 1 132 ? -1.734 -8.227 -9.742 1 98.88 132 GLY B N 1
ATOM 3025 C CA . GLY B 1 132 ? -2.41 -9.133 -8.828 1 98.88 132 GLY B CA 1
ATOM 3026 C C . GLY B 1 132 ? -3.881 -8.805 -8.648 1 98.88 132 GLY B C 1
ATOM 3027 O O . GLY B 1 132 ? -4.727 -9.703 -8.656 1 98.88 132 GLY B O 1
ATOM 3028 N N . LEU B 1 133 ? -4.168 -7.547 -8.492 1 98.94 133 LEU B N 1
ATOM 3029 C CA . LEU B 1 133 ? -5.547 -7.098 -8.359 1 98.94 133 LEU B CA 1
ATOM 3030 C C . LEU B 1 133 ? -6.359 -7.449 -9.602 1 98.94 133 LEU B C 1
ATOM 3032 O O . LEU B 1 133 ? -7.484 -7.945 -9.492 1 98.94 133 LEU B O 1
ATOM 3036 N N . LEU B 1 134 ? -5.809 -7.148 -10.766 1 98.88 134 LEU B N 1
ATOM 3037 C CA . LEU B 1 134 ? -6.523 -7.418 -12.008 1 98.88 134 LEU B CA 1
ATOM 3038 C C . LEU B 1 134 ? -6.859 -8.898 -12.133 1 98.88 134 LEU B C 1
ATOM 3040 O O . LEU B 1 134 ? -7.969 -9.258 -12.539 1 98.88 134 LEU B O 1
ATOM 3044 N N . LEU B 1 135 ? -5.91 -9.727 -11.773 1 98.94 135 LEU B N 1
ATOM 3045 C CA . LEU B 1 135 ? -6.148 -11.164 -11.828 1 98.94 135 LEU B CA 1
ATOM 3046 C C . LEU B 1 135 ? -7.246 -11.57 -10.852 1 98.94 135 LEU B C 1
ATOM 3048 O O . LEU B 1 135 ? -8.172 -12.305 -11.227 1 98.94 135 LEU B O 1
ATOM 3052 N N . ALA B 1 136 ? -7.129 -11.125 -9.609 1 98.94 136 ALA B N 1
ATOM 3053 C CA . ALA B 1 136 ? -8.117 -11.453 -8.594 1 98.94 136 ALA B CA 1
ATOM 3054 C C . ALA B 1 136 ? -9.516 -11.016 -9.023 1 98.94 136 ALA B C 1
ATOM 3056 O O . ALA B 1 136 ? -10.484 -11.773 -8.875 1 98.94 136 ALA B O 1
ATOM 3057 N N . ARG B 1 137 ? -9.609 -9.805 -9.562 1 98.88 137 ARG B N 1
ATOM 3058 C CA . ARG B 1 137 ? -10.898 -9.289 -10.023 1 98.88 137 ARG B CA 1
ATOM 3059 C C . ARG B 1 137 ? -11.477 -10.18 -11.117 1 98.88 137 ARG B C 1
ATOM 3061 O O . ARG B 1 137 ? -12.68 -10.445 -11.133 1 98.88 137 ARG B O 1
ATOM 3068 N N . ALA B 1 138 ? -10.656 -10.633 -12.016 1 98.88 138 ALA B N 1
ATOM 3069 C CA . ALA B 1 138 ? -11.109 -11.375 -13.188 1 98.88 138 ALA B CA 1
ATOM 3070 C C . ALA B 1 138 ? -11.586 -12.773 -12.789 1 98.88 138 ALA B C 1
ATOM 3072 O O . ALA B 1 138 ? -12.555 -13.289 -13.352 1 98.88 138 ALA B O 1
ATOM 3073 N N . VAL B 1 139 ? -10.945 -13.414 -11.805 1 98.94 139 VAL B N 1
ATOM 3074 C CA . VAL B 1 139 ? -11.258 -14.812 -11.5 1 98.94 139 VAL B CA 1
ATOM 3075 C C . VAL B 1 139 ? -12.344 -14.875 -10.43 1 98.94 139 VAL B C 1
ATOM 3077 O O . VAL B 1 139 ? -13.008 -15.898 -10.266 1 98.94 139 VAL B O 1
ATOM 3080 N N . ALA B 1 140 ? -12.531 -13.805 -9.672 1 98.94 140 ALA B N 1
ATOM 3081 C CA . ALA B 1 140 ? -13.391 -13.797 -8.484 1 98.94 140 ALA B CA 1
ATOM 3082 C C . ALA B 1 140 ? -14.812 -14.219 -8.836 1 98.94 140 ALA B C 1
ATOM 3084 O O . ALA B 1 140 ? -15.398 -15.07 -8.156 1 98.94 140 ALA B O 1
ATOM 3085 N N . PRO B 1 141 ? -15.422 -13.688 -9.945 1 98.81 141 PRO B N 1
ATOM 3086 C CA . PRO B 1 141 ? -16.812 -14.055 -10.219 1 98.81 141 PRO B CA 1
ATOM 3087 C C . PRO B 1 141 ? -17 -15.562 -10.359 1 98.81 141 PRO B C 1
ATOM 3089 O O . PRO B 1 141 ? -17.938 -16.125 -9.773 1 98.81 141 PRO B O 1
ATOM 3092 N N . ALA B 1 142 ? -16.141 -16.234 -11.078 1 98.88 142 ALA B N 1
ATOM 3093 C CA . ALA B 1 142 ? -16.266 -17.672 -11.289 1 98.88 142 ALA B CA 1
ATOM 3094 C C . ALA B 1 142 ? -16.031 -18.438 -9.984 1 98.88 142 ALA B C 1
ATOM 3096 O O . ALA B 1 142 ? -16.734 -19.406 -9.703 1 98.88 142 ALA B O 1
ATOM 3097 N N . MET B 1 143 ? -15.086 -18 -9.18 1 98.94 143 MET B N 1
ATOM 3098 C CA . MET B 1 143 ? -14.766 -18.656 -7.922 1 98.94 143 MET B CA 1
ATOM 3099 C C . MET B 1 143 ? -15.875 -18.469 -6.902 1 98.94 143 MET B C 1
ATOM 3101 O O . MET B 1 143 ? -16.219 -19.391 -6.156 1 98.94 143 MET B O 1
ATOM 3105 N N . VAL B 1 144 ? -16.406 -17.219 -6.859 1 98.88 144 VAL B N 1
ATOM 3106 C CA . VAL B 1 144 ? -17.516 -16.922 -5.957 1 98.88 144 VAL B CA 1
ATOM 3107 C C . VAL B 1 144 ? -18.719 -17.781 -6.316 1 98.88 144 VAL B C 1
ATOM 3109 O O . VAL B 1 144 ? -19.359 -18.359 -5.434 1 98.88 144 VAL B O 1
ATOM 3112 N N . ALA B 1 145 ? -18.984 -17.906 -7.613 1 98.62 145 ALA B N 1
ATOM 3113 C CA . ALA B 1 145 ? -20.094 -18.734 -8.07 1 98.62 145 ALA B CA 1
ATOM 3114 C C . ALA B 1 145 ? -19.875 -20.188 -7.668 1 98.62 145 ALA B C 1
ATOM 3116 O O . ALA B 1 145 ? -20.828 -20.875 -7.266 1 98.62 145 ALA B O 1
ATOM 3117 N N . ALA B 1 146 ? -18.703 -20.672 -7.723 1 98.5 146 ALA B N 1
ATOM 3118 C CA . ALA B 1 146 ? -18.359 -22.047 -7.414 1 98.5 146 ALA B CA 1
ATOM 3119 C C . ALA B 1 146 ? -18.219 -22.266 -5.91 1 98.5 146 ALA B C 1
ATOM 3121 O O . ALA B 1 146 ? -18.156 -23.391 -5.434 1 98.5 146 ALA B O 1
ATOM 3122 N N . ARG B 1 147 ? -18.109 -21.188 -5.121 1 98.56 147 ARG B N 1
ATOM 3123 C CA . ARG B 1 147 ? -17.875 -21.188 -3.684 1 98.56 147 ARG B CA 1
ATOM 3124 C C . ARG B 1 147 ? -16.609 -21.969 -3.344 1 98.56 147 ARG B C 1
ATOM 3126 O O . ARG B 1 147 ? -16.609 -22.781 -2.424 1 98.56 147 ARG B O 1
ATOM 3133 N N . SER B 1 148 ? -15.664 -21.781 -4.203 1 98.56 148 SER B N 1
ATOM 3134 C CA . SER B 1 148 ? -14.367 -22.438 -4.062 1 98.56 148 SER B CA 1
ATOM 3135 C C . SER B 1 148 ? -13.297 -21.719 -4.883 1 98.56 148 SER B C 1
ATOM 3137 O O . SER B 1 148 ? -13.602 -21.125 -5.926 1 98.56 148 SER B O 1
ATOM 3139 N N . GLY B 1 149 ? -12.094 -21.766 -4.391 1 98.75 149 GLY B N 1
ATOM 3140 C CA . GLY B 1 149 ? -10.977 -21.188 -5.129 1 98.75 149 GLY B CA 1
ATOM 3141 C C . GLY B 1 149 ? -9.859 -20.688 -4.227 1 98.75 149 GLY B C 1
ATOM 3142 O O . GLY B 1 149 ? -10.094 -20.375 -3.059 1 98.75 149 GLY B O 1
ATOM 3143 N N . LEU B 1 150 ? -8.664 -20.703 -4.715 1 98.94 150 LEU B N 1
ATOM 3144 C CA . LEU B 1 150 ? -7.473 -20.172 -4.055 1 98.94 150 LEU B CA 1
ATOM 3145 C C . LEU B 1 150 ? -6.801 -19.109 -4.918 1 98.94 150 LEU B C 1
ATOM 3147 O O . LEU B 1 150 ? -6.457 -19.375 -6.074 1 98.94 150 LEU B O 1
ATOM 3151 N N . ILE B 1 151 ? -6.715 -17.906 -4.402 1 99 151 ILE B N 1
ATOM 3152 C CA . ILE B 1 151 ? -5.934 -16.844 -5.016 1 99 151 ILE B CA 1
ATOM 3153 C C . ILE B 1 151 ? -4.664 -16.594 -4.203 1 99 151 ILE B C 1
ATOM 3155 O O . ILE B 1 151 ? -4.738 -16.297 -3.006 1 99 151 ILE B O 1
ATOM 3159 N N . ALA B 1 152 ? -3.527 -16.781 -4.773 1 99 152 ALA B N 1
ATOM 3160 C CA . ALA B 1 152 ? -2.252 -16.562 -4.098 1 99 152 ALA B CA 1
ATOM 3161 C C . ALA B 1 152 ? -1.487 -15.406 -4.723 1 99 152 ALA B C 1
ATOM 3163 O O . ALA B 1 152 ? -1.306 -15.359 -5.941 1 99 152 ALA B O 1
ATOM 3164 N N . PHE B 1 153 ? -1.103 -14.484 -3.904 1 98.94 153 PHE B N 1
ATOM 3165 C CA . PHE B 1 153 ? -0.239 -13.383 -4.309 1 98.94 153 PHE B CA 1
ATOM 3166 C C . PHE B 1 153 ? 1.197 -13.625 -3.861 1 98.94 153 PHE B C 1
ATOM 3168 O O . PHE B 1 153 ? 1.479 -13.68 -2.664 1 98.94 153 PHE B O 1
ATOM 3175 N N . VAL B 1 154 ? 2.104 -13.781 -4.812 1 98.94 154 VAL B N 1
ATOM 3176 C CA . VAL B 1 154 ? 3.504 -13.961 -4.445 1 98.94 154 VAL B CA 1
ATOM 3177 C C . VAL B 1 154 ? 4.086 -12.641 -3.949 1 98.94 154 VAL B C 1
ATOM 3179 O O . VAL B 1 154 ? 4.043 -11.633 -4.66 1 98.94 154 VAL B O 1
ATOM 3182 N N . SER B 1 155 ? 4.551 -12.656 -2.773 1 98.62 155 SER B N 1
ATOM 3183 C CA . SER B 1 155 ? 5.062 -11.477 -2.092 1 98.62 155 SER B CA 1
ATOM 3184 C C . SER B 1 155 ? 6.227 -11.828 -1.173 1 98.62 155 SER B C 1
ATOM 3186 O O . SER B 1 155 ? 7.086 -12.633 -1.531 1 98.62 155 SER B O 1
ATOM 3188 N N . PHE B 1 156 ? 6.438 -11.156 -0.144 1 98.31 156 PHE B N 1
ATOM 3189 C CA . PHE B 1 156 ? 7.371 -11.383 0.955 1 98.31 156 PHE B CA 1
ATOM 3190 C C . PHE B 1 156 ? 6.801 -10.852 2.266 1 98.31 156 PHE B C 1
ATOM 3192 O O . PHE B 1 156 ? 6.141 -9.805 2.283 1 98.31 156 PHE B O 1
ATOM 3199 N N . GLY B 1 157 ? 7.086 -11.57 3.35 1 98 157 GLY B N 1
ATOM 3200 C CA . GLY B 1 157 ? 6.613 -11.133 4.652 1 98 157 GLY B CA 1
ATOM 3201 C C . GLY B 1 157 ? 7.16 -9.781 5.066 1 98 157 GLY B C 1
ATOM 3202 O O . GLY B 1 157 ? 8.367 -9.547 4.988 1 98 157 GLY B O 1
ATOM 3203 N N . THR B 1 158 ? 6.301 -8.875 5.531 1 97.56 158 THR B N 1
ATOM 3204 C CA . THR B 1 158 ? 6.723 -7.527 5.902 1 97.56 158 THR B CA 1
ATOM 3205 C C . THR B 1 158 ? 6.445 -7.262 7.383 1 97.56 158 THR B C 1
ATOM 3207 O O . THR B 1 158 ? 6.719 -6.172 7.883 1 97.56 158 THR B O 1
ATOM 3210 N N . GLU B 1 159 ? 5.906 -8.266 8.07 1 94.38 159 GLU B N 1
ATOM 3211 C CA . GLU B 1 159 ? 5.457 -8.078 9.453 1 94.38 159 GLU B CA 1
ATOM 3212 C C . GLU B 1 159 ? 6.645 -7.91 10.398 1 94.38 159 GLU B C 1
ATOM 3214 O O . GLU B 1 159 ? 6.52 -7.277 11.445 1 94.38 159 GLU B O 1
ATOM 3219 N N . GLU B 1 160 ? 7.746 -8.391 10.016 1 94.19 160 GLU B N 1
ATOM 3220 C CA . GLU B 1 160 ? 8.883 -8.422 10.938 1 94.19 160 GLU B CA 1
ATOM 3221 C C . GLU B 1 160 ? 9.727 -7.16 10.812 1 94.19 160 GLU B C 1
ATOM 3223 O O . GLU B 1 160 ? 10.633 -6.93 11.617 1 94.19 160 GLU B O 1
ATOM 3228 N N . GLY B 1 161 ? 9.508 -6.352 9.844 1 96 161 GLY B N 1
ATOM 3229 C CA . GLY B 1 161 ? 10.273 -5.117 9.758 1 96 161 GLY B CA 1
ATOM 3230 C C . GLY B 1 161 ? 10.391 -4.59 8.336 1 96 161 GLY B C 1
ATOM 3231 O O . GLY B 1 161 ? 9.672 -5.035 7.441 1 96 161 GLY B O 1
ATOM 3232 N N . PHE B 1 162 ? 11.273 -3.555 8.219 1 97.44 162 PHE B N 1
ATOM 3233 C CA . PHE B 1 162 ? 11.594 -2.889 6.961 1 97.44 162 PHE B CA 1
ATOM 3234 C C . PHE B 1 162 ? 12.469 -3.773 6.086 1 97.44 162 PHE B C 1
ATOM 3236 O O . PHE B 1 162 ? 13.391 -4.426 6.582 1 97.44 162 PHE B O 1
ATOM 3243 N N . LEU B 1 163 ? 12.289 -3.811 4.746 1 96.88 163 LEU B N 1
ATOM 3244 C CA . LEU B 1 163 ? 12.914 -4.801 3.877 1 96.88 163 LEU B CA 1
ATOM 3245 C C . LEU B 1 163 ? 14.203 -4.25 3.266 1 96.88 163 LEU B C 1
ATOM 3247 O O . LEU B 1 163 ? 14.859 -4.93 2.479 1 96.88 163 LEU B O 1
ATOM 3251 N N . GLY B 1 164 ? 14.516 -3.043 3.543 1 95.44 164 GLY B N 1
ATOM 3252 C CA . GLY B 1 164 ? 15.836 -2.551 3.189 1 95.44 164 GLY B CA 1
ATOM 3253 C C . GLY B 1 164 ? 15.828 -1.626 1.986 1 95.44 164 GLY B C 1
ATOM 3254 O O . GLY B 1 164 ? 16.812 -0.933 1.721 1 95.44 164 GLY B O 1
ATOM 3255 N N . ASP B 1 165 ? 14.82 -1.706 1.215 1 96.12 165 ASP B N 1
ATOM 3256 C CA . ASP B 1 165 ? 14.594 -0.782 0.107 1 96.12 165 ASP B CA 1
ATOM 3257 C C . ASP B 1 165 ? 13.18 -0.213 0.144 1 96.12 165 ASP B C 1
ATOM 3259 O O . ASP B 1 165 ? 12.203 -0.966 0.166 1 96.12 165 ASP B O 1
ATOM 3263 N N . PHE B 1 166 ? 13.086 1.079 0.069 1 97.75 166 PHE B N 1
ATOM 3264 C CA . PHE B 1 166 ? 11.852 1.807 0.354 1 97.75 166 PHE B CA 1
ATOM 3265 C C . PHE B 1 166 ? 10.734 1.371 -0.587 1 97.75 166 PHE B C 1
ATOM 3267 O O . PHE B 1 166 ? 9.656 0.989 -0.139 1 97.75 166 PHE B O 1
ATOM 3274 N N . TYR B 1 167 ? 10.945 1.366 -1.89 1 97.88 167 TYR B N 1
ATOM 3275 C CA . TYR B 1 167 ? 9.898 1.095 -2.865 1 97.88 167 TYR B CA 1
ATOM 3276 C C . TYR B 1 167 ? 9.594 -0.397 -2.941 1 97.88 167 TYR B C 1
ATOM 3278 O O . TYR B 1 167 ? 8.445 -0.794 -3.146 1 97.88 167 TYR B O 1
ATOM 3286 N N . TYR B 1 168 ? 10.633 -1.262 -2.807 1 97 168 TYR B N 1
ATOM 3287 C CA . TYR B 1 168 ? 10.422 -2.701 -2.713 1 97 168 TYR B CA 1
ATOM 3288 C C . TYR B 1 168 ? 9.547 -3.047 -1.513 1 97 168 TYR B C 1
ATOM 3290 O O . TYR B 1 168 ? 8.578 -3.793 -1.639 1 97 168 TYR B O 1
ATOM 3298 N N . ASP B 1 169 ? 9.891 -2.461 -0.372 1 98.25 169 ASP B N 1
ATOM 3299 C CA . ASP B 1 169 ? 9.148 -2.668 0.866 1 98.25 169 ASP B CA 1
ATOM 3300 C C . ASP B 1 169 ? 7.68 -2.283 0.694 1 98.25 169 ASP B C 1
ATOM 3302 O O . ASP B 1 169 ? 6.785 -3.062 1.028 1 98.25 169 ASP B O 1
ATOM 3306 N N . LEU B 1 170 ? 7.457 -1.126 0.15 1 98.69 170 LEU B N 1
ATOM 3307 C CA . LEU B 1 170 ? 6.102 -0.618 -0.023 1 98.69 170 LEU B CA 1
ATOM 3308 C C . LEU B 1 170 ? 5.297 -1.522 -0.951 1 98.69 170 LEU B C 1
ATOM 3310 O O . LEU B 1 170 ? 4.125 -1.806 -0.687 1 98.69 170 LEU B O 1
ATOM 3314 N N . ALA B 1 171 ? 5.898 -1.985 -2.008 1 98.62 171 ALA B N 1
ATOM 3315 C CA . ALA B 1 171 ? 5.211 -2.836 -2.975 1 98.62 171 ALA B CA 1
ATOM 3316 C C . ALA B 1 171 ? 4.824 -4.172 -2.35 1 98.62 171 ALA B C 1
ATOM 3318 O O . ALA B 1 171 ? 3.705 -4.656 -2.539 1 98.62 171 ALA B O 1
ATOM 3319 N N . LYS B 1 172 ? 5.77 -4.77 -1.618 1 98.75 172 LYS B N 1
ATOM 3320 C CA . LYS B 1 172 ? 5.48 -6.047 -0.976 1 98.75 172 LYS B CA 1
ATOM 3321 C C . LYS B 1 172 ? 4.414 -5.891 0.103 1 98.75 172 LYS B C 1
ATOM 3323 O O . LYS B 1 172 ? 3.492 -6.707 0.195 1 98.75 172 LYS B O 1
ATOM 3328 N N . ALA B 1 173 ? 4.52 -4.844 0.889 1 98.88 173 ALA B N 1
ATOM 3329 C CA . ALA B 1 173 ? 3.504 -4.586 1.907 1 98.88 173 ALA B CA 1
ATOM 3330 C C . ALA B 1 173 ? 2.133 -4.367 1.273 1 98.88 173 ALA B C 1
ATOM 3332 O O . ALA B 1 173 ? 1.12 -4.848 1.789 1 98.88 173 ALA B O 1
ATOM 3333 N N . THR B 1 174 ? 2.092 -3.635 0.177 1 98.88 174 THR B N 1
ATOM 3334 C CA . THR B 1 174 ? 0.834 -3.395 -0.522 1 98.88 174 THR B CA 1
ATOM 3335 C C . THR B 1 174 ? 0.26 -4.699 -1.069 1 98.88 174 THR B C 1
ATOM 3337 O O . THR B 1 174 ? -0.95 -4.922 -1.008 1 98.88 174 THR B O 1
ATOM 3340 N N . THR B 1 175 ? 1.106 -5.555 -1.596 1 98.94 175 THR B N 1
ATOM 3341 C CA . THR B 1 175 ? 0.67 -6.859 -2.08 1 98.94 175 THR B CA 1
ATOM 3342 C C . THR B 1 175 ? 0.053 -7.68 -0.95 1 98.94 175 THR B C 1
ATOM 3344 O O . THR B 1 175 ? -1.001 -8.289 -1.126 1 98.94 175 THR B O 1
ATOM 3347 N N . ASN B 1 176 ? 0.72 -7.703 0.206 1 98.94 176 ASN B N 1
ATOM 3348 C CA . ASN B 1 176 ? 0.192 -8.422 1.359 1 98.94 176 ASN B CA 1
ATOM 3349 C C . ASN B 1 176 ? -1.159 -7.867 1.798 1 98.94 176 ASN B C 1
ATOM 3351 O O . ASN B 1 176 ? -2.068 -8.625 2.139 1 98.94 176 ASN B O 1
ATOM 3355 N N . ARG B 1 177 ? -1.259 -6.559 1.787 1 98.94 177 ARG B N 1
ATOM 3356 C CA . ARG B 1 177 ? -2.527 -5.961 2.186 1 98.94 177 ARG B CA 1
ATOM 3357 C C . ARG B 1 177 ? -3.621 -6.262 1.164 1 98.94 177 ARG B C 1
ATOM 3359 O O . ARG B 1 177 ? -4.785 -6.441 1.528 1 98.94 177 ARG B O 1
ATOM 3366 N N . LEU B 1 178 ? -3.246 -6.27 -0.059 1 98.81 178 LEU B N 1
ATOM 3367 C CA . LEU B 1 178 ? -4.168 -6.66 -1.12 1 98.81 178 LEU B CA 1
ATOM 3368 C C . LEU B 1 178 ? -4.754 -8.039 -0.853 1 98.81 178 LEU B C 1
ATOM 3370 O O . LEU B 1 178 ? -5.973 -8.234 -0.939 1 98.81 178 LEU B O 1
ATOM 3374 N N . ALA B 1 179 ? -3.934 -8.984 -0.511 1 98.94 179 ALA B N 1
ATOM 3375 C CA . ALA B 1 179 ? -4.391 -10.328 -0.189 1 98.94 179 ALA B CA 1
ATOM 3376 C C . ALA B 1 179 ? -5.363 -10.312 0.985 1 98.94 179 ALA B C 1
ATOM 3378 O O . ALA B 1 179 ? -6.398 -10.984 0.948 1 98.94 179 ALA B O 1
ATOM 3379 N N . PHE B 1 180 ? -5.023 -9.57 2.002 1 98.94 180 PHE B N 1
ATOM 3380 C CA . PHE B 1 180 ? -5.859 -9.445 3.189 1 98.94 180 PHE B CA 1
ATOM 3381 C C . PHE B 1 180 ? -7.23 -8.883 2.832 1 98.94 180 PHE B C 1
ATOM 3383 O O . PHE B 1 180 ? -8.258 -9.422 3.252 1 98.94 180 PHE B O 1
ATOM 3390 N N . ALA B 1 181 ? -7.23 -7.82 2.029 1 98.81 181 ALA B N 1
ATOM 3391 C CA . ALA B 1 181 ? -8.484 -7.164 1.657 1 98.81 181 ALA B CA 1
ATOM 3392 C C . ALA B 1 181 ? -9.32 -8.062 0.744 1 98.81 181 ALA B C 1
ATOM 3394 O O . ALA B 1 181 ? -10.539 -8.133 0.887 1 98.81 181 ALA B O 1
ATOM 3395 N N . CYS B 1 182 ? -8.695 -8.734 -0.228 1 98.94 182 CYS B N 1
ATOM 3396 C CA . CYS B 1 182 ? -9.406 -9.703 -1.053 1 98.94 182 CYS B CA 1
ATOM 3397 C C . CYS B 1 182 ? -10.062 -10.773 -0.191 1 98.94 182 CYS B C 1
ATOM 3399 O O . CYS B 1 182 ? -11.234 -11.109 -0.392 1 98.94 182 CYS B O 1
ATOM 3401 N N . ALA B 1 183 ? -9.312 -11.281 0.743 1 98.94 183 ALA B N 1
ATOM 3402 C CA . ALA B 1 183 ? -9.82 -12.336 1.62 1 98.94 183 ALA B CA 1
ATOM 3403 C C . ALA B 1 183 ? -11.047 -11.859 2.396 1 98.94 183 ALA B C 1
ATOM 3405 O O . ALA B 1 183 ? -12.008 -12.609 2.559 1 98.94 183 ALA B O 1
ATOM 3406 N N . ALA B 1 184 ? -10.961 -10.625 2.896 1 98.69 184 ALA B N 1
ATOM 3407 C CA . ALA B 1 184 ? -12.078 -10.086 3.668 1 98.69 184 ALA B CA 1
ATOM 3408 C C . ALA B 1 184 ? -13.375 -10.141 2.871 1 98.69 184 ALA B C 1
ATOM 3410 O O . ALA B 1 184 ? -14.438 -10.422 3.428 1 98.69 184 ALA B O 1
ATOM 3411 N N . GLU B 1 185 ? -13.312 -9.953 1.573 1 98.69 185 GLU B N 1
ATOM 3412 C CA . GLU B 1 185 ? -14.516 -9.891 0.757 1 98.69 185 GLU B CA 1
ATOM 3413 C C . GLU B 1 185 ? -14.836 -11.25 0.142 1 98.69 185 GLU B C 1
ATOM 3415 O O . GLU B 1 185 ? -16 -11.562 -0.12 1 98.69 185 GLU B O 1
ATOM 3420 N N . LEU B 1 186 ? -13.875 -12.117 -0.008 1 98.94 186 LEU B N 1
ATOM 3421 C CA . LEU B 1 186 ? -14.055 -13.359 -0.745 1 98.94 186 LEU B CA 1
ATOM 3422 C C . LEU B 1 186 ? -14.352 -14.516 0.204 1 98.94 186 LEU B C 1
ATOM 3424 O O . LEU B 1 186 ? -15.0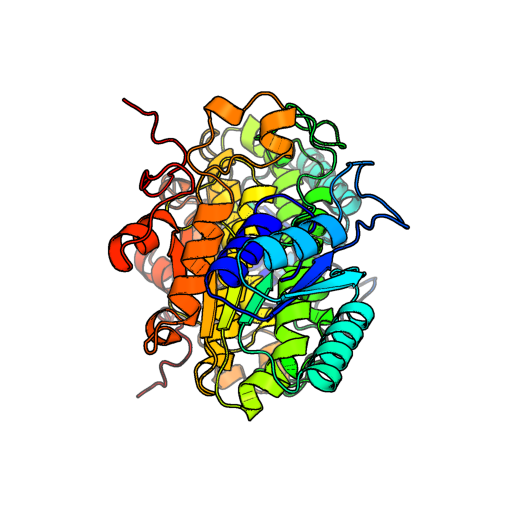62 -15.461 -0.161 1 98.94 186 LEU B O 1
ATOM 3428 N N . SER B 1 187 ? -13.828 -14.477 1.431 1 98.81 187 SER B N 1
ATOM 3429 C CA . SER B 1 187 ? -13.906 -15.609 2.344 1 98.81 187 SER B CA 1
ATOM 3430 C C . SER B 1 187 ? -15.352 -15.984 2.639 1 98.81 187 SER B C 1
ATOM 3432 O O . SER B 1 187 ? -15.68 -17.172 2.758 1 98.81 187 SER B O 1
ATOM 3434 N N . PRO B 1 188 ? -16.25 -14.969 2.775 1 98.5 188 PRO B N 1
ATOM 3435 C CA . PRO B 1 188 ? -17.641 -15.336 3.002 1 98.5 188 PRO B CA 1
ATOM 3436 C C . PRO B 1 188 ? -18.219 -16.172 1.864 1 98.5 188 PRO B C 1
ATOM 3438 O O . PRO B 1 188 ? -19.266 -16.812 2.033 1 98.5 188 PRO B O 1
ATOM 3441 N N . HIS B 1 189 ? -17.578 -16.203 0.743 1 98.75 189 HIS B N 1
ATOM 3442 C CA . HIS B 1 189 ? -18.062 -16.938 -0.424 1 98.75 189 HIS B CA 1
ATOM 3443 C C . HIS B 1 189 ? -17.266 -18.219 -0.635 1 98.75 189 HIS B C 1
ATOM 3445 O O . HIS B 1 189 ? -17.312 -18.812 -1.716 1 98.75 189 HIS B O 1
ATOM 3451 N N . GLY B 1 190 ? -16.391 -18.594 0.332 1 98.75 190 GLY B N 1
ATOM 3452 C CA . GLY B 1 190 ? -15.672 -19.844 0.254 1 98.75 190 GLY B CA 1
ATOM 3453 C C . GLY B 1 190 ? -14.398 -19.766 -0.575 1 98.75 190 GLY B C 1
ATOM 3454 O O . GLY B 1 190 ? -13.836 -20.781 -0.972 1 98.75 190 GLY B O 1
ATOM 3455 N N . VAL B 1 191 ? -13.977 -18.562 -0.927 1 98.94 191 VAL B N 1
ATOM 3456 C CA . VAL B 1 191 ? -12.781 -18.359 -1.73 1 98.94 191 VAL B CA 1
ATOM 3457 C C . VAL B 1 191 ? -11.641 -17.859 -0.843 1 98.94 191 VAL B C 1
ATOM 3459 O O . VAL B 1 191 ? -11.82 -16.906 -0.072 1 98.94 191 VAL B O 1
ATOM 3462 N N . CYS B 1 192 ? -10.477 -18.484 -0.887 1 98.94 192 CYS B N 1
ATOM 3463 C CA . CYS B 1 192 ? -9.312 -18.094 -0.094 1 98.94 192 CYS B CA 1
ATOM 3464 C C . CYS B 1 192 ? -8.391 -17.188 -0.891 1 98.94 192 CYS B C 1
ATOM 3466 O O . CYS B 1 192 ? -8.078 -17.469 -2.049 1 98.94 192 CYS B O 1
ATOM 3468 N N . ALA B 1 193 ? -8.023 -16.109 -0.366 1 99 193 ALA B N 1
ATOM 3469 C CA . ALA B 1 193 ? -6.953 -15.258 -0.865 1 99 193 ALA B CA 1
ATOM 3470 C C . ALA B 1 193 ? -5.848 -15.094 0.177 1 99 193 ALA B C 1
ATOM 3472 O O . ALA B 1 193 ? -6.129 -14.891 1.36 1 99 193 ALA B O 1
ATOM 3473 N N . LEU B 1 194 ? -4.598 -15.258 -0.224 1 98.94 194 LEU B N 1
ATOM 3474 C CA . LEU B 1 194 ? -3.484 -15.148 0.712 1 98.94 194 LEU B CA 1
ATOM 3475 C C . LEU B 1 194 ? -2.219 -14.688 -0.002 1 98.94 194 LEU B C 1
ATOM 3477 O O . LEU B 1 194 ? -2.186 -14.625 -1.233 1 98.94 194 LEU B O 1
ATOM 3481 N N . SER B 1 195 ? -1.253 -14.281 0.752 1 98.94 195 SER B N 1
ATOM 3482 C CA . SER B 1 195 ? 0.07 -13.953 0.227 1 98.94 195 SER B CA 1
ATOM 3483 C C . SER B 1 195 ? 1.062 -15.078 0.495 1 98.94 195 SER B C 1
ATOM 3485 O O . SER B 1 195 ? 1.082 -15.648 1.587 1 98.94 195 SER B O 1
ATOM 3487 N N . LEU B 1 196 ? 1.771 -15.492 -0.489 1 98.94 196 LEU B N 1
ATOM 3488 C CA . LEU B 1 196 ? 2.816 -16.5 -0.385 1 98.94 196 LEU B CA 1
ATOM 3489 C C . LEU B 1 196 ? 4.199 -15.859 -0.392 1 98.94 196 LEU B C 1
ATOM 3491 O O . LEU B 1 196 ? 4.543 -15.133 -1.325 1 98.94 196 LEU B O 1
ATOM 3495 N N . SER B 1 197 ? 4.949 -16.109 0.669 1 98.88 197 SER B N 1
ATOM 3496 C CA . SER B 1 197 ? 6.25 -15.477 0.872 1 98.88 197 SER B CA 1
ATOM 3497 C C . SER B 1 197 ? 7.379 -16.5 0.747 1 98.88 197 SER B C 1
ATOM 3499 O O . SER B 1 197 ? 7.68 -17.219 1.7 1 98.88 197 SER B O 1
ATOM 3501 N N . PRO B 1 198 ? 8.031 -16.547 -0.383 1 98.56 198 PRO B N 1
ATOM 3502 C CA . PRO B 1 198 ? 9.242 -17.359 -0.487 1 98.56 198 PRO B CA 1
ATOM 3503 C C . PRO B 1 198 ? 10.43 -16.75 0.237 1 98.56 198 PRO B C 1
ATOM 3505 O O . PRO B 1 198 ? 10.305 -15.688 0.854 1 98.56 198 PRO B O 1
ATOM 3508 N N . GLY B 1 199 ? 11.5 -17.484 0.295 1 97.06 199 GLY B N 1
ATOM 3509 C CA . GLY B 1 199 ? 12.758 -16.938 0.796 1 97.06 199 GLY B CA 1
ATOM 3510 C C . GLY B 1 199 ? 13.586 -16.266 -0.279 1 97.06 199 GLY B C 1
ATOM 3511 O O . GLY B 1 199 ? 13.047 -15.602 -1.165 1 97.06 199 GLY B O 1
ATOM 3512 N N . PHE B 1 200 ? 14.891 -16.266 -0.164 1 96.69 200 PHE B N 1
ATOM 3513 C CA . PHE B 1 200 ? 15.773 -15.805 -1.228 1 96.69 200 PHE B CA 1
ATOM 3514 C C . PHE B 1 200 ? 15.922 -16.875 -2.305 1 96.69 200 PHE B C 1
ATOM 3516 O O . PHE B 1 200 ? 16.672 -17.844 -2.131 1 96.69 200 PHE B O 1
ATOM 3523 N N . VAL B 1 201 ? 15.25 -16.688 -3.398 1 98 201 VAL B N 1
ATOM 3524 C CA . VAL B 1 201 ? 15.047 -17.75 -4.371 1 98 201 VAL B CA 1
ATOM 3525 C C . VAL B 1 201 ? 16.141 -17.688 -5.441 1 98 201 VAL B C 1
ATOM 3527 O O . VAL B 1 201 ? 16.453 -16.625 -5.945 1 98 201 VAL B O 1
ATOM 3530 N N . ALA B 1 202 ? 16.641 -18.859 -5.824 1 97.56 202 ALA B N 1
ATOM 3531 C CA . ALA B 1 202 ? 17.656 -18.984 -6.867 1 97.56 202 ALA B CA 1
ATOM 3532 C C . ALA B 1 202 ? 17.031 -18.906 -8.258 1 97.56 202 ALA B C 1
ATOM 3534 O O . ALA B 1 202 ? 17.062 -19.891 -9.008 1 97.56 202 ALA B O 1
ATOM 3535 N N . THR B 1 203 ? 16.531 -17.734 -8.609 1 96.88 203 THR B N 1
ATOM 3536 C CA . THR B 1 203 ? 15.961 -17.516 -9.93 1 96.88 203 THR B CA 1
ATOM 3537 C C . THR B 1 203 ? 17.062 -17.344 -10.969 1 96.88 203 THR B C 1
ATOM 3539 O O . THR B 1 203 ? 18.234 -17.266 -10.625 1 96.88 203 THR B O 1
ATOM 3542 N N . GLU B 1 204 ? 16.672 -17.344 -12.273 1 95 204 GLU B N 1
ATOM 3543 C CA . GLU B 1 204 ? 17.641 -17.078 -13.344 1 95 204 GLU B CA 1
ATOM 3544 C C . GLU B 1 204 ? 18.328 -15.742 -13.148 1 95 204 GLU B C 1
ATOM 3546 O O . GLU B 1 204 ? 19.547 -15.633 -13.344 1 95 204 GLU B O 1
ATOM 3551 N N . ARG B 1 205 ? 17.562 -14.719 -12.711 1 92.19 205 ARG B N 1
ATOM 3552 C CA . ARG B 1 205 ? 18.141 -13.391 -12.492 1 92.19 205 ARG B CA 1
ATOM 3553 C C . ARG B 1 205 ? 19.203 -13.43 -11.391 1 92.19 205 ARG B C 1
ATOM 3555 O O . ARG B 1 205 ? 20.281 -12.859 -11.547 1 92.19 205 ARG B O 1
ATOM 3562 N N . VAL B 1 206 ? 18.906 -14.07 -10.312 1 93.56 206 VAL B N 1
ATOM 3563 C CA . VAL B 1 206 ? 19.828 -14.188 -9.188 1 93.56 206 VAL B CA 1
ATOM 3564 C C . VAL B 1 206 ? 21.094 -14.906 -9.633 1 93.56 206 VAL B C 1
ATOM 3566 O O . VAL B 1 206 ? 22.203 -14.492 -9.281 1 93.56 206 VAL B O 1
ATOM 3569 N N . ARG B 1 207 ? 20.953 -15.906 -10.43 1 93.81 207 ARG B N 1
ATOM 3570 C CA . ARG B 1 207 ? 22.094 -16.656 -10.953 1 93.81 207 ARG B CA 1
ATOM 3571 C C . ARG B 1 207 ? 22.922 -15.789 -11.891 1 93.81 207 ARG B C 1
ATOM 3573 O O . ARG B 1 207 ? 24.156 -15.773 -11.805 1 93.81 207 ARG B O 1
ATOM 3580 N N . ASP B 1 208 ? 22.203 -15.07 -12.727 1 93.25 208 ASP B N 1
ATOM 3581 C CA . ASP B 1 208 ? 22.891 -14.219 -13.695 1 93.25 208 ASP B CA 1
ATOM 3582 C C . ASP B 1 208 ? 23.703 -13.133 -12.992 1 93.25 208 ASP B C 1
ATOM 3584 O O . ASP B 1 208 ? 24.734 -12.688 -13.508 1 93.25 208 ASP B O 1
ATOM 3588 N N . LEU B 1 209 ? 23.281 -12.766 -11.828 1 91.56 209 LEU B N 1
ATOM 3589 C CA . LEU B 1 209 ? 23.938 -11.703 -11.086 1 91.56 209 LEU B CA 1
ATOM 3590 C C . LEU B 1 209 ? 25.047 -12.273 -10.195 1 91.56 209 LEU B C 1
ATOM 3592 O O . LEU B 1 209 ? 25.688 -11.531 -9.453 1 91.56 209 LEU B O 1
ATOM 3596 N N . GLY B 1 210 ? 25.219 -13.57 -10.266 1 91.56 210 GLY B N 1
ATOM 3597 C CA . GLY B 1 210 ? 26.25 -14.219 -9.469 1 91.56 210 GLY B CA 1
ATOM 3598 C C . GLY B 1 210 ? 25.906 -14.281 -7.992 1 91.56 210 GLY B C 1
ATOM 3599 O O . GLY B 1 210 ? 26.812 -14.312 -7.145 1 91.56 210 GLY B O 1
ATOM 3600 N N . GLN B 1 211 ? 24.625 -14.273 -7.66 1 90.5 211 GLN B N 1
ATOM 3601 C CA . GLN B 1 211 ? 24.203 -14.219 -6.262 1 90.5 211 GLN B CA 1
ATOM 3602 C C . GLN B 1 211 ? 23.562 -15.539 -5.832 1 90.5 211 GLN B C 1
ATOM 3604 O O . GLN B 1 211 ? 22.797 -15.578 -4.863 1 90.5 211 GLN B O 1
ATOM 3609 N N . GLU B 1 212 ? 23.812 -16.547 -6.57 1 92.12 212 GLU B N 1
ATOM 3610 C CA . GLU B 1 212 ? 23.188 -17.828 -6.297 1 92.12 212 GLU B CA 1
ATOM 3611 C C . GLU B 1 212 ? 23.578 -18.344 -4.914 1 92.12 212 GLU B C 1
ATOM 3613 O O . GLU B 1 212 ? 22.781 -19.016 -4.254 1 92.12 212 GLU B O 1
ATOM 3618 N N . ALA B 1 213 ? 24.719 -18 -4.445 1 91.31 213 ALA B N 1
ATOM 3619 C CA . ALA B 1 213 ? 25.203 -18.469 -3.145 1 91.31 213 ALA B CA 1
ATOM 3620 C C . ALA B 1 213 ? 24.375 -17.859 -2.01 1 91.31 213 ALA B C 1
ATOM 3622 O O . ALA B 1 213 ? 24.328 -18.406 -0.907 1 91.31 213 ALA B O 1
ATOM 3623 N N . LEU B 1 214 ? 23.703 -16.797 -2.299 1 90.94 214 LEU B N 1
ATOM 3624 C CA . LEU B 1 214 ? 22.891 -16.125 -1.289 1 90.94 214 LEU B CA 1
ATOM 3625 C C . LEU B 1 214 ? 21.5 -16.734 -1.224 1 90.94 214 LEU B C 1
ATOM 3627 O O . LEU B 1 214 ? 20.766 -16.531 -0.248 1 90.94 214 LEU B O 1
ATOM 3631 N N . ALA B 1 215 ? 21.141 -17.438 -2.23 1 95.5 215 ALA B N 1
ATOM 3632 C CA . ALA B 1 215 ? 19.797 -18 -2.305 1 95.5 215 ALA B CA 1
ATOM 3633 C C . ALA B 1 215 ? 19.625 -19.125 -1.279 1 95.5 215 ALA B C 1
ATOM 3635 O O . ALA B 1 215 ? 20.547 -19.906 -1.033 1 95.5 215 ALA B O 1
ATOM 3636 N N . THR B 1 216 ? 18.422 -19.203 -0.743 1 96.81 216 THR B N 1
ATOM 3637 C CA . THR B 1 216 ? 18.141 -20.203 0.281 1 96.81 216 THR B CA 1
ATOM 3638 C C . THR B 1 216 ? 17.344 -21.359 -0.296 1 96.81 216 THR B C 1
ATOM 3640 O O . THR B 1 216 ? 17.281 -22.438 0.291 1 96.81 216 THR B O 1
ATOM 3643 N N . GLU B 1 217 ? 16.75 -21.156 -1.414 1 98.38 217 GLU B N 1
ATOM 3644 C CA . GLU B 1 217 ? 15.797 -22.141 -1.948 1 98.38 217 GLU B CA 1
ATOM 3645 C C . GLU B 1 217 ? 15.656 -21.984 -3.461 1 98.38 217 GLU B C 1
ATOM 3647 O O . GLU B 1 217 ? 16.031 -20.969 -4.031 1 98.38 217 GLU B O 1
ATOM 3652 N N . SER B 1 218 ? 15.211 -23.094 -4.109 1 98.38 218 SER B N 1
ATOM 3653 C CA . SER B 1 218 ? 14.883 -23.031 -5.531 1 98.38 218 SER B CA 1
ATOM 3654 C C . SER B 1 218 ? 13.453 -22.547 -5.75 1 98.38 218 SER B C 1
ATOM 3656 O O . SER B 1 218 ? 12.648 -22.531 -4.812 1 98.38 218 SER B O 1
ATOM 3658 N N . PRO B 1 219 ? 13.109 -22.141 -6.984 1 98.62 219 PRO B N 1
ATOM 3659 C CA . PRO B 1 219 ? 11.734 -21.719 -7.277 1 98.62 219 PRO B CA 1
ATOM 3660 C C . PRO B 1 219 ? 10.719 -22.828 -7.02 1 98.62 219 PRO B C 1
ATOM 3662 O O . PRO B 1 219 ? 9.57 -22.547 -6.672 1 98.62 219 PRO B O 1
ATOM 3665 N N . LEU B 1 220 ? 11.117 -24.078 -7.129 1 98.81 220 LEU B N 1
ATOM 3666 C CA . LEU B 1 220 ? 10.227 -25.219 -6.969 1 98.81 220 LEU B CA 1
ATOM 3667 C C . LEU B 1 220 ? 9.688 -25.297 -5.547 1 98.81 220 LEU B C 1
ATOM 3669 O O . LEU B 1 220 ? 8.562 -25.75 -5.328 1 98.81 220 LEU B O 1
ATOM 3673 N N . TYR B 1 221 ? 10.453 -24.812 -4.566 1 98.88 221 TYR B N 1
ATOM 3674 C CA . TYR B 1 221 ? 10.031 -24.828 -3.17 1 98.88 221 TYR B CA 1
ATOM 3675 C C . TYR B 1 221 ? 8.711 -24.078 -2.992 1 98.88 221 TYR B C 1
ATOM 3677 O O . TYR B 1 221 ? 7.785 -24.594 -2.361 1 98.88 221 TYR B O 1
ATOM 3685 N N . ALA B 1 222 ? 8.625 -22.938 -3.586 1 98.94 222 ALA B N 1
ATOM 3686 C CA . ALA B 1 222 ? 7.387 -22.172 -3.568 1 98.94 222 ALA B CA 1
ATOM 3687 C C . ALA B 1 222 ? 6.273 -22.891 -4.316 1 98.94 222 ALA B C 1
ATOM 3689 O O . ALA B 1 222 ? 5.105 -22.812 -3.93 1 98.94 222 ALA B O 1
ATOM 3690 N N . GLY B 1 223 ? 6.633 -23.547 -5.395 1 98.94 223 GLY B N 1
ATOM 3691 C CA . GLY B 1 223 ? 5.645 -24.297 -6.152 1 98.94 223 GLY B CA 1
ATOM 3692 C C . GLY B 1 223 ? 4.996 -25.406 -5.352 1 98.94 223 GLY B C 1
ATOM 3693 O O . GLY B 1 223 ? 3.775 -25.578 -5.398 1 98.94 223 GLY B O 1
ATOM 3694 N N . ARG B 1 224 ? 5.785 -26.141 -4.641 1 98.94 224 ARG B N 1
ATOM 3695 C CA . ARG B 1 224 ? 5.262 -27.234 -3.824 1 98.94 224 ARG B CA 1
ATOM 3696 C C . ARG B 1 224 ? 4.422 -26.703 -2.668 1 98.94 224 ARG B C 1
ATOM 3698 O O . ARG B 1 224 ? 3.457 -27.344 -2.248 1 98.94 224 ARG B O 1
ATOM 3705 N N . ALA B 1 225 ? 4.809 -25.484 -2.205 1 98.94 225 ALA B N 1
ATOM 3706 C CA . ALA B 1 225 ? 3.977 -24.812 -1.201 1 98.94 225 ALA B CA 1
ATOM 3707 C C . ALA B 1 225 ? 2.588 -24.516 -1.753 1 98.94 225 ALA B C 1
ATOM 3709 O O . ALA B 1 225 ? 1.578 -24.781 -1.102 1 98.94 225 ALA B O 1
ATOM 3710 N N . LEU B 1 226 ? 2.521 -23.969 -2.943 1 98.94 226 LEU B N 1
ATOM 3711 C CA . LEU B 1 226 ? 1.24 -23.625 -3.555 1 98.94 226 LEU B CA 1
ATOM 3712 C C . LEU B 1 226 ? 0.411 -24.891 -3.801 1 98.94 226 LEU B C 1
ATOM 3714 O O . LEU B 1 226 ? -0.798 -24.891 -3.562 1 98.94 226 LEU B O 1
ATOM 3718 N N . ALA B 1 227 ? 1.042 -25.953 -4.305 1 98.94 227 ALA B N 1
ATOM 3719 C CA . ALA B 1 227 ? 0.35 -27.219 -4.523 1 98.94 227 ALA B CA 1
ATOM 3720 C C . ALA B 1 227 ? -0.238 -27.75 -3.223 1 98.94 227 ALA B C 1
ATOM 3722 O O . ALA B 1 227 ? -1.386 -28.203 -3.191 1 98.94 227 ALA B O 1
ATOM 3723 N N . ALA B 1 228 ? 0.569 -27.688 -2.166 1 98.94 228 ALA B N 1
ATOM 3724 C CA . ALA B 1 228 ? 0.106 -28.172 -0.866 1 98.94 228 ALA B CA 1
ATOM 3725 C C . ALA B 1 228 ? -1.083 -27.359 -0.37 1 98.94 228 ALA B C 1
ATOM 3727 O O . ALA B 1 228 ? -2.062 -27.922 0.132 1 98.94 228 ALA B O 1
ATOM 3728 N N . LEU B 1 229 ? -1.016 -26.047 -0.495 1 98.94 229 LEU B N 1
ATOM 3729 C CA . LEU B 1 229 ? -2.121 -25.172 -0.116 1 98.94 229 LEU B CA 1
ATOM 3730 C C . LEU B 1 229 ? -3.383 -25.531 -0.899 1 98.94 229 LEU B C 1
ATOM 3732 O O . LEU B 1 229 ? -4.473 -25.594 -0.328 1 98.94 229 LEU B O 1
ATOM 3736 N N . SER B 1 230 ? -3.221 -25.766 -2.197 1 98.75 230 SER B N 1
ATOM 3737 C CA . SER B 1 230 ? -4.363 -26.016 -3.072 1 98.75 230 SER B CA 1
ATOM 3738 C C . SER B 1 230 ? -5.062 -27.312 -2.711 1 98.75 230 SER B C 1
ATOM 3740 O O . SER B 1 230 ? -6.258 -27.484 -2.969 1 98.75 230 SER B O 1
ATOM 3742 N N . ALA B 1 231 ? -4.324 -28.219 -2.121 1 98.5 231 ALA B N 1
ATOM 3743 C CA . ALA B 1 231 ? -4.863 -29.531 -1.787 1 98.5 231 ALA B CA 1
ATOM 3744 C C . ALA B 1 231 ? -5.395 -29.562 -0.357 1 98.5 231 ALA B C 1
ATOM 3746 O O . ALA B 1 231 ? -5.977 -30.562 0.077 1 98.5 231 ALA B O 1
ATOM 3747 N N . ASP B 1 232 ? -5.211 -28.531 0.422 1 98.75 232 ASP B N 1
ATOM 3748 C CA . ASP B 1 232 ? -5.613 -28.469 1.824 1 98.75 232 ASP B CA 1
ATOM 3749 C C . ASP B 1 232 ? -7.094 -28.109 1.957 1 98.75 232 ASP B C 1
ATOM 3751 O O . ASP B 1 232 ? -7.5 -27 1.64 1 98.75 232 ASP B O 1
ATOM 3755 N N . PRO B 1 233 ? -7.938 -28.984 2.488 1 98.06 233 PRO B N 1
ATOM 3756 C CA . PRO B 1 233 ? -9.359 -28.672 2.646 1 98.06 233 PRO B CA 1
ATOM 3757 C C . PRO B 1 233 ? -9.609 -27.531 3.629 1 98.06 233 PRO B C 1
ATOM 3759 O O . PRO B 1 233 ? -10.688 -26.922 3.619 1 98.06 233 PRO B O 1
ATOM 3762 N N . ALA B 1 234 ? -8.578 -27.203 4.457 1 98.56 234 ALA B N 1
ATOM 3763 C CA . ALA B 1 234 ? -8.734 -26.156 5.461 1 98.56 234 ALA B CA 1
ATOM 3764 C C . ALA B 1 234 ? -8.016 -24.875 5.043 1 98.56 234 ALA B C 1
ATOM 3766 O O . ALA B 1 234 ? -7.676 -24.047 5.887 1 98.56 234 ALA B O 1
ATOM 3767 N N . VAL B 1 235 ? -7.758 -24.719 3.801 1 98.81 235 VAL B N 1
ATOM 3768 C CA . VAL B 1 235 ? -6.945 -23.609 3.311 1 98.81 235 VAL B CA 1
ATOM 3769 C C . VAL B 1 235 ? -7.613 -22.281 3.668 1 98.81 235 VAL B C 1
ATOM 3771 O O . VAL B 1 235 ? -6.934 -21.281 3.885 1 98.81 235 VAL B O 1
ATOM 3774 N N . LEU B 1 236 ? -8.953 -22.281 3.824 1 98.81 236 LEU B N 1
ATOM 3775 C CA . LEU B 1 236 ? -9.703 -21.062 4.125 1 98.81 236 LEU B CA 1
ATOM 3776 C C . LEU B 1 236 ? -9.289 -20.5 5.477 1 98.81 236 LEU B C 1
ATOM 3778 O O . LEU B 1 236 ? -9.406 -19.297 5.707 1 98.81 236 LEU B O 1
ATOM 3782 N N . ASP B 1 237 ? -8.719 -21.312 6.363 1 98.62 237 ASP B N 1
ATOM 3783 C CA . ASP B 1 237 ? -8.242 -20.875 7.672 1 98.62 237 ASP B CA 1
ATOM 3784 C C . ASP B 1 237 ? -7.047 -19.938 7.539 1 98.62 237 ASP B C 1
ATOM 3786 O O . ASP B 1 237 ? -6.68 -19.25 8.492 1 98.62 237 ASP B O 1
ATOM 3790 N N . ARG B 1 238 ? -6.48 -19.859 6.324 1 98.75 238 ARG B N 1
ATOM 3791 C CA . ARG B 1 238 ? -5.281 -19.062 6.094 1 98.75 238 ARG B CA 1
ATOM 3792 C C . ARG B 1 238 ? -5.605 -17.797 5.297 1 98.75 238 ARG B C 1
ATOM 3794 O O . ARG B 1 238 ? -4.707 -17.047 4.922 1 98.75 238 ARG B O 1
ATOM 3801 N N . ALA B 1 239 ? -6.934 -17.562 5.062 1 98.88 239 ALA B N 1
ATOM 3802 C CA . ALA B 1 239 ? -7.352 -16.406 4.262 1 98.88 239 ALA B CA 1
ATOM 3803 C C . ALA B 1 239 ? -6.848 -15.109 4.867 1 98.88 239 ALA B C 1
ATOM 3805 O O . ALA B 1 239 ? -6.965 -14.891 6.078 1 98.88 239 ALA B O 1
ATOM 3806 N N . GLY B 1 240 ? -6.207 -14.289 4.051 1 98.81 240 GLY B N 1
ATOM 3807 C CA . GLY B 1 240 ? -5.773 -12.961 4.449 1 98.81 240 GLY B CA 1
ATOM 3808 C C . GLY B 1 240 ? -4.387 -12.945 5.062 1 98.81 240 GLY B C 1
ATOM 3809 O O . GLY B 1 240 ? -3.842 -11.875 5.348 1 98.81 240 GLY B O 1
ATOM 3810 N N . ARG B 1 241 ? -3.791 -14.133 5.203 1 98.75 241 ARG B N 1
ATOM 3811 C CA . ARG B 1 241 ? -2.498 -14.211 5.875 1 98.75 241 ARG B CA 1
ATOM 3812 C C . ARG B 1 241 ? -1.354 -14.148 4.867 1 98.75 241 ARG B C 1
ATOM 3814 O O . ARG B 1 241 ? -1.554 -14.406 3.676 1 98.75 241 ARG B O 1
ATOM 3821 N N . THR B 1 242 ? -0.244 -13.695 5.344 1 98.81 242 THR B N 1
ATOM 3822 C CA . THR B 1 242 ? 1.019 -13.945 4.66 1 98.81 242 THR B CA 1
ATOM 3823 C C . THR B 1 242 ? 1.661 -15.234 5.168 1 98.81 242 THR B C 1
ATOM 3825 O O . THR B 1 242 ? 2.037 -15.328 6.34 1 98.81 242 THR B O 1
ATOM 3828 N N . VAL B 1 243 ? 1.744 -16.203 4.309 1 98.88 243 VAL B N 1
ATOM 3829 C CA . VAL B 1 243 ? 2.273 -17.516 4.711 1 98.88 243 VAL B CA 1
ATOM 3830 C C . VAL B 1 243 ? 3.648 -17.719 4.086 1 98.88 243 VAL B C 1
ATOM 3832 O O . VAL B 1 243 ? 3.859 -17.406 2.912 1 98.88 243 VAL B O 1
ATOM 3835 N N . HIS B 1 244 ? 4.57 -18.203 4.859 1 98.81 244 HIS B N 1
ATOM 3836 C CA . HIS B 1 244 ? 5.953 -18.359 4.43 1 98.81 244 HIS B CA 1
ATOM 3837 C C . HIS B 1 244 ? 6.215 -19.781 3.949 1 98.81 244 HIS B C 1
ATOM 3839 O O . HIS B 1 244 ? 5.855 -20.75 4.629 1 98.81 244 HIS B O 1
ATOM 3845 N N . VAL B 1 245 ? 6.906 -19.906 2.852 1 98.88 245 VAL B N 1
ATOM 3846 C CA . VAL B 1 245 ? 7.16 -21.203 2.213 1 98.88 245 VAL B CA 1
ATOM 3847 C C . VAL B 1 245 ? 7.871 -22.125 3.189 1 98.88 245 VAL B C 1
ATOM 3849 O O . VAL B 1 245 ? 7.508 -23.297 3.316 1 98.88 245 VAL B O 1
ATOM 3852 N N . GLY B 1 246 ? 8.859 -21.547 3.891 1 98.62 246 GLY B N 1
ATOM 3853 C CA . GL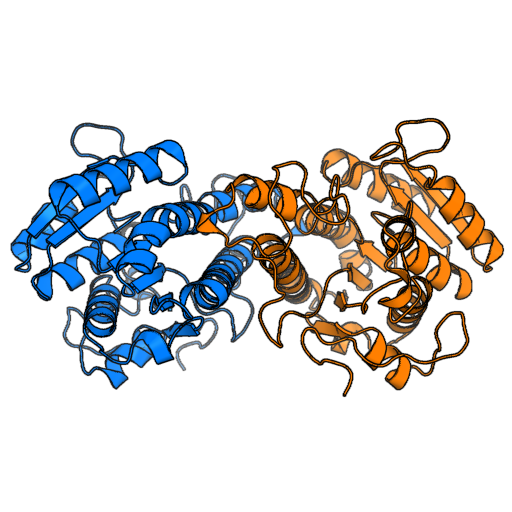Y B 1 246 ? 9.57 -22.375 4.859 1 98.62 246 GLY B CA 1
ATOM 3854 C C . GLY B 1 246 ? 8.664 -22.938 5.934 1 98.62 246 GLY B C 1
ATOM 3855 O O . GLY B 1 246 ? 8.805 -24.109 6.309 1 98.62 246 GLY B O 1
ATOM 3856 N N . ASP B 1 247 ? 7.75 -22.172 6.453 1 98.69 247 ASP B N 1
ATOM 3857 C CA . ASP B 1 247 ? 6.801 -22.641 7.461 1 98.69 247 ASP B CA 1
ATOM 3858 C C . ASP B 1 247 ? 5.84 -23.672 6.883 1 98.69 247 ASP B C 1
ATOM 3860 O O . ASP B 1 247 ? 5.508 -24.656 7.543 1 98.69 247 ASP B O 1
ATOM 3864 N N . LEU B 1 248 ? 5.395 -23.453 5.676 1 98.88 248 LEU B N 1
ATOM 3865 C CA . LEU B 1 248 ? 4.48 -24.391 5.02 1 98.88 248 LEU B CA 1
ATOM 3866 C C . LEU B 1 248 ? 5.148 -25.734 4.777 1 98.88 248 LEU B C 1
ATOM 3868 O O . LEU B 1 248 ? 4.508 -26.781 4.895 1 98.88 248 LEU B O 1
ATOM 3872 N N . ALA B 1 249 ? 6.441 -25.688 4.379 1 98.88 249 ALA B N 1
ATOM 3873 C CA . ALA B 1 249 ? 7.176 -26.938 4.129 1 98.88 249 ALA B CA 1
ATOM 3874 C C . ALA B 1 249 ? 7.188 -27.828 5.367 1 98.88 249 ALA B C 1
ATOM 3876 O O . ALA B 1 249 ? 7.012 -29.031 5.266 1 98.88 249 ALA B O 1
ATOM 3877 N N . ARG B 1 250 ? 7.395 -27.219 6.488 1 98.31 250 ARG B N 1
ATOM 3878 C CA . ARG B 1 250 ? 7.379 -27.969 7.742 1 98.31 250 ARG B CA 1
ATOM 3879 C C . ARG B 1 250 ? 5.984 -28.484 8.055 1 98.31 250 ARG B C 1
ATOM 3881 O O . ARG B 1 250 ? 5.82 -29.641 8.461 1 98.31 250 ARG B O 1
ATOM 3888 N N . ALA B 1 251 ? 5 -27.688 7.832 1 98.44 251 ALA B N 1
ATOM 3889 C CA . ALA B 1 251 ? 3.625 -28.031 8.172 1 98.44 251 ALA B CA 1
ATOM 3890 C C . ALA B 1 251 ? 3.1 -29.141 7.262 1 98.44 251 ALA B C 1
ATOM 3892 O O . ALA B 1 251 ? 2.383 -30.031 7.711 1 98.44 251 ALA B O 1
ATOM 3893 N N . TYR B 1 252 ? 3.449 -29.109 5.957 1 98.62 252 TYR B N 1
ATOM 3894 C CA . TYR B 1 252 ? 2.857 -30.016 4.984 1 98.62 252 TYR B CA 1
ATOM 3895 C C . TYR B 1 252 ? 3.803 -31.172 4.672 1 98.62 252 TYR B C 1
ATOM 3897 O O . TYR B 1 252 ? 3.4 -32.156 4.066 1 98.62 252 TYR B O 1
ATOM 3905 N N . GLY B 1 253 ? 5.105 -31.016 4.977 1 98.38 253 GLY B N 1
ATOM 3906 C CA . GLY B 1 253 ? 6.047 -32.125 4.871 1 98.38 253 GLY B CA 1
ATOM 3907 C C . GLY B 1 253 ? 6.66 -32.25 3.49 1 98.38 253 GLY B C 1
ATOM 3908 O O . GLY B 1 253 ? 6.949 -33.344 3.037 1 98.38 253 GLY B O 1
ATOM 3909 N N . PHE B 1 254 ? 6.887 -31.203 2.752 1 98.75 254 PHE B N 1
ATOM 3910 C CA . PHE B 1 254 ? 7.547 -31.281 1.455 1 98.75 254 PHE B CA 1
ATOM 3911 C C . PHE B 1 254 ? 8.961 -30.719 1.534 1 98.75 254 PHE B C 1
ATOM 3913 O O . PHE B 1 254 ? 9.328 -30.078 2.521 1 98.75 254 PHE B O 1
ATOM 3920 N N . THR B 1 255 ? 9.758 -30.969 0.531 1 98.75 255 THR B N 1
ATOM 3921 C CA . THR B 1 255 ? 11.141 -30.516 0.457 1 98.75 255 THR B CA 1
ATOM 3922 C C . THR B 1 255 ? 11.375 -29.688 -0.804 1 98.75 255 THR B C 1
ATOM 3924 O O . THR B 1 255 ? 10.523 -29.656 -1.697 1 98.75 255 THR B O 1
ATOM 3927 N N . ASP B 1 256 ? 12.492 -28.984 -0.821 1 98.75 256 ASP B N 1
ATOM 3928 C CA . ASP B 1 256 ? 12.922 -28.297 -2.033 1 98.75 256 ASP B CA 1
ATOM 3929 C C . ASP B 1 256 ? 13.445 -29.297 -3.068 1 98.75 256 ASP B C 1
ATOM 3931 O O . ASP B 1 256 ? 13.438 -30.5 -2.838 1 98.75 256 ASP B O 1
ATOM 3935 N N . ALA B 1 257 ? 13.82 -28.812 -4.199 1 98.12 257 ALA B N 1
ATOM 3936 C CA . ALA B 1 257 ? 14.258 -29.625 -5.324 1 98.12 257 ALA B CA 1
ATOM 3937 C C . ALA B 1 257 ? 15.438 -30.516 -4.93 1 98.12 257 ALA B C 1
ATOM 3939 O O . ALA B 1 257 ? 15.57 -31.641 -5.422 1 98.12 257 ALA B O 1
ATOM 3940 N N . ASP B 1 258 ? 16.281 -30.016 -4.008 1 97.5 258 ASP B N 1
ATOM 3941 C CA . ASP B 1 258 ? 17.484 -30.734 -3.637 1 97.5 258 ASP B CA 1
ATOM 3942 C C . ASP B 1 258 ? 17.25 -31.656 -2.436 1 97.5 258 ASP B C 1
ATOM 3944 O O . ASP B 1 258 ? 18.188 -32.219 -1.876 1 97.5 258 ASP B O 1
ATOM 3948 N N . GLY B 1 259 ? 16.078 -31.672 -1.954 1 98.31 259 GLY B N 1
ATOM 3949 C CA . GLY B 1 259 ? 15.727 -32.562 -0.855 1 98.31 259 GLY B CA 1
ATOM 3950 C C . GLY B 1 259 ? 15.797 -31.875 0.501 1 98.31 259 GLY B C 1
ATOM 3951 O O . GLY B 1 259 ? 15.375 -32.438 1.508 1 98.31 259 GLY B O 1
ATOM 3952 N N . ARG B 1 260 ? 16.328 -30.672 0.564 1 97.31 260 ARG B N 1
ATOM 3953 C CA . ARG B 1 260 ? 16.406 -29.922 1.817 1 97.31 260 ARG B CA 1
ATOM 3954 C C . ARG B 1 260 ? 15.078 -29.25 2.139 1 97.31 260 ARG B C 1
ATOM 3956 O O . ARG B 1 260 ? 14.172 -29.203 1.298 1 97.31 260 ARG B O 1
ATOM 3963 N N . GLN B 1 261 ? 14.953 -28.797 3.295 1 98.25 261 GLN B N 1
ATOM 3964 C CA . GLN B 1 261 ? 13.797 -28.047 3.764 1 98.25 261 GLN B CA 1
ATOM 3965 C C . GLN B 1 261 ? 14.227 -26.703 4.367 1 98.25 261 GLN B C 1
ATOM 3967 O O . GLN B 1 261 ? 14.086 -26.5 5.574 1 98.25 261 GLN B O 1
ATOM 3972 N N . PRO B 1 262 ? 14.68 -25.844 3.547 1 97.19 262 PRO B N 1
ATOM 3973 C CA . PRO B 1 262 ? 15.117 -24.547 4.062 1 97.19 262 PRO B CA 1
ATOM 3974 C C . PRO B 1 262 ? 14.07 -23.891 4.957 1 97.19 262 PRO B C 1
ATOM 3976 O O . PRO B 1 262 ? 12.867 -23.969 4.676 1 97.19 262 PRO B O 1
ATOM 3979 N N . GLU B 1 263 ? 14.539 -23.281 6.055 1 96.62 263 GLU B N 1
ATOM 3980 C CA . GLU B 1 263 ? 13.656 -22.547 6.961 1 96.62 263 GLU B CA 1
ATOM 3981 C C . GLU B 1 263 ? 13.258 -21.203 6.375 1 96.62 263 GLU B C 1
ATOM 3983 O O . GLU B 1 263 ? 13.797 -20.781 5.352 1 96.62 263 GLU B O 1
ATOM 3988 N N . ARG B 1 264 ? 12.32 -20.547 7.059 1 96.06 264 ARG B N 1
ATOM 3989 C CA . ARG B 1 264 ? 11.883 -19.219 6.648 1 96.06 264 ARG B CA 1
ATOM 3990 C C . ARG B 1 264 ? 13.055 -18.25 6.57 1 96.06 264 ARG B C 1
ATOM 3992 O O . ARG B 1 264 ? 13.859 -18.172 7.504 1 96.06 264 ARG B O 1
ATOM 3999 N N . PHE B 1 265 ? 13.141 -17.641 5.402 1 93.75 265 PHE B N 1
ATOM 4000 C CA . PHE B 1 265 ? 14.164 -16.625 5.211 1 93.75 265 PHE B CA 1
ATOM 4001 C C . PHE B 1 265 ? 13.773 -15.336 5.93 1 93.75 265 PHE B C 1
ATOM 4003 O O . PHE B 1 265 ? 12.633 -14.883 5.836 1 93.75 265 PHE B O 1
ATOM 4010 N N . ARG B 1 266 ? 14.664 -14.742 6.727 1 90.62 266 ARG B N 1
ATOM 4011 C CA . ARG B 1 266 ? 14.477 -13.461 7.406 1 90.62 266 ARG B CA 1
ATOM 4012 C C . ARG B 1 266 ? 15.578 -12.477 7.035 1 90.62 266 ARG B C 1
ATOM 4014 O O . ARG B 1 266 ? 16.75 -12.828 7.027 1 90.62 266 ARG B O 1
ATOM 4021 N N . ILE B 1 267 ? 15.195 -11.297 6.699 1 86.31 267 ILE B N 1
ATOM 4022 C CA . ILE B 1 267 ? 16.156 -10.258 6.352 1 86.31 267 ILE B CA 1
ATOM 4023 C C . ILE B 1 267 ? 16.938 -9.836 7.594 1 86.31 267 ILE B C 1
ATOM 4025 O O . ILE B 1 267 ? 16.344 -9.617 8.656 1 86.31 267 ILE B O 1
ATOM 4029 N N . GLY B 1 268 ? 18.25 -9.461 7.512 1 71.81 268 GLY B N 1
ATOM 4030 C CA . GLY B 1 268 ? 19.109 -9.008 8.594 1 71.81 268 GLY B CA 1
ATOM 4031 C C . GLY B 1 268 ? 19.625 -10.141 9.461 1 71.81 268 GLY B C 1
ATOM 4032 O O . GLY B 1 268 ? 20.484 -9.93 10.32 1 71.81 268 GLY B O 1
ATOM 4033 N N . GLU B 1 269 ? 18.969 -11.281 9.602 1 57.97 269 GLU B N 1
ATOM 4034 C CA . GLU B 1 269 ? 19.469 -12.383 10.414 1 57.97 269 GLU B CA 1
ATOM 4035 C C . GLU B 1 269 ? 20.734 -12.992 9.805 1 57.97 269 GLU B C 1
ATOM 4037 O O . GLU B 1 269 ? 20.719 -13.453 8.664 1 57.97 269 GLU B O 1
ATOM 4042 N N . ASP B 1 270 ? 21.812 -12.227 9.828 1 47.28 270 ASP B N 1
ATOM 4043 C CA . ASP B 1 270 ? 23.141 -12.773 9.523 1 47.28 270 ASP B CA 1
ATOM 4044 C C . ASP B 1 270 ? 23.266 -14.203 10.047 1 47.28 270 ASP B C 1
ATOM 4046 O O . ASP B 1 270 ? 22.766 -14.523 11.125 1 47.28 270 ASP B O 1
ATOM 4050 N N . ASP B 1 271 ? 23.406 -15.242 9.18 1 38.69 271 ASP B N 1
ATOM 4051 C CA . ASP B 1 271 ? 23.891 -16.516 9.68 1 38.69 271 ASP B CA 1
ATOM 4052 C C . ASP B 1 271 ? 25 -16.312 10.719 1 38.69 271 ASP B C 1
ATOM 4054 O O . ASP B 1 271 ? 26.031 -15.711 10.422 1 38.69 271 ASP B O 1
ATOM 4058 N N . ALA B 1 272 ? 24.844 -16.156 11.953 1 27.88 272 ALA B N 1
ATOM 4059 C CA . ALA B 1 272 ? 25.875 -16.516 12.914 1 27.88 272 ALA B CA 1
ATOM 4060 C C . ALA B 1 272 ? 26.312 -17.969 12.742 1 27.88 272 ALA B C 1
ATOM 4062 O O . ALA B 1 272 ? 25.484 -18.844 12.508 1 27.88 272 ALA B O 1
#

Solvent-accessible surface area (backbone atoms only — not comparable to full-atom values): 27202 Å² total; per-residue (Å²): 59,36,28,11,27,45,41,56,23,24,14,33,46,30,20,30,5,54,72,50,32,77,42,54,25,20,18,67,20,36,87,91,56,55,41,67,93,71,43,87,57,14,14,58,57,33,16,51,45,7,37,74,41,57,19,43,42,36,62,48,87,32,52,54,74,35,62,68,45,36,43,51,49,46,52,50,44,37,71,73,65,69,60,68,63,64,46,37,29,38,44,68,49,63,61,63,65,46,71,84,59,33,37,76,88,64,48,38,84,47,53,55,65,62,80,42,75,70,63,52,56,60,49,22,36,46,29,26,34,43,27,40,48,44,49,51,34,49,48,38,63,63,18,48,74,66,44,32,34,39,37,37,36,58,43,44,80,51,88,87,50,82,73,63,27,62,53,62,33,51,27,26,45,43,33,41,49,48,18,27,48,48,11,70,69,32,42,86,37,48,21,24,16,21,17,40,15,53,57,44,52,44,25,66,67,36,45,74,60,70,43,43,86,70,31,64,41,46,27,42,32,44,2,45,39,51,38,51,47,73,69,38,92,63,42,61,80,47,43,32,36,74,44,40,31,25,57,44,26,67,74,74,67,55,53,30,86,87,64,47,67,55,67,66,63,61,87,87,66,67,86,124,60,36,30,12,26,46,40,55,22,24,14,32,46,31,21,29,5,56,71,50,32,77,43,54,24,19,18,65,22,35,87,90,56,55,40,67,93,72,43,87,59,13,14,58,58,34,15,52,45,8,38,74,42,57,19,44,42,36,61,47,87,31,52,53,76,34,62,67,45,37,43,51,50,46,51,51,45,38,71,73,64,69,61,68,63,65,45,37,30,39,44,67,49,64,62,63,66,46,70,84,58,32,36,77,89,63,48,38,85,46,51,55,63,62,81,44,77,73,63,53,54,60,50,22,37,47,29,26,35,44,28,39,49,44,48,50,34,50,47,38,62,62,18,49,74,65,44,33,33,38,38,37,36,58,44,44,83,50,88,86,50,83,74,65,26,60,55,63,34,51,30,27,45,43,32,41,47,48,18,27,48,49,12,69,69,32,43,87,36,48,22,25,16,20,18,39,15,55,55,44,52,45,25,64,68,36,45,74,61,71,43,43,85,71,32,64,41,47,28,41,32,46,2,44,37,51,36,50,48,73,70,38,93,63,44,60,80,48,43,31,35,75,44,41,32,26,56,44,27,68,74,75,68,54,54,29,87,85,65,48,67,55,66,66,62,61,88,87,66,66,86,124

Nearest PDB structures (foldseek):
  7bsx-assembly3_C  TM=8.917E-01  e=1.149E-24  Streptomyces lusitanus
  6t6n-assembly1_A  TM=8.495E-01  e=2.183E-13  Klebsiella pneumoniae 30684/NJST258_2
  7pcs-assembly1_D  TM=8.108E-01  e=1.825E-13  Thauera aromatica
  5jla-assembly1_C  TM=7.675E-01  e=1.566E-12  Paraburkholderia xenovorans LB400
  5jla-assembly1_A  TM=7.654E-01  e=8.845E-12  Paraburkholderia xenovorans LB400

Radius of gyration: 24.24 Å; Cα contacts (8 Å, |Δi|>4): 1231; chains: 2; bounding box: 52×68×59 Å

pLDDT: mean 96.31, std 7.38, range [27.88, 99.0]